Protein 3ZYZ (pdb70)

Organism: Hypocrea jecorina (NCBI:txid51453)

Nearest PDB structures (foldseek):
  4i8d-assembly1_A  TM=9.998E-01  e=0.000E+00  Trichoderma reesei
  7ms2-assembly1_B  TM=8.970E-01  e=9.392E-76  Acetivibrio thermocellus AD2
  8j9f-assembly1_C  TM=8.929E-01  e=4.012E-75  Paenibacillus relictisesami
  5wab-assembly1_A  TM=9.154E-01  e=5.708E-72  Bifidobacterium adolescentis ATCC 15703
  8va7-assembly1_A  TM=8.630E-01  e=3.392E-71  gut metagenome

Sequence (713 aa):
VVPPAGTPWGTAYDKAKAALAKKLNLQDKVGIVSGVGWNGGPCVGNTSPASKISYPSLCLQDGPLGVRYSTGSTAFTPGVQAASTWDVNLIRERGQFIGEEVKKASGIHVILGPVAGPLGKTPQGGRNWEGFGVDPYLTGIAMGQTINNGIQSVGVQATAKHYILNEQELNRETISSNPDDRTLHELYTWPFADAVQANVASSVMCSYNKVNTTWACEDQQYTLQTVLKDQLGFPGYVMTDWNAQHTTVQSANSGLDMSMPGTDFNGNNRLWGPALTNAVNSSNQVPTTSRVDDMVTRILAAWYLTGQDQAGYPSFNISRNVQG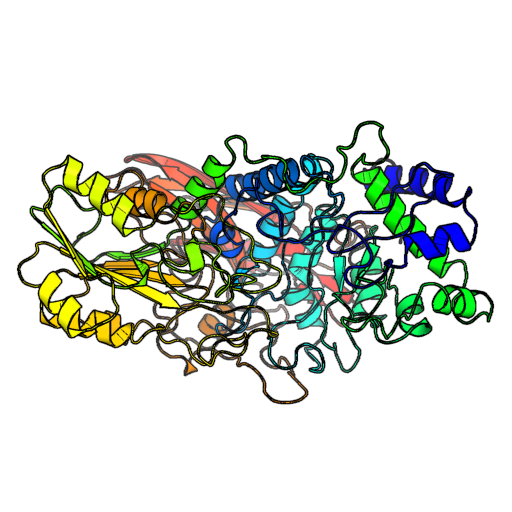NHKTNVRAIARDGIVLLKNDANILPLKKPASIAVVGSAAIIGNHARNSPSCNDKGCDDGALGMGWGSGAVNYPYFVAPYDAINTRASSQGTQVTLSNTDNTSSGASAARGKDVAIVFITADSGEGYITVEGNAGDRNNLDPWHNNGNALVQAVAGANSNVIVVVHSVGAIILEQILALPQVKAVVWAGLPSQESGNALVDVLWGDVSPSGKLVYTIAKSPNDYNTRIVSGGSDSFSEGLFIDYKHFDDANITPRYEFGYGLSYTKFNYSRLSVLSTAKSGPATGAVVPGGPSDLFQNVATVTVVDIANSGQVTGAEVAQLYITYPSSAPRTTPPKQLRGFAKLNLTPGQSGTATFNIRRRDLSYWDTTASQKWVVPSSGSFGISVGASSRDIRLTSTLSVA

Radius of gyration: 25.02 Å; Cα contacts (8 Å, |Δi|>4): 2047; chains: 1; bounding box: 59×54×80 Å

Secondary structure (DSSP, 8-state):
--PPTTSHHHHHHHHHHHHHTT--HHHHHHHHBB--TT-SSSSEEB--BGGGTB---EEE--TTS-TT-SS---PPPHHHHHHHT-HHHHHHHHHHHHHHHHHTT-SEE---B-SS---STT-TTGGGTT-S-HHHHHHHHHHHHHHHHHTT-EEEEEEETT---STTTTT-EE---HHHIIIIIIHHHHHHHHTT-SEEEE-SSEETTEEGGG-HIIIIIIIIIIS---SEEEESTT----SHHHHHHT--BBSSSS-TTS----STHHHHHHHHTTSS-HHHHHHHHHHHHHHHHHTTTTSTTPPPP-TTS---TTTHHHHHHHHHHT-EEEEEGGG-PSP---SEEEEESGGGS--TTTTT-TTSGGG----SS----BSTT----S----HHHHHHHHHHTTT-EEEEE-S--HHHHHHHHTT-SEEEEEEEE--B-TT--BTTB-SS-S-SSPSTTHHHHHHHHHHH-S-EEEEEEESS----HHHHT-TTEEEEEE----GGGHHHHHHHHHTTSS------SS-B-S-GGGSS-----SSEE--TTTT--HHHHHHHTT---SB-TT--B-SS-EEEEEEEEEE----EE--SPEETTEETTTTSEEEEEEEEEEE-SSS-EEEEEEEEEE--TTSSS--S-EEEEEEEEEE-TT-EEEEEEEEEGGGG-EEETTTTEEEE--EEEEEEEESSSS-EEEEEEEEE-

B-factor: mean 14.38, std 5.17, range [2.04, 44.36]

Structure (mmCIF, N/CA/C/O backbone):
data_3ZYZ
#
_entry.id   3ZYZ
#
_cell.length_a   55.065
_cell.length_b   82.286
_cell.length_c   136.811
_cell.angle_alpha   90.00
_cell.angle_beta   90.00
_cell.angle_gamma   90.00
#
_symmetry.space_group_name_H-M   'P 21 21 21'
#
loop_
_entity.id
_entity.type
_entity.pdbx_description
1 polymer 'BETA-D-GLUCOSIDE GLUCOHYDROLASE'
2 non-polymer 2-acetamido-2-deoxy-beta-D-glucopyranose
3 non-polymer beta-D-glucopyranose
4 non-polymer GLYCEROL
5 non-polymer DI(HYDROXYETHYL)ETHER
6 water water
#
loop_
_atom_site.group_PDB
_atom_site.id
_atom_site.type_symbol
_atom_site.label_atom_id
_atom_site.label_alt_id
_atom_site.label_comp_id
_atom_site.label_asym_id
_atom_site.label_entity_id
_atom_site.label_seq_id
_atom_site.pdbx_PDB_ins_code
_atom_site.Cartn_x
_atom_site.Cartn_y
_atom_site.Cartn_z
_atom_site.occupancy
_atom_site.B_iso_or_equiv
_atom_site.auth_seq_id
_atom_site.auth_comp_id
_atom_site.auth_asym_id
_atom_site.auth_atom_id
_atom_site.pdbx_PDB_model_num
ATOM 1 N N . VAL A 1 1 ? -19.460 -4.270 31.862 1.00 31.24 1 VAL A N 1
ATOM 2 C CA . VAL A 1 1 ? -18.446 -4.909 32.759 1.00 31.18 1 VAL A CA 1
ATOM 3 C C . VAL A 1 1 ? -18.187 -6.385 32.396 1.00 30.91 1 VAL A C 1
ATOM 4 O O . VAL A 1 1 ? -17.047 -6.751 32.110 1.00 31.21 1 VAL A O 1
ATOM 8 N N . VAL A 1 2 ? -19.224 -7.219 32.387 1.00 30.23 2 VAL A N 1
ATOM 9 C CA . VAL A 1 2 ? -19.052 -8.659 32.107 1.00 29.88 2 VAL A CA 1
ATOM 10 C C . VAL A 1 2 ? -20.006 -9.181 31.013 1.00 29.18 2 VAL A C 1
ATOM 11 O O . VAL A 1 2 ? -21.178 -8.805 30.983 1.00 29.26 2 VAL A O 1
ATOM 15 N N . PRO A 1 3 ? -19.499 -10.036 30.100 1.00 28.41 3 PRO A N 1
ATOM 16 C CA . PRO A 1 3 ? -20.362 -10.557 29.031 1.00 27.73 3 PRO A CA 1
ATOM 17 C C . PRO A 1 3 ? -21.501 -11.400 29.594 1.00 27.24 3 PRO A C 1
ATOM 18 O O . PRO A 1 3 ? -21.291 -12.117 30.575 1.00 27.30 3 PRO A O 1
ATOM 22 N N . PRO A 1 4 ? -22.703 -11.314 28.987 1.00 26.81 4 PRO A N 1
ATOM 23 C CA . PRO A 1 4 ? -23.845 -12.041 29.546 1.00 26.58 4 PRO A CA 1
ATOM 24 C C . PRO A 1 4 ? -23.744 -13.557 29.346 1.00 26.54 4 PRO A C 1
ATOM 25 O O . PRO A 1 4 ? -23.077 -14.028 28.402 1.00 26.36 4 PRO A O 1
ATOM 29 N N . ALA A 1 5 ? -24.388 -14.303 30.243 1.00 26.28 5 ALA A N 1
ATOM 30 C CA . ALA A 1 5 ? -24.454 -15.767 30.169 1.00 26.11 5 ALA A CA 1
ATOM 31 C C . ALA A 1 5 ? -25.094 -16.256 28.861 1.00 26.04 5 ALA A C 1
ATOM 32 O O . ALA A 1 5 ? -25.896 -15.546 28.251 1.00 26.33 5 ALA A O 1
ATOM 34 N N . GLY A 1 6 ? -24.733 -17.465 28.435 1.00 25.69 6 GLY A N 1
ATOM 35 C CA . GLY A 1 6 ? -25.291 -18.060 27.215 1.00 25.10 6 GLY A CA 1
ATOM 36 C C . GLY A 1 6 ? -24.980 -17.319 25.919 1.00 24.46 6 GLY A C 1
ATOM 37 O O . GLY A 1 6 ? -25.768 -17.355 24.971 1.00 24.60 6 GLY A O 1
ATOM 38 N N . THR A 1 7 ? -23.849 -16.618 25.891 1.00 22.99 7 THR A N 1
ATOM 39 C CA . THR A 1 7 ? -23.355 -16.002 24.667 1.00 21.70 7 THR A CA 1
ATOM 40 C C . THR A 1 7 ? -21.932 -16.502 24.499 1.00 20.51 7 THR A C 1
ATOM 41 O O . THR A 1 7 ? -21.320 -16.953 25.479 1.00 20.36 7 THR A O 1
ATOM 45 N N . PRO A 1 8 ? -21.398 -16.450 23.268 1.00 19.44 8 PRO A N 1
ATOM 46 C CA . PRO A 1 8 ? -20.053 -16.979 23.076 1.00 18.39 8 PRO A CA 1
ATOM 47 C C . PRO A 1 8 ? -19.025 -16.480 24.116 1.00 17.32 8 PRO A C 1
ATOM 48 O O . PRO A 1 8 ? -18.323 -17.303 24.708 1.00 16.55 8 PRO A O 1
ATOM 52 N N . TRP A 1 9 ? -18.968 -15.166 24.357 1.00 16.09 9 TRP A N 1
ATOM 53 C CA . TRP A 1 9 ? -18.008 -14.591 25.305 1.00 14.99 9 TRP A CA 1
ATOM 54 C C . TRP A 1 9 ? -18.298 -15.022 26.734 1.00 14.59 9 TRP A C 1
ATOM 55 O O . TRP A 1 9 ? -17.375 -15.220 27.526 1.00 14.44 9 TRP A O 1
ATOM 66 N N . GLY A 1 10 ? -19.583 -15.132 27.069 1.00 14.54 10 GLY A N 1
ATOM 67 C CA . GLY A 1 10 ? -20.014 -15.539 28.405 1.00 14.56 10 GLY A CA 1
ATOM 68 C C . GLY A 1 10 ? -19.485 -16.906 28.803 1.00 14.43 10 GLY A C 1
ATOM 69 O O . GLY A 1 10 ? -19.012 -17.096 29.925 1.00 14.56 10 GLY A O 1
ATOM 70 N N . THR A 1 11 ? -19.552 -17.847 27.863 1.00 14.22 11 THR A N 1
ATOM 71 C CA . THR A 1 11 ? -19.073 -19.211 28.062 1.00 14.22 11 THR A CA 1
ATOM 72 C C . THR A 1 11 ? -17.538 -19.223 28.128 1.00 14.21 11 THR A C 1
ATOM 73 O O . THR A 1 11 ? -16.956 -19.965 28.922 1.00 13.67 11 THR A O 1
ATOM 77 N N . ALA A 1 12 ? -16.905 -18.380 27.306 1.00 13.78 12 ALA A N 1
ATOM 78 C CA . ALA A 1 12 ? -15.455 -18.241 27.285 1.00 14.07 12 ALA A CA 1
ATOM 79 C C . ALA A 1 12 ? -14.948 -17.739 28.635 1.00 14.14 12 ALA A C 1
ATOM 80 O O . ALA A 1 12 ? -13.949 -18.232 29.145 1.00 14.52 12 ALA A O 1
ATOM 82 N N . TYR A 1 13 ? -15.671 -16.788 29.223 1.00 14.40 13 TYR A N 1
ATOM 83 C CA . TYR A 1 13 ? -15.361 -16.250 30.562 1.00 14.19 13 TYR A CA 1
ATOM 84 C C . TYR A 1 13 ? -15.429 -17.291 31.684 1.00 14.32 13 TYR A C 1
ATOM 85 O O . TYR A 1 13 ? -14.508 -17.399 32.485 1.00 14.10 13 TYR A O 1
ATOM 94 N N . ASP A 1 14 ? -16.511 -18.060 31.728 1.00 15.05 14 ASP A N 1
ATOM 95 C CA . ASP A 1 14 ? -16.627 -19.187 32.668 1.00 15.59 14 ASP A CA 1
ATOM 96 C C . ASP A 1 14 ? -15.426 -20.106 32.550 1.00 15.11 14 ASP A C 1
ATOM 97 O O . ASP A 1 14 ? -14.788 -20.434 33.548 1.00 15.26 14 ASP A O 1
ATOM 102 N N . LYS A 1 15 ? -15.129 -20.515 31.321 1.00 14.73 15 LYS A N 1
ATOM 103 C CA . LYS A 1 15 ? -13.949 -21.321 31.044 1.00 14.60 15 LYS A CA 1
ATOM 104 C C . LYS A 1 15 ? -12.666 -20.636 31.498 1.00 14.56 15 LYS A C 1
ATOM 105 O O . LYS A 1 15 ? -11.801 -21.267 32.129 1.00 14.50 15 LYS A O 1
ATOM 111 N N . ALA A 1 16 ? -12.544 -19.349 31.169 1.00 14.36 16 ALA A N 1
ATOM 112 C CA . ALA A 1 16 ? -11.360 -18.561 31.513 1.00 14.37 16 ALA A CA 1
ATOM 113 C C . ALA A 1 16 ? -11.205 -18.436 33.032 1.00 14.44 16 ALA A C 1
ATOM 114 O O . ALA A 1 16 ? -10.097 -18.499 33.564 1.00 14.16 16 ALA A O 1
ATOM 116 N N . LYS A 1 17 ? -12.323 -18.275 33.730 1.00 14.64 17 LYS A N 1
ATOM 117 C CA . LYS A 1 17 ? -12.268 -18.149 35.180 1.00 15.15 17 LYS A CA 1
ATOM 118 C C . LYS A 1 17 ? -11.821 -19.445 35.848 1.00 14.97 17 LYS A C 1
ATOM 119 O O . LYS A 1 17 ? -11.023 -19.415 36.805 1.00 14.79 17 LYS A O 1
ATOM 125 N N . ALA A 1 18 ? -12.298 -20.576 35.323 1.00 14.83 18 ALA A N 1
ATOM 126 C CA . ALA A 1 18 ? -11.873 -21.892 35.828 1.00 14.88 18 ALA A CA 1
ATOM 127 C C . ALA A 1 18 ? -10.378 -22.114 35.611 1.00 15.05 18 ALA A C 1
ATOM 128 O O . ALA A 1 18 ? -9.696 -22.618 36.499 1.00 15.13 18 ALA A O 1
ATOM 130 N N . ALA A 1 19 ? -9.862 -21.720 34.448 1.00 15.39 19 ALA A N 1
ATOM 131 C CA . ALA A 1 19 ? -8.416 -21.831 34.182 1.00 15.66 19 ALA A CA 1
ATOM 132 C C . ALA A 1 19 ? -7.583 -20.966 35.131 1.00 15.96 19 ALA A C 1
ATOM 133 O O . ALA A 1 19 ? -6.615 -21.444 35.714 1.00 16.06 19 ALA A O 1
ATOM 135 N N . LEU A 1 20 ? -7.976 -19.700 35.280 1.00 16.64 20 LEU A N 1
ATOM 136 C CA . LEU A 1 20 ? -7.284 -18.736 36.139 1.00 17.29 20 LEU A CA 1
ATOM 137 C C . LEU A 1 20 ? -7.067 -19.248 37.567 1.00 17.49 20 LEU A C 1
ATOM 138 O O . LEU A 1 20 ? -6.037 -18.949 38.185 1.00 17.80 20 LEU A O 1
ATOM 143 N N . ALA A 1 21 ? -8.034 -20.021 38.067 1.00 17.53 21 ALA A N 1
ATOM 144 C CA . ALA A 1 21 ? -7.996 -20.555 39.426 1.00 17.30 21 ALA A CA 1
ATOM 145 C C . ALA A 1 21 ? -6.856 -21.551 39.645 1.00 17.27 21 ALA A C 1
ATOM 146 O O . ALA A 1 21 ? -6.416 -21.726 40.775 1.00 16.71 21 ALA A O 1
ATOM 148 N N . LYS A 1 22 ? -6.372 -22.164 38.558 1.00 17.58 22 LYS A N 1
ATOM 149 C CA A LYS A 1 22 ? -5.283 -23.145 38.642 0.50 17.62 22 LYS A CA 1
ATOM 150 C CA B LYS A 1 22 ? -5.286 -23.150 38.598 0.50 17.48 22 LYS A CA 1
ATOM 151 C C . LYS A 1 22 ? -3.899 -22.497 38.520 1.00 17.61 22 LYS A C 1
ATOM 152 O O . LYS A 1 22 ? -2.871 -23.175 38.611 1.00 17.68 22 LYS A O 1
ATOM 163 N N . LEU A 1 23 ? -3.865 -21.180 38.337 1.00 17.34 23 LEU A N 1
ATOM 164 C CA . LEU A 1 23 ? -2.609 -20.502 38.053 1.00 16.93 23 LEU A CA 1
ATOM 165 C C . LEU A 1 23 ? -2.044 -19.728 39.231 1.00 17.01 23 LEU A C 1
ATOM 166 O O . LEU A 1 23 ? -2.794 -19.251 40.085 1.00 17.13 23 LEU A O 1
ATOM 171 N N . ASN A 1 24 ? -0.713 -19.622 39.274 1.00 16.78 24 ASN A N 1
ATOM 172 C CA . ASN A 1 24 ? -0.044 -18.725 40.202 1.00 16.63 24 ASN A CA 1
ATOM 173 C C . ASN A 1 24 ? 0.443 -17.462 39.487 1.00 17.03 24 ASN A C 1
ATOM 174 O O . ASN A 1 24 ? 0.171 -17.281 38.290 1.00 16.99 24 ASN A O 1
ATOM 179 N N . LEU A 1 25 ? 1.157 -16.599 40.211 1.00 16.60 25 LEU A N 1
ATOM 180 C CA . LEU A 1 25 ? 1.570 -15.313 39.671 1.00 16.50 25 LEU A CA 1
ATOM 181 C C . LEU A 1 25 ? 2.499 -15.452 38.463 1.00 16.92 25 LEU A C 1
ATOM 182 O O . LEU A 1 25 ? 2.300 -14.762 37.458 1.00 16.35 25 LEU A O 1
ATOM 187 N N . GLN A 1 26 ? 3.498 -16.337 38.557 1.00 17.18 26 GLN A N 1
ATOM 188 C CA . GLN A 1 26 ? 4.428 -16.547 37.436 1.00 17.42 26 GLN A CA 1
ATOM 189 C C . GLN A 1 26 ? 3.708 -17.011 36.185 1.00 17.15 26 GLN A C 1
ATOM 190 O O . GLN A 1 26 ? 3.942 -16.470 35.097 1.00 17.11 26 GLN A O 1
ATOM 196 N N . ASP A 1 27 ? 2.826 -17.999 36.347 1.00 16.75 27 ASP A N 1
ATOM 197 C CA . ASP A 1 27 ? 1.939 -18.414 35.266 1.00 16.83 27 ASP A CA 1
ATOM 198 C C . ASP A 1 27 ? 1.305 -17.190 34.604 1.00 16.08 27 ASP A C 1
ATOM 199 O O . ASP A 1 27 ? 1.340 -17.047 33.391 1.00 15.99 27 ASP A O 1
ATOM 204 N N . LYS A 1 28 ? 0.739 -16.314 35.428 1.00 15.58 28 LYS A N 1
ATOM 205 C CA . LYS A 1 28 ? -0.043 -15.161 34.954 1.00 14.95 28 LYS A CA 1
ATOM 206 C C . LYS A 1 28 ? 0.813 -14.132 34.229 1.00 14.61 28 LYS A C 1
ATOM 207 O O . LYS A 1 28 ? 0.428 -13.646 33.163 1.00 14.87 28 LYS A O 1
ATOM 213 N N . VAL A 1 29 ? 1.976 -13.832 34.802 1.00 13.92 29 VAL A N 1
ATOM 214 C CA . VAL A 1 29 ? 2.952 -12.898 34.228 1.00 13.44 29 VAL A CA 1
ATOM 215 C C . VAL A 1 29 ? 3.476 -13.392 32.866 1.00 12.67 29 VAL A C 1
ATOM 216 O O . VAL A 1 29 ? 3.742 -12.588 31.970 1.00 12.48 29 VAL A O 1
ATOM 220 N N . GLY A 1 30 ? 3.613 -14.708 32.718 1.00 11.90 30 GLY A N 1
ATOM 221 C CA . GLY A 1 30 ? 4.025 -15.307 31.453 1.00 11.15 30 GLY A CA 1
ATOM 222 C C . GLY A 1 30 ? 2.969 -15.217 30.363 1.00 10.58 30 GLY A C 1
ATOM 223 O O . GLY A 1 30 ? 3.290 -15.182 29.173 1.00 10.88 30 GLY A O 1
ATOM 224 N N . ILE A 1 31 ? 1.704 -15.184 30.762 1.00 10.23 31 ILE A N 1
ATOM 225 C CA . ILE A 1 31 ? 0.596 -15.076 29.808 1.00 9.83 31 ILE A CA 1
ATOM 226 C C . ILE A 1 31 ? 0.481 -13.643 29.237 1.00 10.17 31 ILE A C 1
ATOM 227 O O . ILE A 1 31 ? 0.261 -13.466 28.032 1.00 10.06 31 ILE A O 1
ATOM 232 N N . VAL A 1 32 ? 0.667 -12.633 30.087 1.00 10.17 32 VAL A N 1
ATOM 233 C CA . VAL A 1 32 ? 0.556 -11.226 29.664 1.00 10.55 32 VAL A CA 1
ATOM 234 C C . VAL A 1 32 ? 1.836 -10.590 29.089 1.00 11.28 32 VAL A C 1
ATOM 235 O O . VAL A 1 32 ? 1.773 -9.515 28.489 1.00 12.22 32 VAL A O 1
ATOM 239 N N . SER A 1 33 ? 2.984 -11.241 29.262 1.00 11.75 33 SER A N 1
ATOM 240 C CA . SER A 1 33 ? 4.277 -10.635 28.926 1.00 12.18 33 SER A CA 1
ATOM 241 C C . SER A 1 33 ? 4.909 -11.338 27.730 1.00 12.45 33 SER A C 1
ATOM 242 O O . SER A 1 33 ? 5.173 -12.542 27.786 1.00 12.67 33 SER A O 1
ATOM 245 N N . GLY A 1 34 ? 5.129 -10.596 26.644 1.00 12.81 34 GLY A N 1
ATOM 246 C CA . GLY A 1 34 ? 5.867 -11.113 25.482 1.00 13.35 34 GLY A CA 1
ATOM 247 C C . GLY A 1 34 ? 7.295 -11.509 25.828 1.00 13.79 34 GLY A C 1
ATOM 248 O O . GLY A 1 34 ? 7.920 -10.886 26.680 1.00 13.63 34 GLY A O 1
ATOM 249 N N . VAL A 1 35 ? 7.808 -12.551 25.173 1.00 14.42 35 VAL A N 1
ATOM 250 C CA . VAL A 1 35 ? 9.130 -13.099 25.500 1.00 14.86 35 VAL A CA 1
ATOM 251 C C . VAL A 1 35 ? 10.293 -12.179 25.105 1.00 15.51 35 VAL A C 1
ATOM 252 O O . VAL A 1 35 ? 11.398 -12.314 25.625 1.00 15.61 35 VAL A O 1
ATOM 256 N N . GLY A 1 36 ? 10.027 -11.245 24.200 1.00 15.94 36 GLY A N 1
ATOM 257 C CA . GLY A 1 36 ? 11.021 -10.283 23.738 1.00 17.00 36 GLY A CA 1
ATOM 258 C C . GLY A 1 36 ? 10.945 -10.107 22.236 1.00 17.50 36 GLY A C 1
ATOM 259 O O . GLY A 1 36 ? 10.470 -10.999 21.546 1.00 17.55 36 GLY A O 1
ATOM 260 N N . TRP A 1 37 ? 11.400 -8.957 21.733 1.00 18.42 37 TRP A N 1
ATOM 261 C CA . TRP A 1 37 ? 11.469 -8.716 20.283 1.00 19.37 37 TRP A CA 1
ATOM 262 C C . TRP A 1 37 ? 12.252 -9.849 19.627 1.00 19.81 37 TRP A C 1
ATOM 263 O O . TRP A 1 37 ? 13.399 -10.096 19.991 1.00 19.75 37 TRP A O 1
ATOM 274 N N . ASN A 1 38 ? 11.624 -10.541 18.676 1.00 20.46 38 ASN A N 1
ATOM 275 C CA . ASN A 1 38 ? 12.210 -11.749 18.057 1.00 21.10 38 ASN A CA 1
ATOM 276 C C . ASN A 1 38 ? 12.720 -12.780 19.089 1.00 20.97 38 ASN A C 1
ATOM 277 O O . ASN A 1 38 ? 13.712 -13.485 18.864 1.00 20.62 38 ASN A O 1
ATOM 282 N N . GLY A 1 39 ? 12.031 -12.849 20.224 1.00 20.56 39 GLY A N 1
ATOM 283 C CA . GLY A 1 39 ? 12.390 -13.786 21.286 1.00 20.11 39 GLY A CA 1
ATOM 284 C C . GLY A 1 39 ? 11.841 -15.178 21.038 1.00 19.72 39 GLY A C 1
ATOM 285 O O . GLY A 1 39 ? 12.327 -16.143 21.608 1.00 20.56 39 GLY A O 1
ATOM 286 N N . GLY A 1 40 ? 10.808 -15.280 20.207 1.00 19.19 40 GLY A N 1
ATOM 287 C CA . GLY A 1 40 ? 10.208 -16.564 19.851 1.00 18.21 40 GLY A CA 1
ATOM 288 C C . GLY A 1 40 ? 10.159 -16.692 18.340 1.00 17.65 40 GLY A C 1
ATOM 289 O O . GLY A 1 40 ? 10.688 -15.839 17.636 1.00 17.63 40 GLY A O 1
ATOM 290 N N . PRO A 1 41 ? 9.524 -17.756 17.828 1.00 17.22 41 PRO A N 1
ATOM 291 C CA . PRO A 1 41 ? 9.501 -17.951 16.372 1.00 16.73 41 PRO A CA 1
ATOM 292 C C . PRO A 1 41 ? 8.488 -17.054 15.640 1.00 16.33 41 PRO A C 1
ATOM 293 O O . PRO A 1 41 ? 8.602 -16.847 14.427 1.00 16.49 41 PRO A O 1
ATOM 297 N N . CYS A 1 42 ? 7.517 -16.517 16.369 1.00 15.57 42 CYS A N 1
ATOM 298 C CA . CYS A 1 42 ? 6.471 -15.698 15.754 1.00 15.08 42 CYS A CA 1
ATOM 299 C C . CYS A 1 42 ? 6.800 -14.218 15.912 1.00 14.96 42 CYS A C 1
ATOM 300 O O . CYS A 1 42 ? 7.815 -13.866 16.525 1.00 14.95 42 CYS A O 1
ATOM 303 N N . VAL A 1 43 ? 5.969 -13.354 15.336 1.00 14.50 43 VAL A N 1
ATOM 304 C CA . VAL A 1 43 ? 6.149 -11.918 15.510 1.00 14.27 43 VAL A CA 1
ATOM 305 C C . VAL A 1 43 ? 5.961 -11.562 16.988 1.00 14.26 43 VAL A C 1
ATOM 306 O O . VAL A 1 43 ? 6.745 -10.801 17.545 1.00 13.91 43 VAL A O 1
ATOM 310 N N . GLY A 1 44 ? 4.924 -12.126 17.610 1.00 14.02 44 GLY A N 1
ATOM 311 C CA . GLY A 1 44 ? 4.748 -12.049 19.059 1.00 13.56 44 GLY A CA 1
ATOM 312 C C . GLY A 1 44 ? 4.678 -13.452 19.651 1.00 13.63 44 GLY A C 1
ATOM 313 O O . GLY A 1 44 ? 4.168 -14.367 19.009 1.00 13.31 44 GLY A O 1
ATOM 314 N N . ASN A 1 45 ? 5.227 -13.619 20.857 1.00 13.74 45 ASN A N 1
ATOM 315 C CA . ASN A 1 45 ? 5.100 -14.845 21.648 1.00 14.05 45 ASN A CA 1
ATOM 316 C C . ASN A 1 45 ? 4.987 -14.529 23.149 1.00 14.08 45 ASN A C 1
ATOM 317 O O . ASN A 1 45 ? 5.516 -13.538 23.618 1.00 14.45 45 ASN A O 1
ATOM 322 N N . THR A 1 46 ? 4.298 -15.384 23.894 1.00 14.15 46 THR A N 1
ATOM 323 C CA . THR A 1 46 ? 4.219 -15.285 25.354 1.00 13.77 46 THR A CA 1
ATOM 324 C C . THR A 1 46 ? 4.698 -16.630 25.910 1.00 14.51 46 THR A C 1
ATOM 325 O O . THR A 1 46 ? 5.013 -17.528 25.132 1.00 14.03 46 THR A O 1
ATOM 329 N N . SER A 1 47 ? 4.749 -16.776 27.239 1.00 15.28 47 SER A N 1
ATOM 330 C CA . SER A 1 47 ? 5.232 -18.019 27.866 1.00 16.09 47 SER A CA 1
ATOM 331 C C . SER A 1 47 ? 4.094 -19.004 28.103 1.00 16.42 47 SER A C 1
ATOM 332 O O . SER A 1 47 ? 3.038 -18.612 28.607 1.00 17.08 47 SER A O 1
ATOM 335 N N . PRO A 1 48 ? 4.312 -20.298 27.790 1.00 16.58 48 PRO A N 1
ATOM 336 C CA . PRO A 1 48 ? 3.226 -21.270 28.024 1.00 16.41 48 PRO A CA 1
ATOM 337 C C . PRO A 1 48 ? 2.874 -21.477 29.504 1.00 16.57 48 PRO A C 1
ATOM 338 O O . PRO A 1 48 ? 3.716 -21.281 30.392 1.00 16.87 48 PRO A O 1
ATOM 342 N N . ALA A 1 49 ? 1.618 -21.833 29.750 1.00 16.76 49 ALA A N 1
ATOM 343 C CA . ALA A 1 49 ? 1.164 -22.293 31.055 1.00 16.59 49 ALA A CA 1
ATOM 344 C C . ALA A 1 49 ? 0.673 -23.741 30.924 1.00 16.42 49 ALA A C 1
ATOM 345 O O . ALA A 1 49 ? -0.490 -23.993 30.585 1.00 16.27 49 ALA A O 1
ATOM 347 N N . SER A 1 50 ? 1.577 -24.687 31.176 1.00 16.47 50 SER A N 1
ATOM 348 C CA . SER A 1 50 ? 1.279 -26.125 31.041 1.00 16.16 50 SER A CA 1
ATOM 349 C C . SER A 1 50 ? 0.111 -26.596 31.900 1.00 15.79 50 SER A C 1
ATOM 350 O O . SER A 1 50 ? -0.646 -27.471 31.479 1.00 15.85 50 SER A O 1
ATOM 353 N N . LYS A 1 51 ? -0.037 -26.002 33.083 1.00 15.22 51 LYS A N 1
ATOM 354 C CA . LYS A 1 51 ? -1.099 -26.350 34.042 1.00 14.87 51 LYS A CA 1
ATOM 355 C C . LYS A 1 51 ? -2.519 -26.318 33.465 1.00 14.93 51 LYS A C 1
ATOM 356 O O . LYS A 1 51 ? -3.419 -26.997 33.963 1.00 14.48 51 LYS A O 1
ATOM 362 N N . ILE A 1 52 ? -2.716 -25.525 32.416 1.00 14.91 52 ILE A N 1
ATOM 363 C CA . ILE A 1 52 ? -4.017 -25.400 31.762 1.00 14.64 52 ILE A CA 1
ATOM 364 C C . ILE A 1 52 ? -3.901 -25.661 30.258 1.00 14.93 52 ILE A C 1
ATOM 365 O O . ILE A 1 52 ? -4.786 -25.280 29.472 1.00 15.27 52 ILE A O 1
ATOM 370 N N . SER A 1 53 ? -2.801 -26.315 29.880 1.00 14.57 53 SER A N 1
ATOM 371 C CA . SER A 1 53 ? -2.455 -26.634 28.488 1.00 14.32 53 SER A CA 1
ATOM 372 C C . SER A 1 53 ? -2.441 -25.412 27.573 1.00 13.96 53 SER A C 1
ATOM 373 O O . SER A 1 53 ? -2.796 -25.507 26.393 1.00 13.85 53 SER A O 1
ATOM 376 N N . TYR A 1 54 ? -2.040 -24.269 28.129 1.00 13.66 54 TYR A N 1
ATOM 377 C CA . TYR A 1 54 ? -1.955 -23.038 27.368 1.00 13.33 54 TYR A CA 1
ATOM 378 C C . TYR A 1 54 ? -0.598 -22.970 26.681 1.00 13.96 54 TYR A C 1
ATOM 379 O O . TYR A 1 54 ? 0.444 -23.015 27.350 1.00 13.70 54 TYR A O 1
ATOM 388 N N . PRO A 1 55 ? -0.603 -22.872 25.339 1.00 14.50 55 PRO A N 1
ATOM 389 C CA . PRO A 1 55 ? 0.645 -22.835 24.593 1.00 14.65 55 PRO A CA 1
ATOM 390 C C . PRO A 1 55 ? 1.269 -21.463 24.689 1.00 15.28 55 PRO A C 1
ATOM 391 O O . PRO A 1 55 ? 0.608 -20.510 25.134 1.00 15.30 55 PRO A O 1
ATOM 395 N N . SER A 1 56 ? 2.538 -21.368 24.297 1.00 15.15 56 SER A N 1
ATOM 396 C CA . SER A 1 56 ? 3.123 -20.086 23.958 1.00 15.31 56 SER A CA 1
ATOM 397 C C . SER A 1 56 ? 2.233 -19.486 22.877 1.00 15.00 56 SER A C 1
ATOM 398 O O . SER A 1 56 ? 2.185 -20.002 21.757 1.00 15.22 56 SER A O 1
ATOM 401 N N . LEU A 1 57 ? 1.510 -18.421 23.208 1.00 14.35 57 LEU A N 1
ATOM 402 C CA . LEU A 1 57 ? 0.631 -17.796 22.224 1.00 13.65 57 LEU A CA 1
ATOM 403 C C . LEU A 1 57 ? 1.468 -17.296 21.054 1.00 12.85 57 LEU A C 1
ATOM 404 O O . LEU A 1 57 ? 2.469 -16.610 21.255 1.00 12.52 57 LEU A O 1
ATOM 409 N N . CYS A 1 58 ? 1.082 -17.679 19.840 1.00 11.89 58 CYS A N 1
ATOM 410 C CA . CYS A 1 58 ? 1.844 -17.282 18.661 1.00 11.27 58 CYS A CA 1
ATOM 411 C C . CYS A 1 58 ? 1.104 -16.196 17.893 1.00 10.71 58 CYS A C 1
ATOM 412 O O . CYS A 1 58 ? -0.021 -16.407 17.414 1.00 10.53 58 CYS A O 1
ATOM 415 N N . LEU A 1 59 ? 1.722 -15.019 17.833 1.00 9.87 59 LEU A N 1
ATOM 416 C CA . LEU A 1 59 ? 1.120 -13.839 17.211 1.00 9.81 59 LEU A CA 1
ATOM 417 C C . LEU A 1 59 ? 1.889 -13.480 15.955 1.00 9.23 59 LEU A C 1
ATOM 418 O O . LEU A 1 59 ? 3.096 -13.358 16.006 1.00 9.12 59 LEU A O 1
ATOM 423 N N . GLN A 1 60 ? 1.183 -13.321 14.836 1.00 8.95 60 GLN A N 1
ATOM 424 C CA . GLN A 1 60 ? 1.821 -13.026 13.541 1.00 8.90 60 GLN A CA 1
ATOM 425 C C . GLN A 1 60 ? 1.108 -11.923 12.775 1.00 8.88 60 GLN A C 1
ATOM 426 O O . GLN A 1 60 ? -0.118 -11.818 12.832 1.00 8.67 60 GLN A O 1
ATOM 432 N N . ASP A 1 61 ? 1.872 -11.112 12.038 1.00 9.40 61 ASP A N 1
ATOM 433 C CA . ASP A 1 61 ? 1.274 -10.207 11.043 1.00 9.69 61 ASP A CA 1
ATOM 434 C C . ASP A 1 61 ? 0.718 -11.032 9.861 1.00 9.91 61 ASP A C 1
ATOM 435 O O . ASP A 1 61 ? 1.070 -12.200 9.703 1.00 9.61 61 ASP A O 1
ATOM 440 N N . GLY A 1 62 ? -0.193 -10.469 9.069 1.00 9.77 62 GLY A N 1
ATOM 441 C CA . GLY A 1 62 ? -0.843 -9.198 9.348 1.00 10.10 62 GLY A CA 1
ATOM 442 C C . GLY A 1 62 ? -2.209 -9.163 8.667 1.00 9.87 62 GLY A C 1
ATOM 443 O O . GLY A 1 62 ? -2.792 -10.212 8.396 1.00 9.47 62 GLY A O 1
ATOM 444 N N . PRO A 1 63 ? -2.707 -7.951 8.361 1.00 10.10 63 PRO A N 1
ATOM 445 C CA . PRO A 1 63 ? -4.059 -7.731 7.837 1.00 10.25 63 PRO A CA 1
ATOM 446 C C . PRO A 1 63 ? -4.364 -8.349 6.468 1.00 10.75 63 PRO A C 1
ATOM 447 O O . PRO A 1 63 ? -5.540 -8.477 6.119 1.00 10.38 63 PRO A O 1
ATOM 451 N N . LEU A 1 64 ? -3.341 -8.709 5.691 1.00 11.13 64 LEU A N 1
ATOM 452 C CA . LEU A 1 64 ? -3.598 -9.267 4.353 1.00 11.94 64 LEU A CA 1
ATOM 453 C C . LEU A 1 64 ? -3.001 -10.658 4.130 1.00 12.25 64 LEU A C 1
ATOM 454 O O . LEU A 1 64 ? -2.848 -11.107 2.990 1.00 12.77 64 LEU A O 1
ATOM 459 N N . GLY A 1 65 ? -2.650 -11.327 5.225 1.00 12.74 65 GLY A N 1
ATOM 460 C CA . GLY A 1 65 ? -2.058 -12.652 5.149 1.00 12.96 65 GLY A CA 1
ATOM 461 C C . GLY A 1 65 ? -0.894 -12.903 6.093 1.00 13.38 65 GLY A C 1
ATOM 462 O O . GLY A 1 65 ? -0.513 -12.039 6.887 1.00 12.99 65 GLY A O 1
ATOM 463 N N . VAL A 1 66 ? -0.332 -14.105 5.984 1.00 13.52 66 VAL A N 1
ATOM 464 C CA . VAL A 1 66 ? 0.686 -14.589 6.903 1.00 13.83 66 VAL A CA 1
ATOM 465 C C . VAL A 1 66 ? 2.061 -14.014 6.528 1.00 14.52 66 VAL A C 1
ATOM 466 O O . VAL A 1 66 ? 2.595 -14.322 5.459 1.00 14.76 66 VAL A O 1
ATOM 470 N N . ARG A 1 67 ? 2.621 -13.187 7.412 1.00 14.60 67 ARG A N 1
ATOM 471 C CA . ARG A 1 67 ? 3.963 -12.607 7.218 1.00 14.75 67 ARG A CA 1
ATOM 472 C C . ARG A 1 67 ? 5.064 -13.612 7.428 1.00 14.74 67 ARG A C 1
ATOM 473 O O . ARG A 1 67 ? 4.994 -14.423 8.351 1.00 14.68 67 ARG A O 1
ATOM 481 N N . TYR A 1 68 ? 6.089 -13.521 6.576 1.00 14.85 68 TYR A N 1
ATOM 482 C CA . TYR A 1 68 ? 7.282 -14.365 6.625 1.00 15.12 68 TYR A CA 1
ATOM 483 C C . TYR A 1 68 ? 7.082 -15.764 6.044 1.00 15.22 68 TYR A C 1
ATOM 484 O O . TYR A 1 68 ? 8.042 -16.461 5.779 1.00 15.39 68 TYR A O 1
ATOM 493 N N . SER A 1 69 ? 5.836 -16.161 5.827 1.00 15.71 69 SER A N 1
ATOM 494 C CA . SER A 1 69 ? 5.535 -17.464 5.242 1.00 15.98 69 SER A CA 1
ATOM 495 C C . SER A 1 69 ? 5.986 -17.547 3.788 1.00 16.05 69 SER A C 1
ATOM 496 O O . SER A 1 69 ? 5.920 -16.560 3.061 1.00 15.83 69 SER A O 1
ATOM 499 N N . THR A 1 70 ? 6.418 -18.733 3.367 1.00 16.00 70 THR A N 1
ATOM 500 C CA . THR A 1 70 ? 6.793 -18.943 1.968 1.00 16.60 70 THR A CA 1
ATOM 501 C C . THR A 1 70 ? 5.769 -19.779 1.212 1.00 16.72 70 THR A C 1
ATOM 502 O O . THR A 1 70 ? 5.961 -20.065 0.031 1.00 17.80 70 THR A O 1
ATOM 506 N N . GLY A 1 71 ? 4.683 -20.154 1.888 1.00 16.48 71 GLY A N 1
ATOM 507 C CA . GLY A 1 71 ? 3.626 -20.964 1.290 1.00 15.67 71 GLY A CA 1
ATOM 508 C C . GLY A 1 71 ? 2.243 -20.379 1.515 1.00 15.24 71 GLY A C 1
ATOM 509 O O . GLY A 1 71 ? 1.243 -21.097 1.542 1.00 15.39 71 GLY A O 1
ATOM 510 N N . SER A 1 72 ? 2.195 -19.063 1.667 1.00 14.78 72 SER A N 1
ATOM 511 C CA . SER A 1 72 ? 0.960 -18.344 1.956 1.00 13.96 72 SER A CA 1
ATOM 512 C C . SER A 1 72 ? 0.526 -17.493 0.783 1.00 13.01 72 SER A C 1
ATOM 513 O O . SER A 1 72 ? 1.353 -17.061 -0.022 1.00 12.78 72 SER A O 1
ATOM 516 N N . THR A 1 73 ? -0.777 -17.249 0.710 1.00 11.58 73 THR A N 1
ATOM 517 C CA . THR A 1 73 ? -1.338 -16.269 -0.199 1.00 11.02 73 THR A CA 1
ATOM 518 C C . THR A 1 73 ? -1.049 -14.837 0.251 1.00 10.73 73 THR A C 1
ATOM 519 O O . THR A 1 73 ? -1.056 -14.532 1.445 1.00 10.43 73 THR A O 1
ATOM 523 N N . ALA A 1 74 ? -0.787 -13.969 -0.723 1.00 10.63 74 ALA A N 1
ATOM 524 C CA . ALA A 1 74 ? -0.826 -12.516 -0.512 1.00 10.09 74 ALA A CA 1
ATOM 525 C C . ALA A 1 74 ? -2.230 -12.008 -0.878 1.00 10.37 74 ALA A C 1
ATOM 526 O O . ALA A 1 74 ? -2.533 -11.774 -2.047 1.00 10.15 74 ALA A O 1
ATOM 528 N N . PHE A 1 75 ? -3.100 -11.862 0.118 1.00 9.95 75 PHE A N 1
ATOM 529 C CA . PHE A 1 75 ? -4.418 -11.317 -0.148 1.00 9.95 75 PHE A CA 1
ATOM 530 C C . PHE A 1 75 ? -4.287 -9.842 -0.520 1.00 10.13 75 PHE A C 1
ATOM 531 O O . PHE A 1 75 ? -3.233 -9.229 -0.301 1.00 9.82 75 PHE A O 1
ATOM 539 N N . THR A 1 76 ? -5.318 -9.302 -1.152 1.00 9.92 76 THR A N 1
ATOM 540 C CA . THR A 1 76 ? -5.355 -7.883 -1.461 1.00 10.45 76 THR A CA 1
ATOM 541 C C . THR A 1 76 ? -5.385 -7.147 -0.138 1.00 10.84 76 THR A C 1
ATOM 542 O O . THR A 1 76 ? -5.936 -7.677 0.841 1.00 11.35 76 THR A O 1
ATOM 546 N N . PRO A 1 77 ? -4.791 -5.934 -0.090 1.00 11.29 77 PRO A N 1
ATOM 547 C CA . PRO A 1 77 ? -4.984 -5.059 1.063 1.00 11.22 77 PRO A CA 1
ATOM 548 C C . PRO A 1 77 ? -6.463 -4.766 1.308 1.00 11.59 77 PRO A C 1
ATOM 549 O O . PRO A 1 77 ? -7.293 -4.914 0.397 1.00 10.84 77 PRO A O 1
ATOM 553 N N . GLY A 1 78 ? -6.777 -4.361 2.540 1.00 11.74 78 GLY A N 1
ATOM 554 C CA . GLY A 1 78 ? -8.142 -4.090 2.953 1.00 11.86 78 GLY A CA 1
ATOM 555 C C . GLY A 1 78 ? -8.852 -3.077 2.088 1.00 12.15 78 GLY A C 1
ATOM 556 O O . GLY A 1 78 ? -10.047 -3.215 1.819 1.00 12.01 78 GLY A O 1
ATOM 557 N N . VAL A 1 79 ? -8.122 -2.053 1.649 1.00 12.66 79 VAL A N 1
ATOM 558 C CA . VAL A 1 79 ? -8.722 -0.961 0.873 1.00 12.66 79 VAL A CA 1
ATOM 559 C C . VAL A 1 79 ? -9.322 -1.480 -0.444 1.00 12.74 79 VAL A C 1
ATOM 560 O O . VAL A 1 79 ? -10.374 -1.005 -0.903 1.00 12.86 79 VAL A O 1
ATOM 564 N N . GLN A 1 80 ? -8.687 -2.507 -1.005 1.00 12.70 80 GLN A N 1
ATOM 565 C CA . GLN A 1 80 ? -9.168 -3.132 -2.237 1.00 12.42 80 GLN A CA 1
ATOM 566 C C . GLN A 1 80 ? -10.467 -3.897 -1.981 1.00 12.29 80 GLN A C 1
ATOM 567 O O . GLN A 1 80 ? -11.410 -3.825 -2.780 1.00 12.53 80 GLN A O 1
ATOM 573 N N . ALA A 1 81 ? -10.508 -4.614 -0.855 1.00 12.26 81 ALA A N 1
ATOM 574 C CA . ALA A 1 81 ? -11.702 -5.347 -0.428 1.00 12.10 81 ALA A CA 1
ATOM 575 C C . ALA A 1 81 ? -12.865 -4.393 -0.188 1.00 11.84 81 ALA A C 1
ATOM 576 O O . ALA A 1 81 ? -13.973 -4.593 -0.707 1.00 12.14 81 ALA A O 1
ATOM 578 N N . ALA A 1 82 ? -12.611 -3.339 0.579 1.00 11.22 82 ALA A N 1
ATOM 579 C CA . ALA A 1 82 ? -13.597 -2.266 0.733 1.00 10.67 82 ALA A CA 1
ATOM 580 C C . ALA A 1 82 ? -14.076 -1.705 -0.618 1.00 10.05 82 ALA A C 1
ATOM 581 O O . ALA A 1 82 ? -15.261 -1.391 -0.779 1.00 9.57 82 ALA A O 1
ATOM 583 N N . SER A 1 83 ? -13.154 -1.586 -1.576 1.00 9.36 83 SER A N 1
ATOM 584 C CA . SER A 1 83 ? -13.450 -1.011 -2.900 1.00 9.50 83 SER A CA 1
ATOM 585 C C . SER A 1 83 ? -14.392 -1.872 -3.727 1.00 9.06 83 SER A C 1
ATOM 586 O O . SER A 1 83 ? -14.976 -1.381 -4.696 1.00 8.80 83 SER A O 1
ATOM 589 N N . THR A 1 84 ? -14.510 -3.155 -3.369 1.00 8.88 84 THR A N 1
ATOM 590 C CA . THR A 1 84 ? -15.486 -4.031 -4.002 1.00 9.52 84 THR A CA 1
ATOM 591 C C . THR A 1 84 ? -16.886 -3.678 -3.520 1.00 9.75 84 THR A C 1
ATOM 592 O O . THR A 1 84 ? -17.866 -3.974 -4.203 1.00 10.23 84 THR A O 1
ATOM 596 N N . TRP A 1 85 ? -16.974 -3.056 -2.340 1.00 9.92 85 TRP A N 1
ATOM 597 C CA . TRP A 1 85 ? -18.265 -2.824 -1.665 1.00 9.99 85 TRP A CA 1
ATOM 598 C C . TRP A 1 85 ? -19.100 -4.113 -1.552 1.00 10.09 85 TRP A C 1
ATOM 599 O O . TRP A 1 85 ? -20.339 -4.077 -1.586 1.00 10.78 85 TRP A O 1
ATOM 610 N N . ASP A 1 86 ? -18.414 -5.241 -1.403 1.00 10.01 86 ASP A N 1
ATOM 611 C CA . ASP A 1 86 ? -19.030 -6.560 -1.469 1.00 10.14 86 ASP A CA 1
ATOM 612 C C . ASP A 1 86 ? -18.763 -7.317 -0.164 1.00 10.14 86 ASP A C 1
ATOM 613 O O . ASP A 1 86 ? -17.640 -7.787 0.067 1.00 10.11 86 ASP A O 1
ATOM 618 N N . VAL A 1 87 ? -19.792 -7.419 0.691 1.00 10.15 87 VAL A N 1
ATOM 619 C CA . VAL A 1 87 ? -19.650 -8.050 2.014 1.00 10.15 87 VAL A CA 1
ATOM 620 C C . VAL A 1 87 ? -19.289 -9.524 1.952 1.00 10.44 87 VAL A C 1
ATOM 621 O O . VAL A 1 87 ? -18.597 -10.041 2.844 1.00 10.76 87 VAL A O 1
ATOM 625 N N . ASN A 1 88 ? -19.714 -10.188 0.883 1.00 10.35 88 ASN A N 1
ATOM 626 C CA . ASN A 1 88 ? -19.403 -11.597 0.678 1.00 11.25 88 ASN A CA 1
ATOM 627 C C . ASN A 1 88 ? -17.923 -11.814 0.442 1.00 11.15 88 ASN A C 1
ATOM 628 O O . ASN A 1 88 ? -17.321 -12.669 1.086 1.00 11.17 88 ASN A O 1
ATOM 633 N N . LEU A 1 89 ? -17.320 -11.011 -0.438 1.00 10.99 89 LEU A N 1
ATOM 634 C CA . LEU A 1 89 ? -15.882 -11.149 -0.714 1.00 10.99 89 LEU A CA 1
ATOM 635 C C . LEU A 1 89 ? -15.055 -10.730 0.492 1.00 10.79 89 LEU A C 1
ATOM 636 O O . LEU A 1 89 ? -14.001 -11.298 0.762 1.00 11.56 89 LEU A O 1
ATOM 641 N N . ILE A 1 90 ? -15.553 -9.728 1.210 1.00 11.20 90 ILE A N 1
ATOM 642 C CA . ILE A 1 90 ? -14.911 -9.237 2.409 1.00 11.32 90 ILE A CA 1
ATOM 643 C C . ILE A 1 90 ? -14.890 -10.290 3.498 1.00 11.66 90 ILE A C 1
ATOM 644 O O . ILE A 1 90 ? -13.841 -10.529 4.101 1.00 11.73 90 ILE A O 1
ATOM 649 N N . ARG A 1 91 ? -16.039 -10.911 3.757 1.00 12.38 91 ARG A N 1
ATOM 650 C CA . ARG A 1 91 ? -16.096 -12.018 4.711 1.00 13.18 91 ARG A CA 1
ATOM 651 C C . ARG A 1 91 ? -15.264 -13.209 4.218 1.00 13.26 91 ARG A C 1
ATOM 652 O O . ARG A 1 91 ? -14.520 -13.823 4.989 1.00 13.29 91 ARG A O 1
ATOM 660 N N . GLU A 1 92 ? -15.376 -13.528 2.934 1.00 13.02 92 GLU A N 1
ATOM 661 C CA . GLU A 1 92 ? -14.602 -14.631 2.382 1.00 13.27 92 GLU A CA 1
ATOM 662 C C . GLU A 1 92 ? -13.093 -14.414 2.553 1.00 13.05 92 GLU A C 1
ATOM 663 O O . GLU A 1 92 ? -12.335 -15.366 2.807 1.00 13.03 92 GLU A O 1
ATOM 669 N N . ARG A 1 93 ? -12.665 -13.163 2.407 1.00 12.75 93 ARG A N 1
ATOM 670 C CA . ARG A 1 93 ? -11.255 -12.810 2.532 1.00 12.51 93 ARG A CA 1
ATOM 671 C C . ARG A 1 93 ? -10.754 -13.084 3.955 1.00 12.44 93 ARG A C 1
ATOM 672 O O . ARG A 1 93 ? -9.672 -13.637 4.141 1.00 12.33 93 ARG A O 1
ATOM 680 N N . GLY A 1 94 ? -11.538 -12.681 4.950 1.00 12.41 94 GLY A N 1
ATOM 681 C CA . GLY A 1 94 ? -11.205 -12.963 6.348 1.00 12.90 94 GLY A CA 1
ATOM 682 C C . GLY A 1 94 ? -11.160 -14.455 6.637 1.00 13.20 94 GLY A C 1
ATOM 683 O O . GLY A 1 94 ? -10.234 -14.938 7.293 1.00 13.43 94 GLY A O 1
ATOM 684 N N . GLN A 1 95 ? -12.152 -15.190 6.136 1.00 12.89 95 GLN A N 1
ATOM 685 C CA . GLN A 1 95 ? -12.178 -16.645 6.267 1.00 13.33 95 GLN A CA 1
ATOM 686 C C . GLN A 1 95 ? -10.935 -17.323 5.666 1.00 12.60 95 GLN A C 1
ATOM 687 O O . GLN A 1 95 ? -10.308 -18.167 6.304 1.00 12.60 95 GLN A O 1
ATOM 693 N N . PHE A 1 96 ? -10.578 -16.938 4.448 1.00 11.83 96 PHE A N 1
ATOM 694 C CA . PHE A 1 96 ? -9.433 -17.531 3.761 1.00 10.93 96 PHE A CA 1
ATOM 695 C C . PHE A 1 96 ? -8.132 -17.232 4.509 1.00 10.24 96 PHE A C 1
ATOM 696 O O . PHE A 1 96 ? -7.325 -18.133 4.712 1.00 10.22 96 PHE A O 1
ATOM 704 N N . ILE A 1 97 ? -7.950 -15.976 4.925 1.00 9.53 97 ILE A N 1
ATOM 705 C CA . ILE A 1 97 ? -6.824 -15.558 5.772 1.00 8.91 97 ILE A CA 1
ATOM 706 C C . ILE A 1 97 ? -6.779 -16.408 7.043 1.00 9.29 97 ILE A C 1
ATOM 707 O O . ILE A 1 97 ? -5.716 -16.853 7.465 1.00 9.78 97 ILE A O 1
ATOM 712 N N . GLY A 1 98 ? -7.938 -16.592 7.663 1.00 9.11 98 GLY A N 1
ATOM 713 C CA . GLY A 1 98 ? -8.074 -17.378 8.882 1.00 9.37 98 GLY A CA 1
ATOM 714 C C . GLY A 1 98 ? -7.624 -18.810 8.658 1.00 9.74 98 GLY A C 1
ATOM 715 O O . GLY A 1 98 ? -6.806 -19.332 9.427 1.00 9.62 98 GLY A O 1
ATOM 716 N N . GLU A 1 99 ? -8.128 -19.429 7.590 1.00 9.41 99 GLU A N 1
ATOM 717 C CA . GLU A 1 99 ? -7.684 -20.777 7.198 1.00 9.93 99 GLU A CA 1
ATOM 718 C C . GLU A 1 99 ? -6.167 -20.894 7.061 1.00 9.67 99 GLU A C 1
ATOM 719 O O . GLU A 1 99 ? -5.587 -21.882 7.512 1.00 9.85 99 GLU A O 1
ATOM 725 N N . GLU A 1 100 ? -5.534 -19.886 6.464 1.00 9.29 100 GLU A N 1
ATOM 726 C CA . GLU A 1 100 ? -4.084 -19.912 6.248 1.00 9.79 100 GLU A CA 1
ATOM 727 C C . GLU A 1 100 ? -3.307 -19.688 7.531 1.00 9.49 100 GLU A C 1
ATOM 728 O O . GLU A 1 100 ? -2.213 -20.237 7.713 1.00 10.40 100 GLU A O 1
ATOM 734 N N . VAL A 1 101 ? -3.873 -18.872 8.414 1.00 9.36 101 VAL A N 1
ATOM 735 C CA . VAL A 1 101 ? -3.239 -18.547 9.686 1.00 9.02 101 VAL A CA 1
ATOM 736 C C . VAL A 1 101 ? -3.246 -19.780 10.595 1.00 9.03 101 VAL A C 1
ATOM 737 O O . VAL A 1 101 ? -2.206 -20.151 11.144 1.00 8.86 101 VAL A O 1
ATOM 741 N N . LYS A 1 102 ? -4.402 -20.425 10.728 1.00 9.33 102 LYS A N 1
ATOM 742 C CA A LYS A 1 102 ? -4.509 -21.663 11.506 0.50 9.80 102 LYS A CA 1
ATOM 743 C CA B LYS A 1 102 ? -4.505 -21.663 11.510 0.50 9.78 102 LYS A CA 1
ATOM 744 C C . LYS A 1 102 ? -3.630 -22.761 10.912 1.00 10.05 102 LYS A C 1
ATOM 745 O O . LYS A 1 102 ? -2.894 -23.437 11.640 1.00 10.32 102 LYS A O 1
ATOM 756 N N . ALA A 1 103 ? -3.704 -22.931 9.588 1.00 10.18 103 ALA A N 1
ATOM 757 C CA . ALA A 1 103 ? -2.913 -23.959 8.895 1.00 10.31 103 ALA A CA 1
ATOM 758 C C . ALA A 1 103 ? -1.419 -23.783 9.153 1.00 10.14 103 ALA A C 1
ATOM 759 O O . ALA A 1 103 ? -0.658 -24.745 9.085 1.00 10.21 103 ALA A O 1
ATOM 761 N N . SER A 1 104 ? -1.011 -22.554 9.475 1.00 9.78 104 SER A N 1
ATOM 762 C CA . SER A 1 104 ? 0.398 -22.248 9.734 1.00 9.43 104 SER A CA 1
ATOM 763 C C . SER A 1 104 ? 0.716 -22.367 11.221 1.00 9.45 104 SER A C 1
ATOM 764 O O . SER A 1 104 ? 1.878 -22.269 11.609 1.00 10.09 104 SER A O 1
ATOM 767 N N . GLY A 1 105 ? -0.313 -22.577 12.045 1.00 8.90 105 GLY A N 1
ATOM 768 C CA . GLY A 1 105 ? -0.137 -22.783 13.483 1.00 8.26 105 GLY A CA 1
ATOM 769 C C . GLY A 1 105 ? 0.011 -21.512 14.293 1.00 7.51 105 GLY A C 1
ATOM 770 O O . GLY A 1 105 ? 0.500 -21.546 15.417 1.00 8.49 105 GLY A O 1
ATOM 771 N N . ILE A 1 106 ? -0.398 -20.395 13.706 1.00 6.62 106 ILE A N 1
ATOM 772 C CA . ILE A 1 106 ? -0.484 -19.110 14.387 1.00 6.19 106 ILE A CA 1
ATOM 773 C C . ILE A 1 106 ? -1.860 -18.991 15.057 1.00 6.86 106 ILE A C 1
ATOM 774 O O . ILE A 1 106 ? -2.861 -19.331 14.435 1.00 7.15 106 ILE A O 1
ATOM 779 N N . HIS A 1 107 ? -1.904 -18.513 16.304 1.00 7.35 107 HIS A N 1
ATOM 780 C CA . HIS A 1 107 ? -3.160 -18.318 17.054 1.00 8.32 107 HIS A CA 1
ATOM 781 C C . HIS A 1 107 ? -3.775 -16.927 16.817 1.00 8.24 107 HIS A C 1
ATOM 782 O O . HIS A 1 107 ? -4.998 -16.785 16.731 1.00 8.31 107 HIS A O 1
ATOM 789 N N . VAL A 1 108 ? -2.933 -15.905 16.714 1.00 7.89 108 VAL A N 1
ATOM 790 C CA . VAL A 1 108 ? -3.428 -14.528 16.586 1.00 8.18 108 VAL A CA 1
ATOM 791 C C . VAL A 1 108 ? -2.906 -13.849 15.321 1.00 8.32 108 VAL A C 1
ATOM 792 O O . VAL A 1 108 ? -1.700 -13.739 15.117 1.00 9.12 108 VAL A O 1
ATOM 796 N N . ILE A 1 109 ? -3.821 -13.420 14.459 1.00 8.42 109 ILE A N 1
ATOM 797 C CA . ILE A 1 109 ? -3.432 -12.645 13.277 1.00 8.85 109 ILE A CA 1
ATOM 798 C C . ILE A 1 109 ? -3.594 -11.157 13.631 1.00 9.02 109 ILE A C 1
ATOM 799 O O . ILE A 1 109 ? -4.591 -10.758 14.246 1.00 8.56 109 ILE A O 1
ATOM 804 N N . LEU A 1 110 ? -2.593 -10.355 13.290 1.00 8.44 110 LEU A N 1
ATOM 805 C CA . LEU A 1 110 ? -2.551 -8.964 13.733 1.00 8.57 110 LEU A CA 1
ATOM 806 C C . LEU A 1 110 ? -3.245 -8.027 12.744 1.00 8.09 110 LEU A C 1
ATOM 807 O O . LEU A 1 110 ? -2.606 -7.288 11.996 1.00 8.65 110 LEU A O 1
ATOM 812 N N . GLY A 1 111 ? -4.570 -8.091 12.743 1.00 7.98 111 GLY A N 1
ATOM 813 C CA . GLY A 1 111 ? -5.409 -7.390 11.776 1.00 7.72 111 GLY A CA 1
ATOM 814 C C . GLY A 1 111 ? -6.857 -7.814 11.996 1.00 7.96 111 GLY A C 1
ATOM 815 O O . GLY A 1 111 ? -7.110 -8.788 12.686 1.00 8.52 111 GLY A O 1
ATOM 816 N N . PRO A 1 112 ? -7.823 -7.118 11.389 1.00 7.97 112 PRO A N 1
ATOM 817 C CA . PRO A 1 112 ? -7.723 -6.072 10.385 1.00 8.09 112 PRO A CA 1
ATOM 818 C C . PRO A 1 112 ? -7.596 -4.653 10.959 1.00 8.19 112 PRO A C 1
ATOM 819 O O . PRO A 1 112 ? -7.603 -4.456 12.178 1.00 8.06 112 PRO A O 1
ATOM 823 N N . VAL A 1 113 ? -7.479 -3.679 10.068 1.00 8.66 113 VAL A N 1
ATOM 824 C CA . VAL A 1 113 ? -7.155 -2.294 10.439 1.00 9.15 113 VAL A CA 1
ATOM 825 C C . VAL A 1 113 ? -8.372 -1.377 10.359 1.00 9.24 113 VAL A C 1
ATOM 826 O O . VAL A 1 113 ? -8.973 -1.247 9.296 1.00 9.26 113 VAL A O 1
ATOM 830 N N . ALA A 1 114 ? -8.716 -0.750 11.487 1.00 9.32 114 ALA A N 1
ATOM 831 C CA . ALA A 1 114 ? -9.776 0.275 11.567 1.00 9.73 114 ALA A CA 1
ATOM 832 C C . ALA A 1 114 ? -9.161 1.620 11.924 1.00 9.77 114 ALA A C 1
ATOM 833 O O . ALA A 1 114 ? -9.844 2.649 11.952 1.00 9.99 114 ALA A O 1
ATOM 835 N N . GLY A 1 115 ? -7.865 1.583 12.217 1.00 9.41 115 GLY A N 1
ATOM 836 C CA . GLY A 1 115 ? -7.084 2.756 12.554 1.00 9.77 115 GLY A CA 1
ATOM 837 C C . GLY A 1 115 ? -5.647 2.543 12.078 1.00 9.62 115 GLY A C 1
ATOM 838 O O . GLY A 1 115 ? -5.029 1.564 12.464 1.00 9.25 115 GLY A O 1
ATOM 839 N N . PRO A 1 116 ? -5.112 3.454 11.232 1.00 9.93 116 PRO A N 1
ATOM 840 C CA . PRO A 1 116 ? -5.743 4.699 10.816 1.00 10.41 116 PRO A CA 1
ATOM 841 C C . PRO A 1 116 ? -7.041 4.436 10.048 1.00 11.04 116 PRO A C 1
ATOM 842 O O . PRO A 1 116 ? -7.125 3.475 9.278 1.00 11.34 116 PRO A O 1
ATOM 846 N N . LEU A 1 117 ? -8.041 5.276 10.284 1.00 11.16 117 LEU A N 1
ATOM 847 C CA . LEU A 1 117 ? -9.243 5.277 9.461 1.00 11.17 117 LEU A CA 1
ATOM 848 C C . LEU A 1 117 ? -8.882 5.822 8.086 1.00 11.39 117 LEU A C 1
ATOM 849 O O . LEU A 1 117 ? -9.214 5.212 7.071 1.00 11.43 117 LEU A O 1
ATOM 854 N N . GLY A 1 118 ? -8.191 6.962 8.072 1.00 11.64 118 GLY A N 1
ATOM 855 C CA . GLY A 1 118 ? -7.569 7.493 6.856 1.00 11.76 118 GLY A CA 1
ATOM 856 C C . GLY A 1 118 ? -8.003 8.888 6.444 1.00 12.30 118 GLY A C 1
ATOM 857 O O . GLY A 1 118 ? -8.309 9.118 5.273 1.00 11.70 118 GLY A O 1
ATOM 858 N N . LYS A 1 119 ? -8.019 9.825 7.393 1.00 12.82 119 LYS A N 1
ATOM 859 C CA . LYS A 1 119 ? -8.439 11.201 7.108 1.00 13.18 119 LYS A CA 1
ATOM 860 C C . LYS A 1 119 ? -7.569 11.975 6.108 1.00 13.78 119 LYS A C 1
ATOM 861 O O . LYS A 1 119 ? -8.055 12.888 5.451 1.00 14.51 119 LYS A O 1
ATOM 867 N N . THR A 1 120 ? -6.290 11.624 6.008 1.00 14.24 120 THR A N 1
ATOM 868 C CA . THR A 1 120 ? -5.348 12.323 5.140 1.00 14.20 120 THR A CA 1
ATOM 869 C C . THR A 1 120 ? -4.946 11.407 3.987 1.00 14.09 120 THR A C 1
ATOM 870 O O . THR A 1 120 ? -4.519 10.283 4.232 1.00 14.43 120 THR A O 1
ATOM 874 N N . PRO A 1 121 ? -5.079 11.877 2.726 1.00 13.72 121 PRO A N 1
ATOM 875 C CA . PRO A 1 121 ? -4.746 11.012 1.589 1.00 13.46 121 PRO A CA 1
ATOM 876 C C . PRO A 1 121 ? -3.272 10.598 1.566 1.00 13.40 121 PRO A C 1
ATOM 877 O O . PRO A 1 121 ? -2.971 9.495 1.110 1.00 13.45 121 PRO A O 1
ATOM 881 N N . GLN A 1 122 ? -2.379 11.456 2.073 1.00 12.39 122 GLN A N 1
ATOM 882 C CA . GLN A 1 122 ? -0.933 11.146 2.169 1.00 12.46 122 GLN A CA 1
ATOM 883 C C . GLN A 1 122 ? -0.584 10.054 3.194 1.00 11.94 122 GLN A C 1
ATOM 884 O O . GLN A 1 122 ? 0.518 9.506 3.146 1.00 12.14 122 GLN A O 1
ATOM 890 N N . GLY A 1 123 ? -1.519 9.756 4.100 1.00 11.06 123 GLY A N 1
ATOM 891 C CA . GLY A 1 123 ? -1.331 8.777 5.176 1.00 10.68 123 GLY A CA 1
ATOM 892 C C . GLY A 1 123 ? -0.764 7.475 4.653 1.00 10.59 123 GLY A C 1
ATOM 893 O O . GLY A 1 123 ? -1.326 6.857 3.743 1.00 10.38 123 GLY A O 1
ATOM 894 N N . GLY A 1 124 ? 0.369 7.073 5.216 1.00 9.99 124 GLY A N 1
ATOM 895 C CA . GLY A 1 124 ? 1.171 6.012 4.628 1.00 9.83 124 GLY A CA 1
ATOM 896 C C . GLY A 1 124 ? 0.622 4.606 4.762 1.00 10.02 124 GLY A C 1
ATOM 897 O O . GLY A 1 124 ? 1.010 3.729 3.988 1.00 9.74 124 GLY A O 1
ATOM 898 N N . ARG A 1 125 ? -0.279 4.387 5.729 1.00 9.61 125 ARG A N 1
ATOM 899 C CA . ARG A 1 125 ? -0.826 3.042 5.997 1.00 9.58 125 ARG A CA 1
ATOM 900 C C . ARG A 1 125 ? -2.332 2.957 5.787 1.00 9.83 125 ARG A C 1
ATOM 901 O O . ARG A 1 125 ? -2.926 1.934 6.106 1.00 9.82 125 ARG A O 1
ATOM 909 N N . ASN A 1 126 ? -2.945 4.024 5.273 1.00 10.07 126 ASN A N 1
ATOM 910 C CA . ASN A 1 126 ? -4.392 4.031 5.017 1.00 10.56 126 ASN A CA 1
ATOM 911 C C . ASN A 1 126 ? -4.845 2.847 4.164 1.00 10.46 126 ASN A C 1
ATOM 912 O O . ASN A 1 126 ? -5.961 2.352 4.333 1.00 10.35 126 ASN A O 1
ATOM 917 N N . TRP A 1 127 ? -3.968 2.412 3.258 1.00 9.89 127 TRP A N 1
ATOM 918 C CA . TRP A 1 127 ? -4.247 1.300 2.345 1.00 10.08 127 TRP A CA 1
ATOM 919 C C . TRP A 1 127 ? -4.481 -0.037 3.056 1.00 9.77 127 TRP A C 1
ATOM 920 O O . TRP A 1 127 ? -5.114 -0.926 2.496 1.00 10.34 127 TRP A O 1
ATOM 931 N N . GLU A 1 128 ? -3.961 -0.185 4.277 1.00 9.46 128 GLU A N 1
ATOM 932 C CA . GLU A 1 128 ? -4.162 -1.416 5.071 1.00 9.06 128 GLU A CA 1
ATOM 933 C C . GLU A 1 128 ? -5.597 -1.517 5.598 1.00 8.98 128 GLU A C 1
ATOM 934 O O . GLU A 1 128 ? -6.081 -2.620 5.885 1.00 8.49 128 GLU A O 1
ATOM 940 N N . GLY A 1 129 ? -6.254 -0.360 5.713 1.00 8.41 129 GLY A N 1
ATOM 941 C CA . GLY A 1 129 ? -7.622 -0.247 6.240 1.00 8.37 129 GLY A CA 1
ATOM 942 C C . GLY A 1 129 ? -8.683 -0.455 5.179 1.00 8.33 129 GLY A C 1
ATOM 943 O O . GLY A 1 129 ? -8.495 -1.218 4.237 1.00 8.31 129 GLY A O 1
ATOM 944 N N . PHE A 1 130 ? -9.811 0.220 5.327 1.00 8.71 130 PHE A N 1
ATOM 945 C CA . PHE A 1 130 ? -10.986 -0.085 4.513 1.00 8.39 130 PHE A CA 1
ATOM 946 C C . PHE A 1 130 ? -11.622 1.153 3.871 1.00 8.70 130 PHE A C 1
ATOM 947 O O . PHE A 1 130 ? -12.794 1.133 3.473 1.00 9.19 130 PHE A O 1
ATOM 955 N N . GLY A 1 131 ? -10.858 2.233 3.788 1.00 8.84 131 GLY A N 1
ATOM 956 C CA . GLY A 1 131 ? -11.375 3.508 3.280 1.00 8.71 131 GLY A CA 1
ATOM 957 C C . GLY A 1 131 ? -11.605 4.501 4.400 1.00 9.14 131 GLY A C 1
ATOM 958 O O . GLY A 1 131 ? -11.319 4.213 5.570 1.00 8.73 131 GLY A O 1
ATOM 959 N N . VAL A 1 132 ? -12.163 5.658 4.044 1.00 8.87 132 VAL A N 1
ATOM 960 C CA . VAL A 1 132 ? -12.267 6.786 4.957 1.00 8.92 132 VAL A CA 1
ATOM 961 C C . VAL A 1 132 ? -13.588 6.829 5.724 1.00 9.12 132 VAL A C 1
ATOM 962 O O . VAL A 1 132 ? -13.755 7.668 6.617 1.00 8.94 132 VAL A O 1
ATOM 966 N N . ASP A 1 133 ? -14.527 5.951 5.369 1.00 8.92 133 ASP A N 1
ATOM 967 C CA . ASP A 1 133 ? -15.854 6.016 5.964 1.00 8.87 133 ASP A CA 1
ATOM 968 C C . ASP A 1 133 ? -16.064 5.078 7.164 1.00 8.63 133 ASP A C 1
ATOM 969 O O . ASP A 1 133 ? -15.901 3.867 7.055 1.00 9.11 133 ASP A O 1
ATOM 974 N N . PRO A 1 134 ? -16.452 5.642 8.314 1.00 8.93 134 PRO A N 1
ATOM 975 C CA . PRO A 1 134 ? -16.571 4.842 9.537 1.00 8.88 134 PRO A CA 1
ATOM 976 C C . PRO A 1 134 ? -17.581 3.710 9.395 1.00 8.96 134 PRO A C 1
ATOM 977 O O . PRO A 1 134 ? -17.344 2.609 9.901 1.00 8.63 134 PRO A O 1
ATOM 981 N N . TYR A 1 135 ? -18.691 3.980 8.699 1.00 9.45 135 TYR A N 1
ATOM 982 C CA . TYR A 1 135 ? -19.733 2.983 8.485 1.00 9.50 135 TYR A CA 1
ATOM 983 C C . TYR A 1 135 ? -19.235 1.820 7.638 1.00 9.52 135 TYR A C 1
ATOM 984 O O . TYR A 1 135 ? -19.336 0.664 8.058 1.00 9.60 135 TYR A O 1
ATOM 993 N N . LEU A 1 136 ? -18.682 2.120 6.462 1.00 9.62 136 LEU A N 1
ATOM 994 C CA . LEU A 1 136 ? -18.175 1.063 5.579 1.00 9.66 136 LEU A CA 1
ATOM 995 C C . LEU A 1 136 ? -17.035 0.286 6.236 1.00 9.89 136 LEU A C 1
ATOM 996 O O . LEU A 1 136 ? -17.023 -0.949 6.208 1.00 10.00 136 LEU A O 1
ATOM 1001 N N . THR A 1 137 ? -16.088 1.014 6.823 1.00 10.24 137 THR A N 1
ATOM 1002 C CA . THR A 1 137 ? -14.961 0.398 7.528 1.00 10.12 137 THR A CA 1
ATOM 1003 C C . THR A 1 137 ? -15.470 -0.477 8.678 1.00 10.27 137 THR A C 1
ATOM 1004 O O . THR A 1 137 ? -14.997 -1.601 8.857 1.00 10.55 137 THR A O 1
ATOM 1008 N N . GLY A 1 138 ? -16.465 0.022 9.413 1.00 10.34 138 GLY A N 1
ATOM 1009 C CA . GLY A 1 138 ? -17.125 -0.758 10.455 1.00 9.73 138 GLY A CA 1
ATOM 1010 C C . GLY A 1 138 ? -17.716 -2.059 9.930 1.00 9.72 138 GLY A C 1
ATOM 1011 O O . GLY A 1 138 ? -17.426 -3.125 10.463 1.00 9.34 138 GLY A O 1
ATOM 1012 N N . ILE A 1 139 ? -18.554 -1.976 8.888 1.00 9.74 139 ILE A N 1
ATOM 1013 C CA . ILE A 1 139 ? -19.114 -3.184 8.263 1.00 9.85 139 ILE A CA 1
ATOM 1014 C C . ILE A 1 139 ? -18.011 -4.154 7.818 1.00 10.12 139 ILE A C 1
ATOM 1015 O O . ILE A 1 139 ? -18.049 -5.349 8.153 1.00 10.47 139 ILE A O 1
ATOM 1020 N N . ALA A 1 140 ? -17.028 -3.635 7.086 1.00 10.29 140 ALA A N 1
ATOM 1021 C CA . ALA A 1 140 ? -15.876 -4.430 6.683 1.00 10.66 140 ALA A CA 1
ATOM 1022 C C . ALA A 1 140 ? -15.170 -5.068 7.879 1.00 10.87 140 ALA A C 1
ATOM 1023 O O . ALA A 1 140 ? -14.892 -6.278 7.869 1.00 11.42 140 ALA A O 1
ATOM 1025 N N . MET A 1 141 ? -14.882 -4.273 8.905 1.00 10.83 141 MET A N 1
ATOM 1026 C CA . MET A 1 141 ? -14.256 -4.807 10.116 1.00 10.90 141 MET A CA 1
ATOM 1027 C C . MET A 1 141 ? -15.004 -6.025 10.624 1.00 10.87 141 MET A C 1
ATOM 1028 O O . MET A 1 141 ? -14.406 -7.084 10.802 1.00 11.10 141 MET A O 1
ATOM 1033 N N . GLY A 1 142 ? -16.314 -5.863 10.832 1.00 10.83 142 GLY A N 1
ATOM 1034 C CA . GLY A 1 142 ? -17.179 -6.927 11.331 1.00 10.63 142 GLY A CA 1
ATOM 1035 C C . GLY A 1 142 ? -17.219 -8.176 10.456 1.00 10.68 142 GLY A C 1
ATOM 1036 O O . GLY A 1 142 ? -17.178 -9.294 10.965 1.00 10.41 142 GLY A O 1
ATOM 1037 N N . GLN A 1 143 ? -17.296 -7.984 9.140 1.00 10.52 143 GLN A N 1
ATOM 1038 C CA . GLN A 1 143 ? -17.306 -9.100 8.194 1.00 10.28 143 GLN A CA 1
ATOM 1039 C C . GLN A 1 143 ? -15.942 -9.815 8.166 1.00 10.25 143 GLN A C 1
ATOM 1040 O O . GLN A 1 143 ? -15.875 -11.049 8.142 1.00 10.97 143 GLN A O 1
ATOM 1046 N N . THR A 1 144 ? -14.858 -9.050 8.187 1.00 9.73 144 THR A N 1
ATOM 1047 C CA . THR A 1 144 ? -13.500 -9.640 8.163 1.00 9.36 144 THR A CA 1
ATOM 1048 C C . THR A 1 144 ? -13.257 -10.428 9.444 1.00 9.56 144 THR A C 1
ATOM 1049 O O . THR A 1 144 ? -12.756 -11.563 9.407 1.00 9.70 144 THR A O 1
ATOM 1053 N N . ILE A 1 145 ? -13.655 -9.848 10.573 1.00 9.59 145 ILE A N 1
ATOM 1054 C CA . ILE A 1 145 ? -13.471 -10.508 11.860 1.00 9.26 145 ILE A CA 1
ATOM 1055 C C . ILE A 1 145 ? -14.318 -11.771 11.988 1.00 9.15 145 ILE A C 1
ATOM 1056 O O . ILE A 1 145 ? -13.821 -12.797 12.455 1.00 8.77 145 ILE A O 1
ATOM 1061 N N A ASN A 1 146 ? -15.583 -11.690 11.571 0.50 9.14 146 ASN A N 1
ATOM 1062 N N B ASN A 1 146 ? -15.579 -11.719 11.566 0.50 9.52 146 ASN A N 1
ATOM 1063 C CA A ASN A 1 146 ? -16.448 -12.865 11.545 0.50 9.20 146 ASN A CA 1
ATOM 1064 C CA B ASN A 1 146 ? -16.412 -12.921 11.612 0.50 9.87 146 ASN A CA 1
ATOM 1065 C C A ASN A 1 146 ? -15.814 -13.990 10.733 0.50 9.46 146 ASN A C 1
ATOM 1066 C C B ASN A 1 146 ? -15.939 -14.029 10.662 0.50 9.85 146 ASN A C 1
ATOM 1067 O O A ASN A 1 146 ? -15.763 -15.140 11.173 0.50 9.68 146 ASN A O 1
ATOM 1068 O O B ASN A 1 146 ? -16.115 -15.213 10.949 0.50 9.98 146 ASN A O 1
ATOM 1077 N N . GLY A 1 147 ? -15.324 -13.637 9.547 1.00 9.79 147 GLY A N 1
ATOM 1078 C CA . GLY A 1 147 ? -14.634 -14.580 8.663 1.00 9.98 147 GLY A CA 1
ATOM 1079 C C . GLY A 1 147 ? -13.375 -15.161 9.307 1.00 10.30 147 GLY A C 1
ATOM 1080 O O . GLY A 1 147 ? -13.210 -16.381 9.362 1.00 9.84 147 GLY A O 1
ATOM 1081 N N . ILE A 1 148 ? -12.485 -14.306 9.803 1.00 10.42 148 ILE A N 1
ATOM 1082 C CA . ILE A 1 148 ? -11.266 -14.816 10.467 1.00 11.01 148 ILE A CA 1
ATOM 1083 C C . ILE A 1 148 ? -11.597 -15.766 11.630 1.00 11.72 148 ILE A C 1
ATOM 1084 O O . ILE A 1 148 ? -11.106 -16.891 11.671 1.00 12.38 148 ILE A O 1
ATOM 1089 N N . GLN A 1 149 ? -12.455 -15.333 12.550 1.00 12.34 149 GLN A N 1
ATOM 1090 C CA . GLN A 1 149 ? -12.667 -16.086 13.794 1.00 12.19 149 GLN A CA 1
ATOM 1091 C C . GLN A 1 149 ? -13.537 -17.332 13.636 1.00 12.20 149 GLN A C 1
ATOM 1092 O O . GLN A 1 149 ? -13.492 -18.225 14.477 1.00 12.18 149 GLN A O 1
ATOM 1098 N N . SER A 1 150 ? -14.283 -17.420 12.540 1.00 12.11 150 SER A N 1
ATOM 1099 C CA . SER A 1 150 ? -15.102 -18.609 12.278 1.00 12.45 150 SER A CA 1
ATOM 1100 C C . SER A 1 150 ? -14.224 -19.842 12.066 1.00 12.36 150 SER A C 1
ATOM 1101 O O . SER A 1 150 ? -14.668 -20.961 12.254 1.00 12.33 150 SER A O 1
ATOM 1104 N N . VAL A 1 151 ? -12.976 -19.603 11.673 1.00 12.88 151 VAL A N 1
ATOM 1105 C CA . VAL A 1 151 ? -11.971 -20.637 11.491 1.00 12.93 151 VAL A CA 1
ATOM 1106 C C . VAL A 1 151 ? -11.362 -21.051 12.831 1.00 12.67 151 VAL A C 1
ATOM 1107 O O . VAL A 1 151 ? -10.787 -22.131 12.950 1.00 12.99 151 VAL A O 1
ATOM 1111 N N . GLY A 1 152 ? -11.504 -20.208 13.845 1.00 12.28 152 GLY A N 1
ATOM 1112 C CA . GLY A 1 152 ? -10.951 -20.523 15.160 1.00 11.52 152 GLY A CA 1
ATOM 1113 C C . GLY A 1 152 ? -9.594 -19.870 15.320 1.00 11.09 152 GLY A C 1
ATOM 1114 O O . GLY A 1 152 ? -8.679 -20.426 15.938 1.00 10.44 152 GLY A O 1
ATOM 1115 N N . VAL A 1 153 ? -9.482 -18.672 14.755 1.00 10.63 153 VAL A N 1
ATOM 1116 C CA . VAL A 1 153 ? -8.276 -17.877 14.846 1.00 10.51 153 VAL A CA 1
ATOM 1117 C C . VAL A 1 153 ? -8.659 -16.594 15.558 1.00 10.47 153 VAL A C 1
ATOM 1118 O O . VAL A 1 153 ? -9.772 -16.095 15.374 1.00 10.34 153 VAL A O 1
ATOM 1122 N N . GLN A 1 154 ? -7.749 -16.075 16.382 1.00 9.76 154 GLN A N 1
ATOM 1123 C CA . GLN A 1 154 ? -7.964 -14.803 17.068 1.00 9.09 154 GLN A CA 1
ATOM 1124 C C . GLN A 1 154 ? -7.601 -13.649 16.143 1.00 9.51 154 GLN A C 1
ATOM 1125 O O . GLN A 1 154 ? -6.531 -13.653 15.513 1.00 9.68 154 GLN A O 1
ATOM 1131 N N . ALA A 1 155 ? -8.493 -12.668 16.046 1.00 9.37 155 ALA A N 1
ATOM 1132 C CA . ALA A 1 155 ? -8.213 -11.461 15.255 1.00 9.33 155 ALA A CA 1
ATOM 1133 C C . ALA A 1 155 ? -7.822 -10.319 16.178 1.00 9.29 155 ALA A C 1
ATOM 1134 O O . ALA A 1 155 ? -8.124 -10.356 17.380 1.00 9.46 155 ALA A O 1
ATOM 1136 N N . THR A 1 156 ? -7.155 -9.314 15.616 1.00 9.05 156 THR A N 1
ATOM 1137 C CA . THR A 1 156 ? -6.686 -8.166 16.377 1.00 9.81 156 THR A CA 1
ATOM 1138 C C . THR A 1 156 ? -7.057 -6.876 15.663 1.00 9.67 156 THR A C 1
ATOM 1139 O O . THR A 1 156 ? -6.446 -6.525 14.654 1.00 9.21 156 THR A O 1
ATOM 1143 N N . ALA A 1 157 ? -8.075 -6.191 16.173 1.00 9.93 157 ALA A N 1
ATOM 1144 C CA . ALA A 1 157 ? -8.441 -4.867 15.667 1.00 10.28 157 ALA A CA 1
ATOM 1145 C C . ALA A 1 157 ? -7.344 -3.871 16.028 1.00 10.49 157 ALA A C 1
ATOM 1146 O O . ALA A 1 157 ? -7.032 -3.681 17.214 1.00 10.50 157 ALA A O 1
ATOM 1148 N N . LYS A 1 158 ? -6.727 -3.278 15.005 1.00 10.47 158 LYS A N 1
ATOM 1149 C CA . LYS A 1 158 ? -5.687 -2.259 15.208 1.00 10.81 158 LYS A CA 1
ATOM 1150 C C . LYS A 1 158 ? -5.924 -1.053 14.266 1.00 10.82 158 LYS A C 1
ATOM 1151 O O . LYS A 1 158 ? -6.638 -1.202 13.290 1.00 11.13 158 LYS A O 1
ATOM 1157 N N . HIS A 1 159 ? -5.388 0.139 14.545 1.00 10.92 159 HIS A N 1
ATOM 1158 C CA . HIS A 1 159 ? -4.618 0.473 15.743 1.00 11.09 159 HIS A CA 1
ATOM 1159 C C . HIS A 1 159 ? -5.412 1.461 16.548 1.00 10.77 159 HIS A C 1
ATOM 1160 O O . HIS A 1 159 ? -5.850 2.489 16.020 1.00 11.19 159 HIS A O 1
ATOM 1167 N N . TYR A 1 160 ? -5.546 1.167 17.835 1.00 10.30 160 TYR A N 1
ATOM 1168 C CA . TYR A 1 160 ? -6.432 1.908 18.722 1.00 9.89 160 TYR A CA 1
ATOM 1169 C C . TYR A 1 160 ? -5.634 2.891 19.574 1.00 9.36 160 TYR A C 1
ATOM 1170 O O . TYR A 1 160 ? -5.044 2.492 20.572 1.00 8.68 160 TYR A O 1
ATOM 1179 N N . ILE A 1 161 ? -5.648 4.188 19.238 1.00 9.71 161 ILE A N 1
ATOM 1180 C CA . ILE A 1 161 ? -6.574 4.813 18.275 1.00 9.20 161 ILE A CA 1
ATOM 1181 C C . ILE A 1 161 ? -5.986 6.176 17.873 1.00 8.89 161 ILE A C 1
ATOM 1182 O O . ILE A 1 161 ? -5.111 6.703 18.573 1.00 8.80 161 ILE A O 1
ATOM 1187 N N . LEU A 1 162 ? -6.449 6.725 16.745 1.00 8.25 162 LEU A N 1
ATOM 1188 C CA . LEU A 1 162 ? -6.039 8.048 16.231 1.00 8.29 162 LEU A CA 1
ATOM 1189 C C . LEU A 1 162 ? -4.577 8.107 15.740 1.00 8.46 162 LEU A C 1
ATOM 1190 O O . LEU A 1 162 ? -3.920 9.156 15.813 1.00 7.86 162 LEU A O 1
ATOM 1195 N N . ASN A 1 163 ? -4.091 6.974 15.248 1.00 8.52 163 ASN A N 1
ATOM 1196 C CA . ASN A 1 163 ? -2.811 6.886 14.551 1.00 8.75 163 ASN A CA 1
ATOM 1197 C C . ASN A 1 163 ? -3.031 7.208 13.059 1.00 8.94 163 ASN A C 1
ATOM 1198 O O . ASN A 1 163 ? -2.958 6.328 12.205 1.00 9.32 163 ASN A O 1
ATOM 1203 N N . GLU A 1 164 ? -3.296 8.479 12.758 1.00 9.48 164 GLU A N 1
ATOM 1204 C CA . GLU A 1 164 ? -3.719 8.905 11.406 1.00 9.99 164 GLU A CA 1
ATOM 1205 C C . GLU A 1 164 ? -2.577 9.372 10.492 1.00 10.35 164 GLU A C 1
ATOM 1206 O O . GLU A 1 164 ? -2.825 9.846 9.370 1.00 10.99 164 GLU A O 1
ATOM 1212 N N . GLN A 1 165 ? -1.338 9.237 10.964 1.00 10.05 165 GLN A N 1
ATOM 1213 C CA . GLN A 1 165 ? -0.167 9.560 10.158 1.00 10.35 165 GLN A CA 1
ATOM 1214 C C . GLN A 1 165 ? 1.038 8.794 10.656 1.00 10.84 165 GLN A C 1
ATOM 1215 O O . GLN A 1 165 ? 1.142 8.488 11.841 1.00 11.67 165 GLN A O 1
ATOM 1221 N N . GLU A 1 166 ? 1.976 8.534 9.760 1.00 11.50 166 GLU A N 1
ATOM 1222 C CA . GLU A 1 166 ? 3.166 7.782 10.121 1.00 11.81 166 GLU A CA 1
ATOM 1223 C C . GLU A 1 166 ? 4.263 8.638 10.720 1.00 11.83 166 GLU A C 1
ATOM 1224 O O . GLU A 1 166 ? 5.001 8.171 11.584 1.00 12.04 166 GLU A O 1
ATOM 1230 N N . LEU A 1 167 ? 4.377 9.880 10.241 1.00 12.12 167 LEU A N 1
ATOM 1231 C CA . LEU A 1 167 ? 5.372 10.819 10.738 1.00 11.75 167 LEU A CA 1
ATOM 1232 C C . LEU A 1 167 ? 5.159 11.022 12.234 1.00 11.64 167 LEU A C 1
ATOM 1233 O O . LEU A 1 167 ? 4.034 11.281 12.674 1.00 11.59 167 LEU A O 1
ATOM 1238 N N . ASN A 1 168 ? 6.249 10.879 12.990 1.00 11.94 168 ASN A N 1
ATOM 1239 C CA . ASN A 1 168 ? 6.267 10.992 14.458 1.00 12.12 168 ASN A CA 1
ATOM 1240 C C . ASN A 1 168 ? 5.160 10.226 15.183 1.00 12.41 168 ASN A C 1
ATOM 1241 O O . ASN A 1 168 ? 4.740 10.613 16.278 1.00 12.60 168 ASN A O 1
ATOM 1246 N N . ARG A 1 169 ? 4.722 9.116 14.591 1.00 12.40 169 ARG A N 1
ATOM 1247 C CA . ARG A 1 169 ? 3.640 8.325 15.161 1.00 12.27 169 ARG A CA 1
ATOM 1248 C C . ARG A 1 169 ? 3.886 7.919 16.623 1.00 12.41 169 ARG A C 1
ATOM 1249 O O . ARG A 1 169 ? 2.929 7.694 17.361 1.00 11.90 169 ARG A O 1
ATOM 1257 N N . GLU A 1 170 ? 5.153 7.817 17.029 1.00 12.12 170 GLU A N 1
ATOM 1258 C CA . GLU A 1 170 ? 5.496 7.391 18.398 1.00 12.94 170 GLU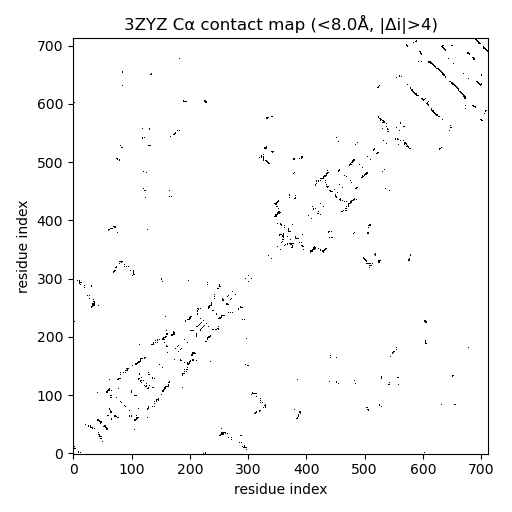 A CA 1
ATOM 1259 C C . GLU A 1 170 ? 5.532 8.521 19.431 1.00 12.93 170 GLU A C 1
ATOM 1260 O O . GLU A 1 170 ? 5.720 8.261 20.622 1.00 12.67 170 GLU A O 1
ATOM 1266 N N . THR A 1 171 ? 5.364 9.763 18.971 1.00 13.31 171 THR A N 1
ATOM 1267 C CA . THR A 1 171 ? 5.468 10.952 19.835 1.00 13.66 171 THR A CA 1
ATOM 1268 C C . THR A 1 171 ? 4.280 11.914 19.712 1.00 13.46 171 THR A C 1
ATOM 1269 O O . THR A 1 171 ? 3.877 12.527 20.705 1.00 13.83 171 THR A O 1
ATOM 1273 N N . ILE A 1 172 ? 3.727 12.047 18.505 1.00 13.04 172 ILE A N 1
ATOM 1274 C CA . ILE A 1 172 ? 2.612 12.967 18.250 1.00 12.73 172 ILE A CA 1
ATOM 1275 C C . ILE A 1 172 ? 1.407 12.679 19.146 1.00 12.72 172 ILE A C 1
ATOM 1276 O O . ILE A 1 172 ? 1.104 11.519 19.445 1.00 13.19 172 ILE A O 1
ATOM 1281 N N . SER A 1 173 ? 0.731 13.735 19.586 1.00 12.25 173 SER A N 1
ATOM 1282 C CA . SER A 1 173 ? -0.516 13.581 20.331 1.00 12.05 173 SER A CA 1
ATOM 1283 C C . SER A 1 173 ? -1.683 13.937 19.411 1.00 12.12 173 SER A C 1
ATOM 1284 O O . SER A 1 173 ? -1.699 15.021 18.802 1.00 11.81 173 SER A O 1
ATOM 1287 N N . SER A 1 174 ? -2.638 13.021 19.292 1.00 11.96 174 SER A N 1
ATOM 1288 C CA . SER A 1 174 ? -3.891 13.276 18.553 1.00 11.96 174 SER A CA 1
ATOM 1289 C C . SER A 1 174 ? -4.939 13.784 19.524 1.00 11.73 174 SER A C 1
ATOM 1290 O O . SER A 1 174 ? -5.310 13.070 20.446 1.00 11.28 174 SER A O 1
ATOM 1293 N N . ASN A 1 175 ? -5.410 15.016 19.326 1.00 12.18 175 ASN A N 1
ATOM 1294 C CA . ASN A 1 175 ? -6.218 15.706 20.342 1.00 12.45 175 ASN A CA 1
ATOM 1295 C C . ASN A 1 175 ? -7.659 16.134 19.955 1.00 12.95 175 ASN A C 1
ATOM 1296 O O . ASN A 1 175 ? -8.050 17.274 20.234 1.00 13.30 175 ASN A O 1
ATOM 1301 N N . PRO A 1 176 ? -8.464 15.232 19.362 1.00 12.87 176 PRO A N 1
ATOM 1302 C CA . PRO A 1 176 ? -9.798 15.696 18.935 1.00 13.26 176 PRO A CA 1
ATOM 1303 C C . PRO A 1 176 ? -10.744 15.907 20.107 1.00 13.91 176 PRO A C 1
ATOM 1304 O O . PRO A 1 176 ? -10.447 15.477 21.223 1.00 13.64 176 PRO A O 1
ATOM 1308 N N . ASP A 1 177 ? -11.891 16.532 19.846 1.00 14.71 177 ASP A N 1
ATOM 1309 C CA . ASP A 1 177 ? -12.945 16.613 20.847 1.00 15.36 177 ASP A CA 1
ATOM 1310 C C . ASP A 1 177 ? -13.539 15.220 21.083 1.00 14.97 177 ASP A C 1
ATOM 1311 O O . ASP A 1 177 ? -13.313 14.284 20.294 1.00 14.57 177 ASP A O 1
ATOM 1316 N N . ASP A 1 178 ? -14.296 15.091 22.168 1.00 14.58 178 ASP A N 1
ATOM 1317 C CA . ASP A 1 178 ? -14.882 13.817 22.581 1.00 14.70 178 ASP A CA 1
ATOM 1318 C C . ASP A 1 178 ? -15.846 13.243 21.541 1.00 14.38 178 ASP A C 1
ATOM 1319 O O . ASP A 1 178 ? -15.823 12.040 21.271 1.00 14.66 178 ASP A O 1
ATOM 1324 N N . ARG A 1 179 ? -16.704 14.081 20.968 1.00 13.71 179 ARG A N 1
ATOM 1325 C CA . ARG A 1 179 ? -17.620 13.567 19.953 1.00 13.04 179 ARG A CA 1
ATOM 1326 C C . ARG A 1 179 ? -16.836 12.982 18.774 1.00 12.62 179 ARG A C 1
ATOM 1327 O O . ARG A 1 179 ? -17.103 11.863 18.342 1.00 12.56 179 ARG A O 1
ATOM 1335 N N . THR A 1 180 ? -15.838 13.711 18.293 1.00 12.24 180 THR A N 1
ATOM 1336 C CA . THR A 1 180 ? -15.031 13.227 17.166 1.00 12.02 180 THR A CA 1
ATOM 1337 C C . THR A 1 180 ? -14.376 11.884 17.462 1.00 11.84 180 THR A C 1
ATOM 1338 O O . THR A 1 180 ? -14.403 10.968 16.632 1.00 12.38 180 THR A O 1
ATOM 1342 N N . LEU A 1 181 ? -13.793 11.773 18.649 1.00 11.35 181 LEU A N 1
ATOM 1343 C CA . LEU A 1 181 ? -13.161 10.544 19.070 1.00 11.14 181 LEU A CA 1
ATOM 1344 C C . LEU A 1 181 ? -14.135 9.369 18.989 1.00 10.92 181 LEU A C 1
ATOM 1345 O O . LEU A 1 181 ? -13.820 8.341 18.400 1.00 10.97 181 LEU A O 1
ATOM 1350 N N . HIS A 1 182 ? -15.317 9.535 19.579 1.00 11.05 182 HIS A N 1
ATOM 1351 C CA . HIS A 1 182 ? -16.315 8.474 19.626 1.00 11.01 182 HIS A CA 1
ATOM 1352 C C . HIS A 1 182 ? -17.008 8.235 18.288 1.00 11.34 182 HIS A C 1
ATOM 1353 O O . HIS A 1 182 ? -17.126 7.088 17.834 1.00 11.64 182 HIS A O 1
ATOM 1360 N N . GLU A 1 183 ? -17.477 9.311 17.669 1.00 11.28 183 GLU A N 1
ATOM 1361 C CA . GLU A 1 183 ? -18.435 9.198 16.564 1.00 11.73 183 GLU A CA 1
ATOM 1362 C C . GLU A 1 183 ? -17.807 8.829 15.218 1.00 11.24 183 GLU A C 1
ATOM 1363 O O . GLU A 1 183 ? -18.463 8.235 14.358 1.00 11.79 183 GLU A O 1
ATOM 1369 N N . LEU A 1 184 ? -16.537 9.168 15.052 1.00 10.75 184 LEU A N 1
ATOM 1370 C CA . LEU A 1 184 ? -15.837 8.940 13.799 1.00 10.41 184 LEU A CA 1
ATOM 1371 C C . LEU A 1 184 ? -14.822 7.818 13.946 1.00 10.59 184 LEU A C 1
ATOM 1372 O O . LEU A 1 184 ? -14.948 6.759 13.317 1.00 10.75 184 LEU A O 1
ATOM 1377 N N . TYR A 1 185 ? -13.824 8.043 14.795 1.00 10.63 185 TYR A N 1
ATOM 1378 C CA . TYR A 1 185 ? -12.703 7.117 14.886 1.00 10.40 185 TYR A CA 1
ATOM 1379 C C . TYR A 1 185 ? -12.976 5.829 15.662 1.00 9.98 185 TYR A C 1
ATOM 1380 O O . TYR A 1 185 ? -12.553 4.770 15.220 1.00 10.10 185 TYR A O 1
ATOM 1389 N N . THR A 1 186 ? -13.720 5.905 16.766 1.00 10.03 186 THR A N 1
ATOM 1390 C CA . THR A 1 186 ? -14.035 4.697 17.556 1.00 9.67 186 THR A CA 1
ATOM 1391 C C . THR A 1 186 ? -15.117 3.851 16.903 1.00 9.57 186 THR A C 1
ATOM 1392 O O . THR A 1 186 ? -15.149 2.625 17.084 1.00 9.14 186 THR A O 1
ATOM 1396 N N . TRP A 1 187 ? -16.004 4.506 16.150 1.00 9.36 187 TRP A N 1
ATOM 1397 C CA . TRP A 1 187 ? -17.106 3.821 15.467 1.00 8.86 187 TRP A CA 1
ATOM 1398 C C . TRP A 1 187 ? -16.728 2.417 14.916 1.00 9.11 187 TRP A C 1
ATOM 1399 O O . TRP A 1 187 ? -17.360 1.435 15.298 1.00 9.38 187 TRP A O 1
ATOM 1410 N N . PRO A 1 188 ? -15.692 2.313 14.037 1.00 9.30 188 PRO A N 1
ATOM 1411 C CA . PRO A 1 188 ? -15.380 1.002 13.448 1.00 9.04 188 PRO A CA 1
ATOM 1412 C C . PRO A 1 188 ? -14.795 -0.018 14.427 1.00 9.01 188 PRO A C 1
ATOM 1413 O O . PRO A 1 188 ? -14.929 -1.222 14.200 1.00 8.49 188 PRO A O 1
ATOM 1417 N N . PHE A 1 189 ? -14.139 0.453 15.489 1.00 8.94 189 PHE A N 1
ATOM 1418 C CA . PHE A 1 189 ? -13.691 -0.445 16.544 1.00 8.98 189 PHE A CA 1
ATOM 1419 C C . PHE A 1 189 ? -14.886 -1.042 17.265 1.00 9.46 189 PHE A C 1
ATOM 1420 O O . PHE A 1 189 ? -14.829 -2.206 17.703 1.00 10.36 189 PHE A O 1
ATOM 1428 N N . ALA A 1 190 ? -15.975 -0.277 17.364 1.00 9.28 190 ALA A N 1
ATOM 1429 C CA . ALA A 1 190 ? -17.224 -0.822 17.935 1.00 10.07 190 ALA A CA 1
ATOM 1430 C C . ALA A 1 190 ? -17.829 -1.959 17.095 1.00 10.03 190 ALA A C 1
ATOM 1431 O O . ALA A 1 190 ? -18.278 -2.962 17.646 1.00 10.52 190 ALA A O 1
ATOM 1433 N N . ASP A 1 191 ? -17.807 -1.830 15.771 1.00 10.10 191 ASP A N 1
ATOM 1434 C CA . ASP A 1 191 ? -18.188 -2.956 14.918 1.00 9.22 191 ASP A CA 1
ATOM 1435 C C . ASP A 1 191 ? -17.313 -4.176 15.200 1.00 8.97 191 ASP A C 1
ATOM 1436 O O . ASP A 1 191 ? -17.823 -5.294 15.239 1.00 8.81 191 ASP A O 1
ATOM 1441 N N . ALA A 1 192 ? -16.003 -3.962 15.390 1.00 8.53 192 ALA A N 1
ATOM 1442 C CA . ALA A 1 192 ? -15.060 -5.055 15.645 1.00 8.29 192 ALA A CA 1
ATOM 1443 C C . ALA A 1 192 ? -15.379 -5.788 16.935 1.00 8.15 192 ALA A C 1
ATOM 1444 O O . ALA A 1 192 ? -15.438 -7.022 16.960 1.00 7.36 19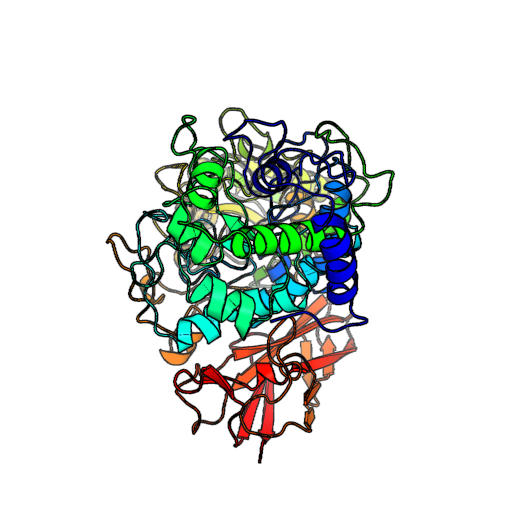2 ALA A O 1
ATOM 1446 N N . VAL A 1 193 ? -15.572 -5.021 18.003 1.00 8.63 193 VAL A N 1
ATOM 1447 C CA . VAL A 1 193 ? -15.995 -5.573 19.295 1.00 8.95 193 VAL A CA 1
ATOM 1448 C C . VAL A 1 193 ? -17.297 -6.331 19.135 1.00 9.54 193 VAL A C 1
ATOM 1449 O O . VAL A 1 193 ? -17.401 -7.495 19.555 1.00 9.91 193 VAL A O 1
ATOM 1453 N N . GLN A 1 194 ? -18.288 -5.681 18.526 1.00 9.62 194 GLN A N 1
ATOM 1454 C CA . GLN A 1 194 ? -19.598 -6.326 18.338 1.00 9.52 194 GLN A CA 1
ATOM 1455 C C . GLN A 1 194 ? -19.448 -7.605 17.506 1.00 9.33 194 GLN A C 1
ATOM 1456 O O . GLN A 1 194 ? -20.238 -8.527 17.652 1.00 8.24 194 GLN A O 1
ATOM 1462 N N . ALA A 1 195 ? -18.390 -7.678 16.687 1.00 8.97 195 ALA A N 1
ATOM 1463 C CA . ALA A 1 195 ? -18.117 -8.906 15.939 1.00 9.19 195 ALA A CA 1
ATOM 1464 C C . ALA A 1 195 ? -17.423 -9.955 16.819 1.00 9.04 195 ALA A C 1
ATOM 1465 O O . ALA A 1 195 ? -17.038 -11.011 16.342 1.00 9.68 195 ALA A O 1
ATOM 1467 N N . ASN A 1 196 ? -17.285 -9.649 18.109 1.00 9.30 196 ASN A N 1
ATOM 1468 C CA . ASN A 1 196 ? -16.595 -10.502 19.075 1.00 9.36 196 ASN A CA 1
ATOM 1469 C C . ASN A 1 196 ? -15.095 -10.641 18.805 1.00 9.33 196 ASN A C 1
ATOM 1470 O O . ASN A 1 196 ? -14.525 -11.702 19.048 1.00 9.82 196 ASN A O 1
ATOM 1475 N N . VAL A 1 197 ? -14.464 -9.575 18.317 1.00 8.85 197 VAL A N 1
ATOM 1476 C CA . VAL A 1 197 ? -13.021 -9.602 18.022 1.00 9.13 197 VAL A CA 1
ATOM 1477 C C . VAL A 1 197 ? -12.291 -9.990 19.301 1.00 9.20 197 VAL A C 1
ATOM 1478 O O . VAL A 1 197 ? -12.699 -9.592 20.389 1.00 9.44 197 VAL A O 1
ATOM 1482 N N . ALA A 1 198 ? -11.229 -10.773 19.175 1.00 10.02 198 ALA A N 1
ATOM 1483 C CA . ALA A 1 198 ? -10.601 -11.387 20.352 1.00 10.27 198 ALA A CA 1
ATOM 1484 C C . ALA A 1 198 ? -9.669 -10.422 21.034 1.00 10.23 198 ALA A C 1
ATOM 1485 O O . ALA A 1 198 ? -9.488 -10.449 22.254 1.00 10.25 198 ALA A O 1
ATOM 1487 N N . SER A 1 199 ? -9.070 -9.560 20.228 1.00 10.35 199 SER A N 1
ATOM 1488 C CA A SER A 1 199 ? -8.052 -8.652 20.716 0.50 10.23 199 SER A CA 1
ATOM 1489 C CA B SER A 1 199 ? -8.062 -8.644 20.724 0.50 10.10 199 SER A CA 1
ATOM 1490 C C . SER A 1 199 ? -8.125 -7.307 20.006 1.00 10.24 199 SER A C 1
ATOM 1491 O O . SER A 1 199 ? -8.675 -7.199 18.900 1.00 9.63 199 SER A O 1
ATOM 1496 N N . VAL A 1 200 ? -7.579 -6.295 20.667 1.00 10.12 200 VAL A N 1
ATOM 1497 C CA . VAL A 1 200 ? -7.471 -4.952 20.140 1.00 10.10 200 VAL A CA 1
ATOM 1498 C C . VAL A 1 200 ? -6.023 -4.550 20.406 1.00 10.74 200 VAL A C 1
ATOM 1499 O O . VAL A 1 200 ? -5.473 -4.867 21.474 1.00 11.31 200 VAL A O 1
ATOM 1503 N N . MET A 1 201 ? -5.392 -3.887 19.445 1.00 11.27 201 MET A N 1
ATOM 1504 C CA . MET A 1 201 ? -4.021 -3.399 19.651 1.00 11.72 201 MET A CA 1
ATOM 1505 C C . MET A 1 201 ? -3.974 -1.879 19.844 1.00 12.50 201 MET A C 1
ATOM 1506 O O . MET A 1 201 ? -4.402 -1.132 18.958 1.00 13.01 201 MET A O 1
ATOM 1511 N N . CYS A 1 202 ? -3.433 -1.416 20.975 1.00 12.83 202 CYS A N 1
ATOM 1512 C CA . CYS A 1 202 ? -3.334 0.037 21.213 1.00 13.07 202 CYS A CA 1
ATOM 1513 C C . CYS A 1 202 ? -2.167 0.637 20.446 1.00 12.93 202 CYS A C 1
ATOM 1514 O O . CYS A 1 202 ? -1.158 -0.030 20.236 1.00 13.47 202 CYS A O 1
ATOM 1517 N N . SER A 1 203 ? -2.318 1.888 20.013 1.00 12.61 203 SER A N 1
ATOM 1518 C CA . SER A 1 203 ? -1.387 2.492 19.060 1.00 12.49 203 SER A CA 1
ATOM 1519 C C . SER A 1 203 ? -0.137 3.124 19.680 1.00 12.17 203 SER A C 1
ATOM 1520 O O . SER A 1 203 ? 0.019 3.171 20.904 1.00 12.54 203 SER A O 1
ATOM 1523 N N . TYR A 1 204 ? 0.724 3.618 18.794 1.00 11.69 204 TYR A N 1
ATOM 1524 C CA . TYR A 1 204 ? 1.983 4.295 19.110 1.00 11.24 204 TYR A CA 1
ATOM 1525 C C . TYR A 1 204 ? 1.835 5.721 19.625 1.00 10.97 204 TYR A C 1
ATOM 1526 O O . TYR A 1 204 ? 2.657 6.184 20.414 1.00 10.90 204 TYR A O 1
ATOM 1535 N N . ASN A 1 205 ? 0.809 6.418 19.145 1.00 10.67 205 ASN A N 1
ATOM 1536 C CA . ASN A 1 205 ? 0.651 7.847 19.386 1.00 10.40 205 ASN A CA 1
ATOM 1537 C C . ASN A 1 205 ? 0.059 8.144 20.748 1.00 10.18 205 ASN A C 1
ATOM 1538 O O . ASN A 1 205 ? -0.365 7.233 21.462 1.00 10.46 205 ASN A O 1
ATOM 1543 N N . LYS A 1 206 ? 0.063 9.423 21.105 1.00 10.14 206 LYS A N 1
ATOM 1544 C CA . LYS A 1 206 ? -0.625 9.904 22.282 1.00 10.33 206 LYS A CA 1
ATOM 1545 C C . LYS A 1 206 ? -2.025 10.346 21.907 1.00 10.36 206 LYS A C 1
ATOM 1546 O O . LYS A 1 206 ? -2.297 10.681 20.756 1.00 10.27 206 LYS A O 1
ATOM 1552 N N . VAL A 1 207 ? -2.922 10.297 22.884 1.00 11.00 207 VAL A N 1
ATOM 1553 C CA . VAL A 1 207 ? -4.280 10.790 22.731 1.00 11.09 207 VAL A CA 1
ATOM 1554 C C . VAL A 1 207 ? -4.466 11.801 23.867 1.00 11.75 207 VAL A C 1
ATOM 1555 O O . VAL A 1 207 ? -4.481 11.411 25.047 1.00 11.88 207 VAL A O 1
ATOM 1559 N N . ASN A 1 208 ? -4.558 13.091 23.510 1.00 12.04 208 ASN A N 1
ATOM 1560 C CA . ASN A 1 208 ? -4.603 14.195 24.481 1.00 12.91 208 ASN A CA 1
ATOM 1561 C C . ASN A 1 208 ? -3.414 14.200 25.433 1.00 12.33 208 ASN A C 1
ATOM 1562 O O . ASN A 1 208 ? -3.599 14.360 26.639 1.00 12.27 208 ASN A O 1
ATOM 1567 N N . THR A 1 209 ? -2.204 14.037 24.893 1.00 12.00 209 THR A N 1
ATOM 1568 C CA . THR A 1 209 ? -0.943 13.992 25.672 1.00 11.98 209 THR A CA 1
ATOM 1569 C C . THR A 1 209 ? -0.622 12.658 26.376 1.00 12.23 209 THR A C 1
ATOM 1570 O O . THR A 1 209 ? 0.455 12.517 26.976 1.00 12.64 209 THR A O 1
ATOM 1574 N N . THR A 1 210 ? -1.526 11.684 26.299 1.00 11.98 210 THR A N 1
ATOM 1575 C CA . THR A 1 210 ? -1.318 10.393 26.962 1.00 11.68 210 THR A CA 1
ATOM 1576 C C . THR A 1 210 ? -1.105 9.282 25.937 1.00 11.89 210 THR A C 1
ATOM 1577 O O . THR A 1 210 ? -1.932 9.079 25.055 1.00 11.85 210 THR A O 1
ATOM 1581 N N . TRP A 1 211 ? -0.001 8.551 26.053 1.00 12.46 211 TRP A N 1
ATOM 1582 C CA . TRP A 1 211 ? 0.255 7.467 25.108 1.00 12.49 211 TRP A CA 1
ATOM 1583 C C . TRP A 1 211 ? -0.914 6.510 25.099 1.00 12.26 211 TRP A C 1
ATOM 1584 O O . TRP A 1 211 ? -1.443 6.169 26.157 1.00 12.15 211 TRP A O 1
ATOM 1595 N N . ALA A 1 212 ? -1.308 6.096 23.893 1.00 12.12 212 ALA A N 1
ATOM 1596 C CA . ALA A 1 212 ? -2.504 5.289 23.683 1.00 11.83 212 ALA A CA 1
ATOM 1597 C C . ALA A 1 212 ? -2.472 4.000 24.496 1.00 12.14 212 ALA A C 1
ATOM 1598 O O . ALA A 1 212 ? -3.512 3.535 24.947 1.00 11.23 212 ALA A O 1
ATOM 1600 N N . CYS A 1 213 ? -1.286 3.440 24.711 1.00 12.25 213 CYS A N 1
ATOM 1601 C CA . CYS A 1 213 ? -1.201 2.185 25.473 1.00 13.60 213 CYS A CA 1
ATOM 1602 C C . CYS A 1 213 ? -1.215 2.389 26.995 1.00 13.65 213 CYS A C 1
ATOM 1603 O O . CYS A 1 213 ? -1.168 1.423 27.756 1.00 13.57 213 CYS A O 1
ATOM 1606 N N . GLU A 1 214 ? -1.326 3.652 27.411 1.00 13.74 214 GLU A N 1
ATOM 1607 C CA . GLU A 1 214 ? -1.282 4.052 28.827 1.00 14.39 214 GLU A CA 1
ATOM 1608 C C . GLU A 1 214 ? -2.543 4.820 29.234 1.00 13.63 214 GLU A C 1
ATOM 1609 O O . GLU A 1 214 ? -2.594 5.408 30.311 1.00 13.39 214 GLU A O 1
ATOM 1615 N N . ASP A 1 215 ? -3.557 4.789 28.378 1.00 13.37 215 ASP A N 1
ATOM 1616 C CA . ASP A 1 215 ? -4.665 5.731 28.444 1.00 13.37 215 ASP A CA 1
ATOM 1617 C C . ASP A 1 215 ? -5.902 5.104 29.078 1.00 12.62 215 ASP A C 1
ATOM 1618 O O . ASP A 1 215 ? -6.648 4.374 28.418 1.00 12.15 215 ASP A O 1
ATOM 1623 N N . GLN A 1 216 ? -6.126 5.404 30.356 1.00 12.21 216 GLN A N 1
ATOM 1624 C CA A GLN A 1 216 ? -7.244 4.817 31.093 0.50 11.84 216 GLN A CA 1
ATOM 1625 C CA B GLN A 1 216 ? -7.239 4.805 31.082 0.50 11.62 216 GLN A CA 1
ATOM 1626 C C . GLN A 1 216 ? -8.585 5.146 30.442 1.00 11.52 216 GLN A C 1
ATOM 1627 O O . GLN A 1 216 ? -9.432 4.273 30.304 1.00 11.74 216 GLN A O 1
ATOM 1638 N N . TYR A 1 217 ? -8.772 6.401 30.032 1.00 11.20 217 TYR A N 1
ATOM 1639 C CA . TYR A 1 217 ? -10.039 6.795 29.391 1.00 11.01 217 TYR A CA 1
ATOM 1640 C C . TYR A 1 217 ? -10.361 5.959 28.144 1.00 10.73 217 TYR A C 1
ATOM 1641 O O . TYR A 1 217 ? -11.446 5.404 28.055 1.00 10.99 217 TYR A O 1
ATOM 1650 N N . THR A 1 218 ? -9.423 5.853 27.199 1.00 10.61 218 THR A N 1
ATOM 1651 C CA . THR A 1 218 ? -9.727 5.145 25.944 1.00 10.58 218 THR A CA 1
ATOM 1652 C C . THR A 1 218 ? -9.746 3.628 26.126 1.00 10.59 218 THR A C 1
ATOM 1653 O O . THR A 1 218 ? -10.591 2.946 25.553 1.00 10.69 218 THR A O 1
ATOM 1657 N N . LEU A 1 219 ? -8.806 3.112 26.914 1.00 10.58 219 LEU A N 1
ATOM 1658 C CA . LEU A 1 219 ? -8.682 1.665 27.140 1.00 11.17 219 LEU A CA 1
ATOM 1659 C C . LEU A 1 219 ? -9.777 1.130 28.070 1.00 11.24 219 LEU A C 1
ATOM 1660 O O . LEU A 1 219 ? -10.486 0.180 27.730 1.00 11.19 219 LEU A O 1
ATOM 1665 N N . GLN A 1 220 ? -9.900 1.740 29.244 1.00 11.22 220 GLN A N 1
ATOM 1666 C CA . GLN A 1 220 ? -10.822 1.229 30.254 1.00 11.77 220 GLN A CA 1
ATOM 1667 C C . GLN A 1 220 ? -12.235 1.739 30.019 1.00 11.72 220 GLN A C 1
ATOM 1668 O O . GLN A 1 220 ? -13.146 0.952 29.822 1.00 12.23 220 GLN A O 1
ATOM 1674 N N . THR A 1 221 ? -12.405 3.058 30.027 1.00 12.14 221 THR A N 1
ATOM 1675 C CA . THR A 1 221 ? -13.739 3.649 29.990 1.00 12.08 221 THR A CA 1
ATOM 1676 C C . THR A 1 221 ? -14.417 3.414 28.658 1.00 11.88 221 THR A C 1
ATOM 1677 O O . THR A 1 221 ? -15.535 2.920 28.619 1.00 12.28 221 THR A O 1
ATOM 1681 N N . VAL A 1 222 ? -13.732 3.734 27.564 1.00 11.98 222 VAL A N 1
ATOM 1682 C CA . VAL A 1 222 ? -14.365 3.654 26.246 1.00 11.84 222 VAL A CA 1
ATOM 1683 C C . VAL A 1 222 ? -14.410 2.223 25.709 1.00 11.89 222 VAL A C 1
ATOM 1684 O O . VAL A 1 222 ? -15.475 1.680 25.461 1.00 11.94 222 VAL A O 1
ATOM 1688 N N . LEU A 1 223 ? -13.247 1.615 25.536 1.00 11.98 223 LEU A N 1
ATOM 1689 C CA . LEU A 1 223 ? -13.187 0.296 24.929 1.00 11.95 223 LEU A CA 1
ATOM 1690 C C . LEU A 1 223 ? -13.826 -0.790 25.790 1.00 11.74 223 LEU A C 1
ATOM 1691 O O . LEU A 1 223 ? -14.621 -1.584 25.298 1.00 11.37 223 LEU A O 1
ATOM 1696 N N . LYS A 1 224 ? -13.481 -0.821 27.074 1.00 11.74 224 LYS A N 1
ATOM 1697 C CA . LYS A 1 224 ? -13.902 -1.934 27.916 1.00 11.03 224 LYS A CA 1
ATOM 1698 C C . LYS A 1 224 ? -15.266 -1.725 28.551 1.00 10.89 224 LYS A C 1
ATOM 1699 O O . LYS A 1 224 ? -16.030 -2.679 28.684 1.00 10.37 224 LYS A O 1
ATOM 1705 N N . ASP A 1 225 ? -15.564 -0.485 28.942 1.00 10.63 225 ASP A N 1
ATOM 1706 C CA . ASP A 1 225 ? -16.787 -0.200 29.679 1.00 10.69 225 ASP A CA 1
ATOM 1707 C C . ASP A 1 225 ? -17.900 0.279 28.766 1.00 10.73 225 ASP A C 1
ATOM 1708 O O . ASP A 1 225 ? -19.034 -0.124 28.919 1.00 11.40 225 ASP A O 1
ATOM 1713 N N . GLN A 1 226 ? -17.584 1.152 27.823 1.00 10.93 226 GLN A N 1
ATOM 1714 C CA . GLN A 1 226 ? -18.625 1.713 26.985 1.00 10.77 226 GLN A CA 1
ATOM 1715 C C . GLN A 1 226 ? -18.916 0.830 25.786 1.00 10.89 226 GLN A C 1
ATOM 1716 O O . GLN A 1 226 ? -20.070 0.694 25.386 1.00 10.63 226 GLN A O 1
ATOM 1722 N N . LEU A 1 227 ? -17.863 0.247 25.216 1.00 10.67 227 LEU A N 1
ATOM 1723 C CA . LEU A 1 227 ? -17.998 -0.691 24.099 1.00 10.43 227 LEU A CA 1
ATOM 1724 C C . LEU A 1 227 ? -18.204 -2.132 24.582 1.00 10.23 227 LEU A C 1
ATOM 1725 O O . LEU A 1 227 ? -18.547 -3.021 23.790 1.00 10.16 227 LEU A O 1
ATOM 1730 N N . GLY A 1 228 ? -18.020 -2.353 25.886 1.00 9.96 228 GLY A N 1
ATOM 1731 C CA . GLY A 1 228 ? -18.239 -3.669 26.498 1.00 9.74 228 GLY A CA 1
ATOM 1732 C C . GLY A 1 228 ? -17.311 -4.754 25.976 1.00 9.73 228 GLY A C 1
ATOM 1733 O O . GLY A 1 228 ? -17.699 -5.903 25.896 1.00 9.93 228 GLY A O 1
ATOM 1734 N N . PHE A 1 229 ? -16.083 -4.383 25.625 1.00 10.03 229 PHE A N 1
ATOM 1735 C CA . PHE A 1 229 ? -15.106 -5.302 25.034 1.00 10.21 229 PHE A CA 1
ATOM 1736 C C . PHE A 1 229 ? -14.624 -6.349 26.041 1.00 10.29 229 PHE A C 1
ATOM 1737 O O . PHE A 1 229 ? -14.106 -5.994 27.089 1.00 10.65 229 PHE A O 1
ATOM 1745 N N . PRO A 1 230 ? -14.825 -7.643 25.743 1.00 10.50 230 PRO A N 1
ATOM 1746 C CA . PRO A 1 230 ? -14.452 -8.609 26.768 1.00 10.87 230 PRO A CA 1
ATOM 1747 C C . PRO A 1 230 ? -13.057 -9.223 26.582 1.00 11.18 230 PRO A C 1
ATOM 1748 O O . PRO A 1 230 ? -12.565 -9.894 27.496 1.00 11.01 230 PRO A O 1
ATOM 1752 N N . GLY A 1 231 ? -12.428 -8.967 25.429 1.00 10.84 231 GLY A N 1
ATOM 1753 C CA . GLY A 1 231 ? -11.104 -9.496 25.120 1.00 10.72 231 GLY A CA 1
ATOM 1754 C C . GLY A 1 231 ? -9.962 -8.676 25.684 1.00 10.70 231 GLY A C 1
ATOM 1755 O O . GLY A 1 231 ? -10.155 -7.836 26.576 1.00 10.40 231 GLY A O 1
ATOM 1756 N N . TYR A 1 232 ? -8.772 -8.896 25.131 1.00 10.60 232 TYR A N 1
ATOM 1757 C CA . TYR A 1 232 ? -7.552 -8.300 25.665 1.00 10.82 232 TYR A CA 1
ATOM 1758 C C . TYR A 1 232 ? -6.936 -7.228 24.778 1.00 11.00 232 TYR A C 1
ATOM 1759 O O . TYR A 1 232 ? -7.022 -7.291 23.543 1.00 11.17 232 TYR A O 1
ATOM 1768 N N . VAL A 1 233 ? -6.328 -6.240 25.433 1.00 10.56 233 VAL A N 1
ATOM 1769 C CA . VAL A 1 233 ? -5.608 -5.177 24.761 1.00 10.18 233 VAL A CA 1
ATOM 1770 C C . VAL A 1 233 ? -4.126 -5.495 24.763 1.00 10.20 233 VAL A C 1
ATOM 1771 O O . VAL A 1 233 ? -3.507 -5.688 25.825 1.00 10.44 233 VAL A O 1
ATOM 1775 N N . MET A 1 234 ? -3.555 -5.556 23.568 1.00 10.41 234 MET A N 1
ATOM 1776 C CA . MET A 1 234 ? -2.109 -5.681 23.414 1.00 10.21 234 MET A CA 1
ATOM 1777 C C . MET A 1 234 ? -1.525 -4.370 22.892 1.00 10.32 234 MET A C 1
ATOM 1778 O O . MET A 1 234 ? -2.205 -3.607 22.207 1.00 9.79 234 MET A O 1
ATOM 1783 N N . THR A 1 235 ? -0.246 -4.133 23.193 1.00 10.40 235 THR A N 1
ATOM 1784 C CA . THR A 1 235 ? 0.453 -2.960 22.692 1.00 10.08 235 THR A CA 1
ATOM 1785 C C . THR A 1 235 ? 0.806 -3.130 21.228 1.00 9.94 235 THR A C 1
ATOM 1786 O O . THR A 1 235 ? 0.940 -4.257 20.740 1.00 9.87 235 THR A O 1
ATOM 1790 N N . ASP A 1 236 ? 0.966 -2.014 20.522 1.00 9.70 236 ASP A N 1
ATOM 1791 C CA . ASP A 1 236 ? 1.706 -2.060 19.280 1.00 10.32 236 ASP A CA 1
ATOM 1792 C C . ASP A 1 236 ? 3.161 -2.331 19.697 1.00 10.55 236 ASP A C 1
ATOM 1793 O O . ASP A 1 236 ? 3.483 -2.307 20.891 1.00 10.44 236 ASP A O 1
ATOM 1798 N N . TRP A 1 237 ? 4.023 -2.643 18.738 1.00 10.99 237 TRP A N 1
ATOM 1799 C CA . TRP A 1 237 ? 5.352 -3.179 19.064 1.00 11.55 237 TRP A CA 1
ATOM 1800 C C . TRP A 1 237 ? 6.275 -2.157 19.728 1.00 12.03 237 TRP A C 1
ATOM 1801 O O . TRP A 1 237 ? 6.793 -1.248 19.079 1.00 12.39 237 TRP A O 1
ATOM 1812 N N . ASN A 1 238 ? 6.472 -2.338 21.035 1.00 13.05 238 ASN A N 1
ATOM 1813 C CA . ASN A 1 238 ? 7.204 -1.403 21.913 1.00 13.30 238 ASN A CA 1
ATOM 1814 C C . ASN A 1 238 ? 6.500 -0.051 22.044 1.00 13.59 238 ASN A C 1
ATOM 1815 O O . ASN A 1 238 ? 7.129 0.999 22.116 1.00 13.90 238 ASN A O 1
ATOM 1820 N N . ALA A 1 239 ? 5.171 -0.105 22.086 1.00 13.96 239 ALA A N 1
ATOM 1821 C CA . ALA A 1 239 ? 4.340 1.065 22.261 1.00 13.71 239 ALA A CA 1
ATOM 1822 C C . ALA A 1 239 ? 4.073 1.304 23.748 1.00 14.13 239 ALA A C 1
ATOM 1823 O O . ALA A 1 239 ? 3.423 2.289 24.111 1.00 14.30 239 ALA A 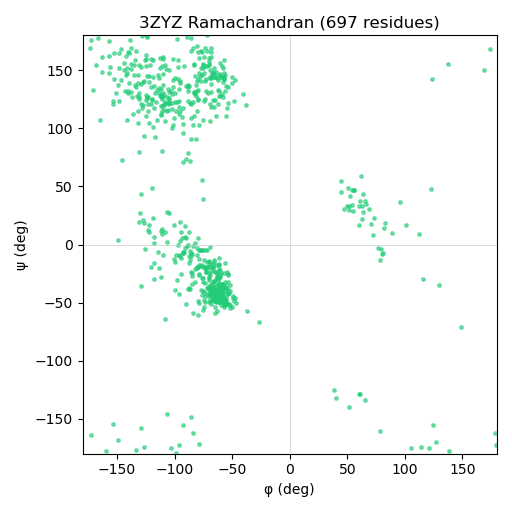O 1
ATOM 1825 N N . GLN A 1 240 ? 4.567 0.397 24.598 1.00 13.97 240 GLN A N 1
ATOM 1826 C CA . GLN A 1 240 ? 4.432 0.508 26.059 1.00 13.84 240 GLN A CA 1
ATOM 1827 C C . GLN A 1 240 ? 5.489 1.449 26.643 1.00 13.79 240 GLN A C 1
ATOM 1828 O O . GLN A 1 240 ? 6.660 1.396 26.257 1.00 14.19 240 GLN A O 1
ATOM 1834 N N . HIS A 1 241 ? 5.082 2.299 27.578 1.00 13.56 241 HIS A N 1
ATOM 1835 C CA . HIS A 1 241 ? 6.003 3.260 28.162 1.00 13.63 241 HIS A CA 1
ATOM 1836 C C . HIS A 1 241 ? 6.234 3.099 29.659 1.00 13.90 241 HIS A C 1
ATOM 1837 O O . HIS A 1 241 ? 7.296 3.451 30.149 1.00 13.65 241 HIS A O 1
ATOM 1844 N N . THR A 1 242 ? 5.242 2.591 30.387 1.00 14.00 242 THR A N 1
ATOM 1845 C CA . THR A 1 242 ? 5.440 2.335 31.814 1.00 14.42 242 THR A CA 1
ATOM 1846 C C . THR A 1 242 ? 5.121 0.898 32.177 1.00 14.40 242 THR A C 1
ATOM 1847 O O . THR A 1 242 ? 4.465 0.186 31.422 1.00 14.45 242 THR A O 1
ATOM 1851 N N . THR A 1 243 ? 5.597 0.484 33.349 1.00 14.36 243 THR A N 1
ATOM 1852 C CA . THR A 1 243 ? 5.230 -0.800 33.939 1.00 13.81 243 THR A CA 1
ATOM 1853 C C . THR A 1 243 ? 3.857 -0.728 34.590 1.00 13.87 243 THR A C 1
ATOM 1854 O O . THR A 1 243 ? 2.993 -1.564 34.321 1.00 13.95 243 THR A O 1
ATOM 1858 N N . VAL A 1 244 ? 3.664 0.285 35.431 1.00 13.51 244 VAL A N 1
ATOM 1859 C CA . VAL A 1 244 ? 2.550 0.318 36.366 1.00 12.98 244 VAL A CA 1
ATOM 1860 C C . VAL A 1 244 ? 1.298 0.985 35.806 1.00 13.07 244 VAL A C 1
ATOM 1861 O O . VAL A 1 244 ? 0.218 0.415 35.873 1.00 13.08 244 VAL A O 1
ATOM 1865 N N . GLN A 1 245 ? 1.446 2.190 35.263 1.00 13.59 245 GLN A N 1
ATOM 1866 C CA . GLN A 1 245 ? 0.313 2.929 34.727 1.00 13.72 245 GLN A CA 1
ATOM 1867 C C . GLN A 1 245 ? -0.284 2.193 33.522 1.00 13.42 245 GLN A C 1
ATOM 1868 O O . GLN A 1 245 ? -1.511 2.118 33.373 1.00 12.38 245 GLN A O 1
ATOM 1874 N N . SER A 1 246 ? 0.582 1.636 32.671 1.00 13.37 246 SER A N 1
ATOM 1875 C CA . SER A 1 246 ? 0.096 0.838 31.540 1.00 13.21 246 SER A CA 1
ATOM 1876 C C . SER A 1 246 ? -0.870 -0.222 32.073 1.00 13.32 246 SER A C 1
ATOM 1877 O O . SER A 1 246 ? -2.029 -0.274 31.648 1.00 13.51 246 SER A O 1
ATOM 1880 N N . ALA A 1 247 ? -0.410 -1.015 33.042 1.00 13.31 247 ALA A N 1
ATOM 1881 C CA . ALA A 1 247 ? -1.223 -2.070 33.656 1.00 13.17 247 ALA A CA 1
ATOM 1882 C C . ALA A 1 247 ? -2.537 -1.523 34.247 1.00 13.21 247 ALA A C 1
ATOM 1883 O O . ALA A 1 247 ? -3.621 -2.026 33.942 1.00 13.27 247 ALA A O 1
ATOM 1885 N N . ASN A 1 248 ? -2.441 -0.461 35.046 1.00 13.02 248 ASN A N 1
ATOM 1886 C CA . ASN A 1 248 ? -3.605 0.072 35.744 1.00 13.05 248 ASN A CA 1
ATOM 1887 C C . ASN A 1 248 ? -4.582 0.812 34.839 1.00 13.30 248 ASN A C 1
ATOM 1888 O O . ASN A 1 248 ? -5.742 0.974 35.179 1.00 12.87 248 ASN A O 1
ATOM 1893 N N . SER A 1 249 ? -4.111 1.231 33.670 1.00 13.40 249 SER A N 1
ATOM 1894 C CA . SER A 1 249 ? -4.977 1.870 32.691 1.00 13.41 249 SER A CA 1
ATOM 1895 C C . SER A 1 249 ? -5.825 0.878 31.907 1.00 13.06 249 SER A C 1
ATOM 1896 O O . SER A 1 249 ? -6.749 1.275 31.206 1.00 13.09 249 SER A O 1
ATOM 1899 N N . GLY A 1 250 ? -5.505 -0.407 32.018 1.00 13.04 250 GLY A N 1
ATOM 1900 C CA . GLY A 1 250 ? -6.237 -1.439 31.301 1.00 12.51 250 GLY A CA 1
ATOM 1901 C C . GLY A 1 250 ? -5.487 -2.161 30.197 1.00 12.75 250 GLY A C 1
ATOM 1902 O O . GLY A 1 250 ? -6.094 -2.925 29.444 1.00 13.25 250 GLY A O 1
ATOM 1903 N N . LEU A 1 251 ? -4.171 -1.946 30.085 1.00 12.50 251 LEU A N 1
ATOM 1904 C CA . LEU A 1 251 ? -3.352 -2.757 29.178 1.00 11.74 251 LEU A CA 1
ATOM 1905 C C . LEU A 1 251 ? -3.370 -4.217 29.657 1.00 11.74 251 LEU A C 1
ATOM 1906 O O . LEU A 1 251 ? -3.413 -4.471 30.861 1.00 11.74 251 LEU A O 1
ATOM 1911 N N . ASP A 1 252 ? -3.361 -5.166 28.723 1.00 11.35 252 ASP A N 1
ATOM 1912 C CA . ASP A 1 252 ? -3.471 -6.582 29.061 1.00 11.25 252 ASP A CA 1
ATOM 1913 C C . ASP A 1 252 ? -2.291 -7.425 28.602 1.00 11.22 252 ASP A C 1
ATOM 1914 O O . ASP A 1 252 ? -2.098 -8.517 29.116 1.00 11.60 252 ASP A O 1
ATOM 1919 N N . MET A 1 253 ? -1.511 -6.924 27.644 1.00 10.40 253 MET A N 1
ATOM 1920 C CA . MET A 1 253 ? -0.472 -7.717 27.022 1.00 10.14 253 MET A CA 1
ATOM 1921 C C . MET A 1 253 ? 0.659 -6.857 26.483 1.00 10.14 253 MET A C 1
ATOM 1922 O O . MET A 1 253 ? 0.447 -6.001 25.621 1.00 10.21 253 MET A O 1
ATOM 1927 N N . SER A 1 254 ? 1.862 -7.113 26.995 1.00 10.40 254 SER A N 1
ATOM 1928 C CA . SER A 1 254 ? 3.077 -6.427 26.571 1.00 10.62 254 SER A CA 1
ATOM 1929 C C . SER A 1 254 ? 3.746 -7.069 25.347 1.00 11.18 254 SER A C 1
ATOM 1930 O O . SER A 1 254 ? 4.337 -8.148 25.457 1.00 11.98 254 SER A O 1
ATOM 1933 N N . MET A 1 255 ? 3.683 -6.390 24.198 1.00 11.70 255 MET A N 1
ATOM 1934 C CA . MET A 1 255 ? 4.232 -6.896 22.925 1.00 11.57 255 MET A CA 1
ATOM 1935 C C . MET A 1 255 ? 5.312 -5.987 22.316 1.00 11.73 255 MET A C 1
ATOM 1936 O O . MET A 1 255 ? 5.151 -4.757 22.267 1.00 11.40 255 MET A O 1
ATOM 1941 N N . PRO A 1 256 ? 6.419 -6.580 21.847 1.00 11.95 256 PRO A N 1
ATOM 1942 C CA . PRO A 1 256 ? 6.745 -8.000 21.873 1.00 12.25 256 PRO A CA 1
ATOM 1943 C C . PRO A 1 256 ? 7.467 -8.429 23.145 1.00 12.52 256 PRO A C 1
ATOM 1944 O O . PRO A 1 256 ? 7.795 -9.614 23.287 1.00 12.32 256 PRO A O 1
ATOM 1948 N N . GLY A 1 257 ? 7.709 -7.480 24.051 1.00 12.42 257 GLY A N 1
ATOM 1949 C CA . GLY A 1 257 ? 8.284 -7.799 25.353 1.00 13.24 257 GLY A CA 1
ATOM 1950 C C . GLY A 1 257 ? 9.466 -6.915 25.652 1.00 14.35 257 GLY A C 1
ATOM 1951 O O . GLY A 1 257 ? 9.712 -6.549 26.813 1.00 13.46 257 GLY A O 1
ATOM 1952 N N . THR A 1 258 ? 10.208 -6.593 24.592 1.00 15.13 258 THR A N 1
ATOM 1953 C CA . THR A 1 258 ? 11.296 -5.640 24.655 1.00 16.67 258 THR A CA 1
ATOM 1954 C C . THR A 1 258 ? 11.223 -4.757 23.418 1.00 17.54 258 THR A C 1
ATOM 1955 O O . THR A 1 258 ? 10.473 -5.053 22.485 1.00 17.91 258 THR A O 1
ATOM 1959 N N . ASP A 1 259 ? 11.995 -3.677 23.401 1.00 18.67 259 ASP A N 1
ATOM 1960 C CA . ASP A 1 259 ? 12.188 -2.917 22.167 1.00 19.98 259 ASP A CA 1
ATOM 1961 C C . ASP A 1 259 ? 13.084 -3.713 21.200 1.00 20.40 259 ASP A C 1
ATOM 1962 O O . ASP A 1 259 ? 13.509 -4.833 21.527 1.00 20.14 259 ASP A O 1
ATOM 1967 N N . PHE A 1 260 ? 13.346 -3.140 20.025 1.00 20.89 260 PHE A N 1
ATOM 1968 C CA . PHE A 1 260 ? 14.118 -3.802 18.972 1.00 21.55 260 PHE A CA 1
ATOM 1969 C C . PHE A 1 260 ? 15.491 -4.234 19.472 1.00 21.54 260 PHE A C 1
ATOM 1970 O O . PHE A 1 260 ? 15.969 -5.304 19.110 1.00 21.81 260 PHE A O 1
ATOM 1978 N N . ASN A 1 261 ? 16.104 -3.403 20.313 1.00 21.65 261 ASN A N 1
ATOM 1979 C CA . ASN A 1 261 ? 17.442 -3.667 20.855 1.00 21.93 261 ASN A CA 1
ATOM 1980 C C . ASN A 1 261 ? 17.477 -4.651 22.038 1.00 21.55 261 ASN A C 1
ATOM 1981 O O . ASN A 1 261 ? 18.551 -4.980 22.537 1.00 21.96 261 ASN A O 1
ATOM 1986 N N . GLY A 1 262 ? 16.314 -5.115 22.491 1.00 21.24 262 GLY A N 1
ATOM 1987 C CA . GLY A 1 262 ? 16.235 -5.982 23.673 1.00 20.68 262 GLY A CA 1
ATOM 1988 C C . GLY A 1 262 ? 16.104 -5.228 24.994 1.00 20.60 262 GLY A C 1
ATOM 1989 O O . GLY A 1 262 ? 16.202 -5.819 26.067 1.00 20.48 262 GLY A O 1
ATOM 1990 N N . ASN A 1 263 ? 15.881 -3.918 24.924 1.00 20.59 263 ASN A N 1
ATOM 1991 C CA . ASN A 1 263 ? 15.695 -3.100 26.136 1.00 20.55 263 ASN A CA 1
ATOM 1992 C C . ASN A 1 263 ? 14.212 -2.834 26.447 1.00 20.06 263 ASN A C 1
ATOM 1993 O O . ASN A 1 263 ? 13.338 -3.296 25.710 1.00 19.70 263 ASN A O 1
ATOM 1998 N N . ASN A 1 264 ? 13.947 -2.090 27.527 1.00 19.26 264 ASN A N 1
ATOM 1999 C CA . ASN A 1 264 ? 12.603 -1.603 27.855 1.00 18.76 264 ASN A CA 1
ATOM 2000 C C . ASN A 1 264 ? 11.632 -2.752 28.140 1.00 18.09 264 ASN A C 1
ATOM 2001 O O . ASN A 1 264 ? 10.492 -2.757 27.668 1.00 17.56 264 ASN A O 1
ATOM 2006 N N . ARG A 1 265 ? 12.103 -3.742 28.897 1.00 17.49 265 ARG A N 1
ATOM 2007 C CA . ARG A 1 265 ? 11.243 -4.843 29.309 1.00 17.03 265 ARG A CA 1
ATOM 2008 C C . ARG A 1 265 ? 10.429 -4.397 30.523 1.00 16.44 265 ARG A C 1
ATOM 2009 O O . ARG A 1 265 ? 10.862 -4.573 31.660 1.00 16.02 265 ARG A O 1
ATOM 2017 N N . LEU A 1 266 ? 9.246 -3.839 30.265 1.00 15.65 266 LEU A N 1
ATOM 2018 C CA . LEU A 1 266 ? 8.452 -3.199 31.314 1.00 15.22 266 LEU A CA 1
ATOM 2019 C C . LEU A 1 266 ? 7.597 -4.161 32.087 1.00 14.49 266 LEU A C 1
ATOM 2020 O O . LEU A 1 266 ? 7.227 -3.894 33.228 1.00 14.46 266 LEU A O 1
ATOM 2025 N N . TRP A 1 267 ? 7.265 -5.279 31.461 1.00 14.10 267 TRP A N 1
ATOM 2026 C CA . TRP A 1 267 ? 6.571 -6.340 32.162 1.00 13.85 267 TRP A CA 1
ATOM 2027 C C . TRP A 1 267 ? 7.547 -7.492 32.403 1.00 13.38 267 TRP A C 1
ATOM 2028 O O . TRP A 1 267 ? 8.728 -7.230 32.649 1.00 14.34 267 TRP A O 1
ATOM 2039 N N . GLY A 1 268 ? 7.096 -8.740 32.372 1.00 12.80 268 GLY A N 1
ATOM 2040 C CA . GLY A 1 268 ? 7.950 -9.855 32.804 1.00 12.42 268 GLY A CA 1
ATOM 2041 C C . GLY A 1 268 ? 8.341 -9.672 34.275 1.00 12.65 268 GLY A C 1
ATOM 2042 O O . GLY A 1 268 ? 7.474 -9.420 35.113 1.00 12.15 268 GLY A O 1
ATOM 2043 N N . PRO A 1 269 ? 9.653 -9.757 34.592 1.00 12.47 269 PRO A N 1
ATOM 2044 C CA . PRO A 1 269 ? 10.100 -9.569 35.972 1.00 12.59 269 PRO A CA 1
ATOM 2045 C C . PRO A 1 269 ? 9.697 -8.219 36.572 1.00 12.70 269 PRO A C 1
ATOM 2046 O O . PRO A 1 269 ? 9.357 -8.166 37.749 1.00 13.30 269 PRO A O 1
ATOM 2050 N N . ALA A 1 270 ? 9.719 -7.143 35.784 1.00 12.81 270 ALA A N 1
ATOM 2051 C CA . ALA A 1 270 ? 9.316 -5.835 36.305 1.00 12.97 270 ALA A CA 1
ATOM 2052 C C . ALA A 1 270 ? 7.834 -5.807 36.687 1.00 13.45 270 ALA A C 1
ATOM 2053 O O . ALA A 1 270 ? 7.474 -5.136 37.656 1.00 13.78 270 ALA A O 1
ATOM 2055 N N . LEU A 1 271 ? 6.983 -6.540 35.958 1.00 13.44 271 LEU A N 1
ATOM 2056 C CA . LEU A 1 271 ? 5.559 -6.651 36.336 1.00 13.81 271 LEU A CA 1
ATOM 2057 C C . LEU A 1 271 ? 5.371 -7.515 37.594 1.00 14.32 271 LEU A C 1
ATOM 2058 O O . LEU A 1 271 ? 4.502 -7.241 38.441 1.00 14.25 271 LEU A O 1
ATOM 2063 N N . THR A 1 272 ? 6.168 -8.571 37.696 1.00 14.56 272 THR A N 1
ATOM 2064 C CA . THR A 1 272 ? 6.206 -9.367 38.925 1.00 15.23 272 THR A CA 1
ATOM 2065 C C . THR A 1 272 ? 6.554 -8.490 40.128 1.00 15.43 272 THR A C 1
ATOM 2066 O O . THR A 1 272 ? 5.880 -8.544 41.150 1.00 14.69 272 THR A O 1
ATOM 2070 N N . ASN A 1 273 ? 7.597 -7.673 39.983 1.00 16.65 273 ASN A N 1
ATOM 2071 C CA . ASN A 1 273 ? 7.989 -6.731 41.035 1.00 17.44 273 ASN A CA 1
ATOM 2072 C C . ASN A 1 273 ? 6.903 -5.705 41.394 1.00 17.33 273 ASN A C 1
ATOM 2073 O O . ASN A 1 273 ? 6.702 -5.405 42.569 1.00 17.53 273 ASN A O 1
ATOM 2078 N N . ALA A 1 274 ? 6.206 -5.182 40.389 1.00 17.48 274 ALA A N 1
ATOM 2079 C CA . ALA A 1 274 ? 5.141 -4.184 40.597 1.00 17.47 274 ALA A CA 1
ATOM 2080 C C . ALA A 1 274 ? 3.940 -4.757 41.360 1.00 17.35 274 ALA A C 1
ATOM 2081 O O . ALA A 1 274 ? 3.326 -4.065 42.178 1.00 17.77 274 ALA A O 1
ATOM 2083 N N . VAL A 1 275 ? 3.607 -6.017 41.093 1.00 17.15 275 VAL A N 1
ATOM 2084 C CA . VAL A 1 275 ? 2.529 -6.700 41.820 1.00 16.86 275 VAL A CA 1
ATOM 2085 C C . VAL A 1 275 ? 2.964 -6.974 43.268 1.00 17.12 275 VAL A C 1
ATOM 2086 O O . VAL A 1 275 ? 2.211 -6.702 44.217 1.00 17.32 275 VAL A O 1
ATOM 2090 N N . ASN A 1 276 ? 4.188 -7.469 43.429 1.00 16.99 276 ASN A N 1
ATOM 2091 C CA . ASN A 1 276 ? 4.758 -7.757 44.760 1.00 17.13 276 ASN A CA 1
ATOM 2092 C C . ASN A 1 276 ? 4.959 -6.504 45.609 1.00 16.86 276 ASN A C 1
ATOM 2093 O O . ASN A 1 276 ? 4.889 -6.577 46.836 1.00 17.51 276 ASN A O 1
ATOM 2098 N N . SER A 1 277 ? 5.219 -5.369 44.956 1.00 16.55 277 SER A N 1
ATOM 2099 C CA A SER A 1 277 ? 5.421 -4.092 45.639 0.50 16.27 277 SER A CA 1
ATOM 2100 C CA B SER A 1 277 ? 5.418 -4.108 45.669 0.50 16.20 277 SER A CA 1
ATOM 2101 C C . SER A 1 277 ? 4.117 -3.320 45.780 1.00 16.11 277 SER A C 1
ATOM 2102 O O . SER A 1 277 ? 4.125 -2.132 46.131 1.00 16.22 277 SER A O 1
ATOM 2107 N N . ASN A 1 278 ? 3.003 -3.994 45.484 1.00 15.88 278 ASN A N 1
ATOM 2108 C CA . ASN A 1 278 ? 1.656 -3.429 45.612 1.00 15.90 278 ASN A CA 1
ATOM 2109 C C . ASN A 1 278 ? 1.364 -2.223 44.705 1.00 15.99 278 ASN A C 1
ATOM 2110 O O . ASN A 1 278 ? 0.458 -1.438 44.983 1.00 15.93 278 ASN A O 1
ATOM 2115 N N . GLN A 1 279 ? 2.131 -2.091 43.623 1.00 16.13 279 GLN A N 1
ATOM 2116 C CA . GLN A 1 279 ? 1.928 -1.017 42.649 1.00 16.46 279 GLN A CA 1
ATOM 2117 C C . GLN A 1 279 ? 0.869 -1.358 41.603 1.00 16.06 279 GLN A C 1
ATOM 2118 O O . GLN A 1 279 ? 0.237 -0.468 41.046 1.00 16.07 279 GLN A O 1
ATOM 2124 N N . VAL A 1 280 ? 0.696 -2.650 41.341 1.00 15.93 280 VAL A N 1
ATOM 2125 C CA . VAL A 1 280 ? -0.366 -3.146 40.478 1.00 15.53 280 VAL A CA 1
ATOM 2126 C C . VAL A 1 280 ? -1.104 -4.217 41.264 1.00 15.47 280 VAL A C 1
ATOM 2127 O O . VAL A 1 280 ? -0.503 -5.219 41.650 1.00 15.47 280 VAL A O 1
ATOM 2131 N N . PRO A 1 281 ? -2.416 -4.030 41.493 1.00 15.34 281 PRO A N 1
ATOM 2132 C CA . PRO A 1 281 ? -3.156 -5.041 42.242 1.00 15.26 281 PRO A CA 1
ATOM 2133 C C . PRO A 1 281 ? -3.265 -6.372 41.488 1.00 15.38 281 PRO A C 1
ATOM 2134 O O . PRO A 1 281 ? -3.313 -6.382 40.245 1.00 15.02 281 PRO A O 1
ATOM 2138 N N . THR A 1 282 ? -3.296 -7.476 42.240 1.00 15.31 282 THR A N 1
ATOM 2139 C CA A THR A 1 282 ? -3.411 -8.809 41.656 0.80 15.67 282 THR A CA 1
ATOM 2140 C CA B THR A 1 282 ? -3.403 -8.813 41.659 0.20 15.37 282 THR A CA 1
ATOM 2141 C C . THR A 1 282 ? -4.669 -8.933 40.813 1.00 15.45 282 THR A C 1
ATOM 2142 O O . THR A 1 282 ? -4.668 -9.605 39.782 1.00 15.77 282 THR A O 1
ATOM 2149 N N . SER A 1 283 ? -5.741 -8.278 41.256 1.00 15.40 283 SER A N 1
ATOM 2150 C CA . SER A 1 283 ? -7.009 -8.296 40.538 1.00 15.17 283 SER A CA 1
ATOM 2151 C C . SER A 1 283 ? -6.849 -7.765 39.115 1.00 15.18 283 SER A C 1
ATOM 2152 O O . SER A 1 283 ? -7.516 -8.241 38.199 1.00 15.33 283 SER A O 1
ATOM 2155 N N . ARG A 1 284 ? -5.966 -6.782 38.937 1.00 15.03 284 ARG A N 1
ATOM 2156 C CA . ARG A 1 284 ? -5.701 -6.227 37.602 1.00 14.99 284 ARG A CA 1
ATOM 2157 C C . ARG A 1 284 ? -5.061 -7.265 36.674 1.00 14.80 284 ARG A C 1
ATOM 2158 O O . ARG A 1 284 ? -5.530 -7.460 35.546 1.00 15.26 284 ARG A O 1
ATOM 2166 N N . VAL A 1 285 ? -4.021 -7.939 37.159 1.00 14.31 285 VAL A N 1
ATOM 2167 C CA . VAL A 1 285 ? -3.376 -9.027 36.416 1.00 14.00 285 VAL A CA 1
ATOM 2168 C C . VAL A 1 285 ? -4.344 -10.197 36.186 1.00 13.78 285 VAL A C 1
ATOM 2169 O O . VAL A 1 285 ? -4.386 -10.773 35.081 1.00 13.84 285 VAL A O 1
ATOM 2173 N N . ASP A 1 286 ? -5.117 -10.543 37.218 1.00 13.04 286 ASP A N 1
ATOM 2174 C CA . ASP A 1 286 ? -6.170 -11.546 37.081 1.00 12.88 286 ASP A CA 1
ATOM 2175 C C . ASP A 1 286 ? -7.126 -11.199 35.944 1.00 12.47 286 ASP A C 1
ATOM 2176 O O . ASP A 1 286 ? -7.550 -12.094 35.206 1.00 12.82 286 ASP A O 1
ATOM 2181 N N . ASP A 1 287 ? -7.451 -9.909 35.812 1.00 12.03 287 ASP A N 1
ATOM 2182 C CA . ASP A 1 287 ? -8.288 -9.417 34.714 1.00 11.62 287 ASP A CA 1
ATOM 2183 C C . ASP A 1 287 ? -7.642 -9.588 33.333 1.00 10.90 287 ASP A C 1
ATOM 2184 O O . ASP A 1 287 ? -8.326 -9.978 32.381 1.00 11.00 287 ASP A O 1
ATOM 2189 N N . MET A 1 288 ? -6.347 -9.278 33.229 1.00 10.36 288 MET A N 1
ATOM 2190 C CA . MET A 1 288 ? -5.604 -9.406 31.964 1.00 10.18 288 MET A CA 1
ATOM 2191 C C . MET A 1 288 ? -5.670 -10.845 31.470 1.00 9.91 288 MET A C 1
ATOM 2192 O O . MET A 1 288 ? -5.961 -11.094 30.298 1.00 10.02 288 MET A O 1
ATOM 2197 N N . VAL A 1 289 ? -5.414 -11.777 32.391 1.00 9.52 289 VAL A N 1
ATOM 2198 C CA . VAL A 1 289 ? -5.366 -13.215 32.098 1.00 8.66 289 VAL A CA 1
ATOM 2199 C C . VAL A 1 289 ? -6.746 -13.760 31.738 1.00 9.30 289 VAL A C 1
ATOM 2200 O O . VAL A 1 289 ? -6.875 -14.528 30.774 1.00 9.61 289 VAL A O 1
ATOM 2204 N N . THR A 1 290 ? -7.781 -13.349 32.474 1.00 8.71 290 THR A N 1
ATOM 2205 C CA . THR A 1 290 ? -9.148 -13.740 32.114 1.00 9.01 290 THR A CA 1
ATOM 2206 C C . THR A 1 290 ? -9.455 -13.364 30.659 1.00 8.97 290 THR A C 1
ATOM 2207 O O . THR A 1 290 ? -9.892 -14.196 29.879 1.00 9.22 290 THR A O 1
ATOM 2211 N N . ARG A 1 291 ? -9.199 -12.107 30.312 1.00 8.91 291 ARG A N 1
ATOM 2212 C CA . ARG A 1 291 ? -9.419 -11.588 28.968 1.00 8.65 291 ARG A CA 1
ATOM 2213 C C . ARG A 1 291 ? -8.675 -12.401 27.899 1.00 8.67 291 ARG A C 1
ATOM 2214 O O . ARG A 1 291 ? -9.275 -12.812 26.906 1.00 8.06 291 ARG A O 1
ATOM 2222 N N . ILE A 1 292 ? -7.380 -12.640 28.132 1.00 8.61 292 ILE A N 1
ATOM 2223 C CA . ILE A 1 292 ? -6.528 -13.391 27.217 1.00 8.90 292 ILE A CA 1
ATOM 2224 C C . ILE A 1 292 ? -6.933 -14.867 27.080 1.00 9.18 292 ILE A C 1
ATOM 2225 O O . ILE A 1 292 ? -7.038 -15.383 25.961 1.00 9.63 292 ILE A O 1
ATOM 2230 N N . LEU A 1 293 ? -7.163 -15.545 28.207 1.00 8.70 293 LEU A N 1
ATOM 2231 C CA . LEU A 1 293 ? -7.658 -16.917 28.159 1.00 9.04 293 LEU A CA 1
ATOM 2232 C C . LEU A 1 293 ? -9.098 -16.996 27.594 1.00 9.25 293 LEU A C 1
ATOM 2233 O O . LEU A 1 293 ? -9.457 -17.978 26.941 1.00 8.15 293 LEU A O 1
ATOM 2238 N N . ALA A 1 294 ? -9.913 -15.972 27.837 1.00 9.27 294 ALA A N 1
ATOM 2239 C CA . ALA A 1 294 ? -11.291 -15.995 27.311 1.00 10.20 294 ALA A CA 1
ATOM 2240 C C . ALA A 1 294 ? -11.273 -15.967 25.784 1.00 10.37 294 ALA A C 1
ATOM 2241 O O . ALA A 1 294 ? -12.057 -16.650 25.160 1.00 10.95 294 ALA A O 1
ATOM 2243 N N . ALA A 1 295 ? -10.365 -15.183 25.205 1.00 10.89 295 ALA A N 1
ATOM 2244 C CA . ALA A 1 295 ? -10.191 -15.119 23.745 1.00 11.29 295 ALA A CA 1
ATOM 2245 C C . ALA A 1 295 ? -9.761 -16.463 23.156 1.00 11.47 295 ALA A C 1
ATOM 2246 O O . ALA A 1 295 ? -10.194 -16.845 22.061 1.00 12.33 295 ALA A O 1
ATOM 2248 N N . TRP A 1 296 ? -8.872 -17.138 23.875 1.00 11.61 296 TRP A N 1
ATOM 2249 C CA . TRP A 1 296 ? -8.402 -18.487 23.561 1.00 12.15 296 TRP A CA 1
ATOM 2250 C C . TRP A 1 296 ? -9.564 -19.490 23.562 1.00 11.76 296 TRP A C 1
ATOM 2251 O O . TRP A 1 296 ? -9.720 -20.253 22.607 1.00 12.37 296 TRP A O 1
ATOM 2262 N N . TYR A 1 297 ? -10.386 -19.460 24.615 1.00 11.02 297 TYR A N 1
ATOM 2263 C CA . TYR A 1 297 ? -11.539 -20.351 24.739 1.00 10.95 297 TYR A CA 1
ATOM 2264 C C . TYR A 1 297 ? -12.643 -20.021 23.744 1.00 10.17 297 TYR A C 1
ATOM 2265 O O . TYR A 1 297 ? -13.285 -20.920 23.202 1.00 10.38 297 TYR A O 1
ATOM 2274 N N . LEU A 1 298 ? -12.854 -18.728 23.517 1.00 9.57 298 LEU A N 1
ATOM 2275 C CA . LEU A 1 298 ? -13.812 -18.236 22.531 1.00 9.31 298 LEU A CA 1
ATOM 2276 C C . LEU A 1 298 ? -13.586 -18.798 21.128 1.00 8.79 298 LEU A C 1
ATOM 2277 O O . LEU A 1 298 ? -14.538 -19.125 20.422 1.00 8.28 298 LEU A O 1
ATOM 2282 N N . THR A 1 299 ? -12.322 -18.868 20.714 1.00 8.74 299 THR A N 1
ATOM 2283 C CA . THR A 1 299 ? -11.988 -19.309 19.370 1.00 8.71 299 THR A CA 1
ATOM 2284 C C . THR A 1 299 ? -11.754 -20.813 19.281 1.00 9.21 299 THR A C 1
ATOM 2285 O O . THR A 1 299 ? -11.349 -21.316 18.232 1.00 9.56 299 THR A O 1
ATOM 2289 N N . GLY A 1 300 ? -12.005 -21.522 20.380 1.00 9.38 300 GLY A N 1
ATOM 2290 C CA . GLY A 1 300 ? -11.827 -22.979 20.428 1.00 10.26 300 GLY A CA 1
ATOM 2291 C C . GLY A 1 300 ? -10.380 -23.471 20.392 1.00 10.53 300 GLY A C 1
ATOM 2292 O O . GLY A 1 300 ? -10.123 -24.642 20.098 1.00 10.76 300 GLY A O 1
ATOM 2293 N N . GLN A 1 301 ? -9.427 -22.598 20.688 1.00 10.97 301 GLN A N 1
ATOM 2294 C CA . GLN A 1 301 ? -8.003 -22.975 20.562 1.00 11.46 301 GLN A CA 1
ATOM 2295 C C . GLN A 1 301 ? -7.480 -23.872 21.693 1.00 11.81 301 GLN A C 1
ATOM 2296 O O . GLN A 1 301 ? -6.314 -24.299 21.660 1.00 11.72 301 GLN A O 1
ATOM 2302 N N . ASP A 1 302 ? -8.331 -24.125 22.693 1.00 11.62 302 ASP A N 1
ATOM 2303 C CA . ASP A 1 302 ? -8.013 -25.028 23.814 1.00 12.23 302 ASP A CA 1
ATOM 2304 C C . ASP A 1 302 ? -8.195 -26.502 23.436 1.00 12.45 302 ASP A C 1
ATOM 2305 O O . ASP A 1 302 ? -7.661 -27.397 24.092 1.00 12.49 302 ASP A O 1
ATOM 2310 N N . GLN A 1 303 ? -8.963 -26.752 22.388 1.00 12.92 303 GLN A N 1
ATOM 2311 C CA . GLN A 1 303 ? -9.191 -28.109 21.927 1.00 13.74 303 GLN A CA 1
ATOM 2312 C C . GLN A 1 303 ? -7.915 -28.690 21.326 1.00 13.86 303 GLN A C 1
ATOM 2313 O O . GLN A 1 303 ? -7.128 -27.973 20.692 1.00 13.75 303 GLN A O 1
ATOM 2319 N N . ALA A 1 304 ? -7.705 -29.985 21.556 1.00 13.32 304 ALA A N 1
ATOM 2320 C CA . ALA A 1 304 ? -6.550 -30.690 21.015 1.00 12.81 304 ALA A CA 1
ATOM 2321 C C . ALA A 1 304 ? -6.551 -30.615 19.494 1.00 12.16 304 ALA A C 1
ATOM 2322 O O . ALA A 1 304 ? -7.617 -30.621 18.865 1.00 12.14 304 ALA A O 1
ATOM 2324 N N . GLY A 1 305 ? -5.362 -30.513 18.904 1.00 11.51 305 GLY A N 1
ATOM 2325 C CA . GLY A 1 305 ? -5.235 -30.624 17.462 1.00 11.02 305 GLY A CA 1
ATOM 2326 C C . GLY A 1 305 ? -5.092 -29.330 16.682 1.00 11.41 305 GLY A C 1
ATOM 2327 O O . GLY A 1 305 ? -5.295 -29.321 15.471 1.00 11.59 305 GLY A O 1
ATOM 2328 N N . TYR A 1 306 ? -4.749 -28.235 17.360 1.00 11.10 306 TYR A N 1
ATOM 2329 C CA . TYR A 1 306 ? -4.391 -27.012 16.673 1.00 11.04 306 TYR A CA 1
ATOM 2330 C C . TYR A 1 306 ? -3.027 -27.219 16.015 1.00 11.12 306 TYR A C 1
ATOM 2331 O O . TYR A 1 306 ? -2.087 -27.658 16.676 1.00 11.44 306 TYR A O 1
ATOM 2340 N N . PRO A 1 307 ? -2.904 -26.895 14.721 1.00 11.25 307 PRO A N 1
ATOM 2341 C CA . PRO A 1 307 ? -1.631 -27.118 14.036 1.00 11.51 307 PRO A CA 1
ATOM 2342 C C . PRO A 1 307 ? -0.448 -26.424 14.709 1.00 12.49 307 PRO A C 1
ATOM 2343 O O . PRO A 1 307 ? -0.597 -25.333 15.278 1.00 13.21 307 PRO A O 1
ATOM 2347 N N . SER A 1 308 ? 0.712 -27.064 14.641 1.00 13.05 308 SER A N 1
ATOM 2348 C CA . SER A 1 308 ? 1.957 -26.514 15.184 1.00 14.07 308 SER A CA 1
ATOM 2349 C C . SER A 1 308 ? 2.441 -25.399 14.271 1.00 14.45 308 SER A C 1
ATOM 2350 O O . SER A 1 308 ? 2.124 -25.399 13.074 1.00 15.21 308 SER A O 1
ATOM 2353 N N . PHE A 1 309 ? 3.190 -24.456 14.836 1.00 14.58 309 PHE A N 1
ATOM 2354 C CA . PHE A 1 309 ? 3.702 -23.321 14.078 1.00 15.02 309 PHE A CA 1
ATOM 2355 C C . PHE A 1 309 ? 4.694 -23.754 12.997 1.00 15.13 309 PHE A C 1
ATOM 2356 O O . PHE A 1 309 ? 5.695 -24.406 13.279 1.00 15.46 309 PHE A O 1
ATOM 2364 N N . ASN A 1 310 ? 4.401 -23.372 11.761 1.00 15.57 310 ASN A N 1
ATOM 2365 C CA . ASN A 1 310 ? 5.268 -23.661 10.630 1.00 15.90 310 ASN A CA 1
ATOM 2366 C C . ASN A 1 310 ? 4.861 -22.793 9.449 1.00 15.88 310 ASN A C 1
ATOM 2367 O O . ASN A 1 310 ? 3.809 -23.007 8.828 1.00 15.76 310 ASN A O 1
ATOM 2372 N N . ILE A 1 311 ? 5.694 -21.797 9.157 1.00 15.58 311 ILE A N 1
ATOM 2373 C CA . ILE A 1 311 ? 5.419 -20.879 8.053 1.00 15.75 311 ILE A CA 1
ATOM 2374 C C . ILE A 1 311 ? 6.123 -21.290 6.744 1.00 15.53 311 ILE A C 1
ATOM 2375 O O . ILE A 1 311 ? 6.280 -20.469 5.841 1.00 15.78 311 ILE A O 1
ATOM 2380 N N . SER A 1 312 ? 6.526 -22.562 6.645 1.00 15.07 312 SER A N 1
ATOM 2381 C CA . SER A 1 312 ? 6.989 -23.131 5.367 1.00 14.86 312 SER A CA 1
ATOM 2382 C C . SER A 1 312 ? 5.908 -23.970 4.691 1.00 15.25 312 SER A C 1
ATOM 2383 O O . SER A 1 312 ? 6.032 -24.331 3.511 1.00 14.94 312 SER A O 1
ATOM 2386 N N . ARG A 1 313 ? 4.850 -24.278 5.443 1.00 15.39 313 ARG A N 1
ATOM 2387 C CA . ARG A 1 313 ? 3.718 -25.035 4.917 1.00 15.61 313 ARG A CA 1
ATOM 2388 C C . ARG A 1 313 ? 3.060 -24.274 3.801 1.00 15.92 313 ARG A C 1
ATOM 2389 O O . ARG A 1 313 ? 2.807 -23.070 3.943 1.00 16.26 313 ARG A O 1
ATOM 2397 N N . ASN A 1 314 ? 2.794 -24.968 2.695 1.00 15.89 314 ASN A N 1
ATOM 2398 C CA . ASN A 1 314 ? 1.943 -24.421 1.653 1.00 16.16 314 ASN A CA 1
ATOM 2399 C C . ASN A 1 314 ? 0.509 -24.489 2.125 1.00 15.79 314 ASN A C 1
ATOM 2400 O O . ASN A 1 314 ? -0.092 -25.566 2.175 1.00 16.33 314 ASN A O 1
ATOM 2405 N N . VAL A 1 315 ? -0.042 -23.333 2.468 1.00 14.99 315 VAL A N 1
ATOM 2406 C CA . VAL A 1 315 ? -1.404 -23.268 2.991 1.00 14.41 315 VAL A CA 1
ATOM 2407 C C . VAL A 1 315 ? -2.395 -22.594 2.025 1.00 14.39 315 VAL A C 1
ATOM 2408 O O . VAL A 1 315 ? -3.553 -22.349 2.382 1.00 14.13 315 VAL A O 1
ATOM 2412 N N . GLN A 1 316 ? -1.944 -22.341 0.794 1.00 13.98 316 GLN A N 1
ATOM 2413 C CA . GLN A 1 316 ? -2.686 -21.532 -0.186 1.00 13.78 316 GLN A CA 1
ATOM 2414 C C . GLN A 1 316 ? -3.992 -22.125 -0.666 1.00 13.51 316 GLN A C 1
ATOM 2415 O O . GLN A 1 316 ? -4.899 -21.380 -1.019 1.00 13.21 316 GLN A O 1
ATOM 2421 N N . GLY A 1 317 ? -4.070 -23.455 -0.720 1.00 13.36 317 GLY A N 1
ATOM 2422 C CA . GLY A 1 317 ? -5.178 -24.135 -1.377 1.00 13.05 317 GLY A CA 1
ATOM 2423 C C . GLY A 1 317 ? -5.570 -23.421 -2.658 1.00 13.39 317 GLY A C 1
ATOM 2424 O O . GLY A 1 317 ? -4.708 -23.070 -3.466 1.00 13.19 317 GLY A O 1
ATOM 2425 N N . ASN A 1 318 ? -6.868 -23.188 -2.837 1.00 13.32 318 ASN A N 1
ATOM 2426 C CA . ASN A 1 318 ? -7.348 -22.414 -3.975 1.00 13.85 318 ASN A CA 1
ATOM 2427 C C . ASN A 1 318 ? -7.789 -20.994 -3.572 1.00 13.54 318 ASN A C 1
ATOM 2428 O O . ASN A 1 318 ? -8.648 -20.393 -4.229 1.00 13.90 318 ASN A O 1
ATOM 2433 N N . HIS A 1 319 ? -7.205 -20.468 -2.496 1.00 12.38 319 HIS A N 1
ATOM 2434 C CA . HIS A 1 319 ? -7.596 -19.155 -1.969 1.00 12.11 319 HIS A CA 1
ATOM 2435 C C . HIS A 1 319 ? -7.386 -17.989 -2.941 1.00 11.72 319 HIS A C 1
ATOM 2436 O O . HIS A 1 319 ? -7.915 -16.910 -2.716 1.00 11.72 319 HIS A O 1
ATOM 2443 N N . LYS A 1 320 ? -6.576 -18.196 -3.979 1.00 11.79 320 LYS A N 1
ATOM 2444 C CA . LYS A 1 320 ? -6.360 -17.192 -5.030 1.00 11.85 320 LYS A CA 1
ATOM 2445 C C . LYS A 1 320 ? -7.670 -16.711 -5.667 1.00 11.70 320 LYS A C 1
ATOM 2446 O O . LYS A 1 320 ? -7.734 -15.604 -6.206 1.00 11.89 320 LYS A O 1
ATOM 2452 N N . THR A 1 321 ? -8.716 -17.527 -5.594 1.00 11.28 321 THR A N 1
ATOM 2453 C CA . THR A 1 321 ? -10.023 -17.107 -6.148 1.00 11.03 321 THR A CA 1
ATOM 2454 C C . THR A 1 321 ? -10.532 -15.819 -5.504 1.00 10.37 321 THR A C 1
ATOM 2455 O O . THR A 1 321 ? -11.102 -14.981 -6.175 1.00 10.23 321 THR A O 1
ATOM 2459 N N . ASN A 1 322 ? -10.283 -15.651 -4.210 1.00 10.52 322 ASN A N 1
ATOM 2460 C CA . ASN A 1 322 ? -10.664 -14.431 -3.508 1.00 10.12 322 ASN A CA 1
ATOM 2461 C C . ASN A 1 322 ? -9.833 -13.232 -3.948 1.00 10.17 322 ASN A C 1
ATOM 2462 O O . ASN A 1 322 ? -10.363 -12.131 -4.159 1.00 10.19 322 ASN A O 1
ATOM 2467 N N . VAL A 1 323 ? -8.522 -13.453 -4.075 1.00 10.22 323 VAL A N 1
ATOM 2468 C CA . VAL A 1 323 ? -7.601 -12.409 -4.474 1.00 9.66 323 VAL A CA 1
ATOM 2469 C C . VAL A 1 323 ? -7.947 -11.972 -5.899 1.00 9.93 323 VAL A C 1
ATOM 2470 O O . VAL A 1 323 ? -8.093 -10.780 -6.171 1.00 9.51 323 VAL A O 1
ATOM 2474 N N . ARG A 1 324 ? -8.089 -12.943 -6.802 1.00 9.70 324 ARG A N 1
ATOM 2475 C CA . ARG A 1 324 ? -8.558 -12.662 -8.156 1.00 10.08 324 ARG A CA 1
ATOM 2476 C C . ARG A 1 324 ? -9.853 -11.867 -8.140 1.00 9.61 324 ARG A C 1
ATOM 2477 O O . ARG A 1 324 ? -9.944 -10.818 -8.784 1.00 9.33 324 ARG A O 1
ATOM 2485 N N . ALA A 1 325 ? -10.848 -12.351 -7.397 1.00 9.92 325 ALA A N 1
ATOM 2486 C CA . ALA A 1 325 ? -12.174 -11.703 -7.363 1.00 9.74 325 ALA A CA 1
ATOM 2487 C C . ALA A 1 325 ? -12.130 -10.242 -6.874 1.00 9.96 325 ALA A C 1
ATOM 2488 O O . ALA A 1 325 ? -12.734 -9.354 -7.481 1.00 9.86 325 ALA A O 1
ATOM 2490 N N . ILE A 1 326 ? -11.398 -10.001 -5.786 1.00 10.08 326 ILE A N 1
ATOM 2491 C CA . ILE A 1 326 ? -11.343 -8.673 -5.169 1.00 9.91 326 ILE A CA 1
ATOM 2492 C C . ILE A 1 326 ? -10.462 -7.709 -5.942 1.00 10.11 326 ILE A C 1
ATOM 2493 O O . ILE A 1 326 ? -10.819 -6.543 -6.111 1.00 10.61 326 ILE A O 1
ATOM 2498 N N . ALA A 1 327 ? -9.297 -8.188 -6.376 1.00 10.16 327 ALA A N 1
ATOM 2499 C CA . ALA A 1 327 ? -8.452 -7.447 -7.308 1.00 10.38 327 ALA A CA 1
ATOM 2500 C C . ALA A 1 327 ? -9.271 -7.014 -8.528 1.00 10.72 327 ALA A C 1
ATOM 2501 O O . ALA A 1 327 ? -9.141 -5.877 -9.009 1.00 10.83 327 ALA A O 1
ATOM 2503 N N . ARG A 1 328 ? -10.139 -7.910 -8.994 1.00 11.15 328 ARG A N 1
ATOM 2504 C CA . ARG A 1 328 ? -10.993 -7.662 -10.162 1.00 11.74 328 ARG A CA 1
ATOM 2505 C C . ARG A 1 328 ? -12.139 -6.731 -9.832 1.00 11.93 328 ARG A C 1
ATOM 2506 O O . ARG A 1 328 ? -12.288 -5.685 -10.475 1.00 12.05 328 ARG A O 1
ATOM 2514 N N . ASP A 1 329 ? -12.948 -7.089 -8.830 1.00 12.02 329 ASP A N 1
ATOM 2515 C CA . ASP A 1 329 ? -14.166 -6.311 -8.545 1.00 12.09 329 ASP A CA 1
ATOM 2516 C C . ASP A 1 329 ? -13.898 -5.010 -7.785 1.00 12.12 329 ASP A C 1
ATOM 2517 O O . ASP A 1 329 ? -14.818 -4.216 -7.572 1.00 12.08 329 ASP A O 1
ATOM 2522 N N . GLY A 1 330 ? -12.640 -4.805 -7.393 1.00 11.72 330 GLY A N 1
ATOM 2523 C CA . GLY A 1 330 ? -12.223 -3.596 -6.689 1.00 11.61 330 GLY A CA 1
ATOM 2524 C C . GLY A 1 330 ? -11.663 -2.517 -7.597 1.00 11.11 330 GLY A C 1
ATOM 2525 O O . GLY A 1 330 ? -11.472 -1.374 -7.171 1.00 10.61 330 GLY A O 1
ATOM 2526 N N . ILE A 1 331 ? -11.407 -2.876 -8.853 1.00 11.15 331 ILE A N 1
ATOM 2527 C CA . ILE A 1 331 ? -11.010 -1.898 -9.855 1.00 11.08 331 ILE A CA 1
ATOM 2528 C C . ILE A 1 331 ? -12.147 -0.905 -10.002 1.00 11.32 331 ILE A C 1
ATOM 2529 O O . ILE A 1 331 ? -13.303 -1.304 -10.102 1.00 11.95 331 ILE A O 1
ATOM 2534 N N . VAL A 1 332 ? -11.820 0.385 -9.971 1.00 11.80 332 VAL A N 1
ATOM 2535 C CA . VAL A 1 332 ? -12.792 1.454 -10.201 1.00 11.36 332 VAL A CA 1
ATOM 2536 C C . VAL A 1 332 ? -12.498 2.068 -11.569 1.00 11.07 332 VAL A C 1
ATOM 2537 O O . VAL A 1 332 ? -11.375 2.524 -11.846 1.00 10.53 332 VAL A O 1
ATOM 2541 N N . LEU A 1 333 ? -13.493 2.048 -12.443 1.00 10.98 333 LEU A N 1
ATOM 2542 C CA . LEU A 1 333 ? -13.347 2.713 -13.729 1.00 11.41 333 LEU A CA 1
ATOM 2543 C C . LEU A 1 333 ? -13.756 4.156 -13.517 1.00 11.72 333 LEU A C 1
ATOM 2544 O O . LEU A 1 333 ? -14.881 4.420 -13.083 1.00 12.75 333 LEU A O 1
ATOM 2549 N N . LEU A 1 334 ? -12.843 5.077 -13.806 1.00 12.10 334 LEU A N 1
ATOM 2550 C CA . LEU A 1 334 ? -13.054 6.506 -13.530 1.00 12.96 334 LEU A CA 1
ATOM 2551 C C . LEU A 1 334 ? -13.480 7.296 -14.768 1.00 13.97 334 LEU A C 1
ATOM 2552 O O . LEU A 1 334 ? -14.305 8.207 -14.680 1.00 14.32 334 LEU A O 1
ATOM 2557 N N . LYS A 1 335 ? -12.892 6.959 -15.913 1.00 15.25 335 LYS A N 1
ATOM 2558 C CA . LYS A 1 335 ? -13.192 7.635 -17.166 1.00 16.88 335 LYS A CA 1
ATOM 2559 C C . LYS A 1 335 ? -13.183 6.620 -18.273 1.00 17.75 335 LYS A C 1
ATOM 2560 O O . LYS A 1 335 ? -12.254 5.812 -18.371 1.00 17.67 335 LYS A O 1
ATOM 2566 N N . ASN A 1 336 ? -14.220 6.661 -19.102 1.00 18.90 336 ASN A N 1
ATOM 2567 C CA . ASN A 1 336 ? -14.311 5.774 -20.247 1.00 20.04 336 ASN A CA 1
ATOM 2568 C C . ASN A 1 336 ? -14.993 6.503 -21.384 1.00 21.51 336 ASN A C 1
ATOM 2569 O O . ASN A 1 336 ? -16.162 6.247 -21.713 1.00 21.93 336 ASN A O 1
ATOM 2574 N N . ASP A 1 337 ? -14.238 7.432 -21.963 1.00 22.93 337 ASP A N 1
ATOM 2575 C CA . ASP A 1 337 ? -14.701 8.272 -23.054 1.00 24.46 337 ASP A CA 1
ATOM 2576 C C . ASP A 1 337 ? -14.717 7.513 -24.369 1.00 24.69 337 ASP A C 1
ATOM 2577 O O . ASP A 1 337 ? -13.819 6.701 -24.640 1.00 25.25 337 ASP A O 1
ATOM 2582 N N . ALA A 1 338 ? -15.754 7.780 -25.162 1.00 24.41 338 ALA A N 1
ATOM 2583 C CA . ALA A 1 338 ? -15.963 7.145 -26.460 1.00 24.39 338 ALA A CA 1
ATOM 2584 C C . ALA A 1 338 ? -16.102 5.635 -26.322 1.00 23.93 338 ALA A C 1
ATOM 2585 O O . ALA A 1 338 ? -15.987 4.898 -27.305 1.00 24.04 338 ALA A O 1
ATOM 2587 N N . ASN A 1 339 ? -16.357 5.181 -25.096 1.00 23.61 339 ASN A N 1
ATOM 2588 C CA . ASN A 1 339 ? -16.421 3.750 -24.804 1.00 22.85 339 ASN A CA 1
ATOM 2589 C C . ASN A 1 339 ? -15.258 3.000 -25.458 1.00 21.83 339 ASN A C 1
ATOM 2590 O O . ASN A 1 339 ? -15.464 2.054 -26.218 1.00 21.95 339 ASN A O 1
ATOM 2595 N N . ILE A 1 340 ? -14.036 3.450 -25.170 1.00 20.64 340 ILE A N 1
ATOM 2596 C CA . ILE A 1 340 ? -12.832 2.769 -25.637 1.00 19.33 340 ILE A CA 1
ATOM 2597 C C . ILE A 1 340 ? -12.672 1.434 -24.898 1.00 18.45 340 ILE A C 1
ATOM 2598 O O . ILE A 1 340 ? -12.152 0.472 -25.452 1.00 17.93 340 ILE A O 1
ATOM 2603 N N . LEU A 1 341 ? -13.146 1.387 -23.652 1.00 17.27 341 LEU A N 1
ATOM 2604 C CA . LEU A 1 341 ? -13.237 0.143 -22.892 1.00 16.01 341 LEU A CA 1
ATOM 2605 C C . LEU A 1 341 ? -14.681 -0.375 -22.893 1.00 16.11 341 LEU A C 1
ATOM 2606 O O . LEU A 1 341 ? -15.611 0.417 -22.814 1.00 15.01 341 LEU A O 1
ATOM 2611 N N . PRO A 1 342 ? -14.873 -1.710 -22.998 1.00 16.36 342 PRO A N 1
ATOM 2612 C CA . PRO A 1 342 ? -13.833 -2.737 -23.078 1.00 16.70 342 PRO A CA 1
ATOM 2613 C C . PRO A 1 342 ? -13.203 -2.819 -24.460 1.00 17.54 342 PRO A C 1
ATOM 2614 O O . PRO A 1 342 ? -13.851 -2.493 -25.455 1.00 17.26 342 PRO A O 1
ATOM 2618 N N . LEU A 1 343 ? -11.944 -3.242 -24.497 1.00 18.31 343 LEU A N 1
ATOM 2619 C CA . LEU A 1 343 ? -11.203 -3.433 -25.732 1.00 19.84 343 LEU A CA 1
ATOM 2620 C C . LEU A 1 343 ? -11.793 -4.597 -26.501 1.00 20.64 343 LEU A C 1
ATOM 2621 O O . LEU A 1 343 ? -12.207 -5.595 -25.908 1.00 20.63 343 LEU A O 1
ATOM 2626 N N . LYS A 1 344 ? -11.809 -4.473 -27.823 1.00 21.82 344 LYS A N 1
ATOM 2627 C CA . LYS A 1 344 ? -12.202 -5.587 -28.680 1.00 22.95 344 LYS A CA 1
ATOM 2628 C C . LYS A 1 344 ? -11.379 -5.697 -29.960 1.00 23.68 344 LYS A C 1
ATOM 2629 O O . LYS A 1 344 ? -11.518 -4.885 -30.887 1.00 23.97 344 LYS A O 1
ATOM 2635 N N . LYS A 1 345 ? -10.503 -6.698 -29.991 1.00 24.23 345 LYS A N 1
ATOM 2636 C CA . LYS A 1 345 ? -9.781 -7.076 -31.213 1.00 24.76 345 LYS A CA 1
ATOM 2637 C C . LYS A 1 345 ? -9.024 -5.899 -31.888 1.00 24.23 345 LYS A C 1
ATOM 2638 O O . LYS A 1 345 ? -9.113 -5.712 -33.110 1.00 24.07 345 LYS A O 1
ATOM 2644 N N . PRO A 1 346 ? -8.275 -5.097 -31.098 1.00 23.62 346 PRO A N 1
ATOM 2645 C CA . PRO A 1 346 ? -7.439 -4.086 -31.763 1.00 23.14 346 PRO A CA 1
ATOM 2646 C C . PRO A 1 346 ? -6.299 -4.765 -32.524 1.00 22.41 346 PRO A C 1
ATOM 2647 O O . PRO A 1 346 ? -5.862 -5.842 -32.120 1.00 22.27 346 PRO A O 1
ATOM 2651 N N . ALA A 1 347 ? -5.831 -4.157 -33.613 1.00 21.76 347 ALA A N 1
ATOM 2652 C CA . ALA A 1 347 ? -4.710 -4.735 -34.373 1.00 21.18 347 ALA A CA 1
ATOM 2653 C C . ALA A 1 347 ? -3.426 -4.682 -33.555 1.00 20.80 347 ALA A C 1
ATOM 2654 O O . ALA A 1 347 ? -2.625 -5.619 -33.596 1.00 21.14 347 ALA A O 1
ATOM 2656 N N . SER A 1 348 ? -3.242 -3.595 -32.805 1.00 20.07 348 SER A N 1
ATOM 2657 C CA . SER A 1 348 ? -2.041 -3.413 -31.991 1.00 19.72 348 SER A CA 1
ATOM 2658 C C . SER A 1 348 ? -2.315 -2.700 -30.663 1.00 19.43 348 SER A C 1
ATOM 2659 O O . SER A 1 348 ? -3.299 -1.974 -30.523 1.00 19.55 348 SER A O 1
ATOM 2662 N N . ILE A 1 349 ? -1.425 -2.929 -29.703 1.00 18.98 349 ILE A N 1
ATOM 2663 C CA . ILE A 1 349 ? -1.492 -2.348 -28.369 1.00 18.62 349 ILE A CA 1
ATOM 2664 C C . ILE A 1 349 ? -0.063 -1.987 -27.968 1.00 18.08 349 ILE A C 1
ATOM 2665 O O . ILE A 1 349 ? 0.830 -2.802 -28.137 1.00 18.36 349 ILE A O 1
ATOM 2670 N N . ALA A 1 350 ? 0.154 -0.771 -27.466 1.00 17.15 350 ALA A N 1
ATOM 2671 C CA . ALA A 1 350 ? 1.385 -0.460 -26.753 1.00 16.33 350 ALA A CA 1
ATOM 2672 C C . ALA A 1 350 ? 1.151 -0.617 -25.248 1.00 15.84 350 ALA A C 1
ATOM 2673 O O . ALA A 1 350 ? 0.090 -0.274 -24.727 1.00 15.79 350 ALA A O 1
ATOM 2675 N N . VAL A 1 351 ? 2.140 -1.160 -24.561 1.00 15.36 351 VAL A N 1
ATOM 2676 C CA . VAL A 1 351 ? 2.111 -1.245 -23.113 1.00 14.70 351 VAL A CA 1
ATOM 2677 C C . VAL A 1 351 ? 3.364 -0.536 -22.641 1.00 14.48 351 VAL A C 1
ATOM 2678 O O . VAL A 1 351 ? 4.467 -0.842 -23.087 1.00 13.96 351 VAL A O 1
ATOM 2682 N N . VAL A 1 352 ? 3.167 0.424 -21.744 1.00 14.18 352 VAL A N 1
ATOM 2683 C CA . VAL A 1 352 ? 4.180 1.408 -21.405 1.00 13.51 352 VAL A CA 1
ATOM 2684 C C . VAL A 1 352 ? 4.211 1.637 -19.895 1.00 13.15 352 VAL A C 1
ATOM 2685 O O . VAL A 1 352 ? 3.166 1.870 -19.271 1.00 12.84 352 VAL A O 1
ATOM 2689 N N . GLY A 1 353 ? 5.407 1.588 -19.320 1.00 13.04 353 GLY A N 1
ATOM 2690 C CA . GLY A 1 353 ? 5.593 1.936 -17.910 1.00 13.34 353 GLY A CA 1
ATOM 2691 C C . GLY A 1 353 ? 6.233 0.800 -17.151 1.00 13.32 353 GLY A C 1
ATOM 2692 O O . GLY A 1 353 ? 5.941 -0.370 -17.419 1.00 13.54 353 GLY A O 1
ATOM 2693 N N . SER A 1 354 ? 7.116 1.133 -16.211 1.00 13.20 354 SER A N 1
ATOM 2694 C CA . SER A 1 354 ? 7.810 0.108 -15.428 1.00 13.61 354 SER A CA 1
ATOM 2695 C C . SER A 1 354 ? 6.832 -0.719 -14.593 1.00 13.40 354 SER A C 1
ATOM 2696 O O . SER A 1 354 ? 7.094 -1.892 -14.304 1.00 14.12 354 SER A O 1
ATOM 2699 N N . ALA A 1 355 ? 5.710 -0.109 -14.220 1.00 12.80 355 ALA A N 1
ATOM 2700 C CA . ALA A 1 355 ? 4.682 -0.786 -13.420 1.00 13.00 355 ALA A CA 1
ATOM 2701 C C . ALA A 1 355 ? 3.908 -1.901 -14.164 1.00 12.86 355 ALA A C 1
ATOM 2702 O O . ALA A 1 355 ? 3.057 -2.560 -13.578 1.00 12.30 355 ALA A O 1
ATOM 2704 N N . ALA A 1 356 ? 4.218 -2.108 -15.445 1.00 12.50 356 ALA A N 1
ATOM 2705 C CA . ALA A 1 356 ? 3.582 -3.157 -16.235 1.00 12.38 356 ALA A CA 1
ATOM 2706 C C . ALA A 1 356 ? 4.282 -4.502 -16.087 1.00 12.48 356 ALA A C 1
ATOM 2707 O O . ALA A 1 356 ? 3.670 -5.543 -16.317 1.00 12.77 356 ALA A O 1
ATOM 2709 N N . ILE A 1 357 ? 5.563 -4.480 -15.711 1.00 12.96 357 ILE A N 1
ATOM 2710 C CA . ILE A 1 357 ? 6.367 -5.701 -15.657 1.00 13.08 357 ILE A CA 1
ATOM 2711 C C . ILE A 1 357 ? 6.775 -6.126 -14.251 1.00 13.34 357 ILE A C 1
ATOM 2712 O O . ILE A 1 357 ? 6.732 -5.328 -13.312 1.00 13.06 357 ILE A O 1
ATOM 2717 N N . ILE A 1 358 ? 7.138 -7.400 -14.122 1.00 13.53 358 ILE A N 1
ATOM 2718 C CA . ILE A 1 358 ? 7.707 -7.937 -12.887 1.00 13.92 358 ILE A CA 1
ATOM 2719 C C . ILE A 1 358 ? 8.972 -7.162 -12.526 1.00 14.41 358 ILE A C 1
ATOM 2720 O O . ILE A 1 358 ? 9.881 -7.028 -13.350 1.00 14.25 358 ILE A O 1
ATOM 2725 N N . GLY A 1 359 ? 9.012 -6.659 -11.295 1.00 14.68 359 GLY A N 1
ATOM 2726 C CA . GLY A 1 359 ? 10.197 -6.000 -10.759 1.00 14.97 359 GLY A CA 1
ATOM 2727 C C . GLY A 1 359 ? 10.585 -6.553 -9.400 1.00 15.31 359 GLY A C 1
ATOM 2728 O O . GLY A 1 359 ? 10.233 -7.679 -9.062 1.00 15.23 359 GLY A O 1
ATOM 2729 N N . ASN A 1 360 ? 11.328 -5.761 -8.632 1.00 15.76 360 ASN A N 1
ATOM 2730 C CA . ASN A 1 360 ? 11.817 -6.168 -7.318 1.00 16.18 360 ASN A CA 1
ATOM 2731 C C . ASN A 1 360 ? 10.717 -6.273 -6.268 1.00 16.39 360 ASN A C 1
ATOM 2732 O O . ASN A 1 360 ? 10.856 -7.005 -5.287 1.00 16.50 360 ASN A O 1
ATOM 2737 N N . HIS A 1 361 ? 9.630 -5.540 -6.487 1.00 16.32 361 HIS A N 1
ATOM 2738 C CA . HIS A 1 361 ? 8.448 -5.628 -5.633 1.00 16.38 361 HIS A CA 1
ATOM 2739 C C . HIS A 1 361 ? 7.808 -7.017 -5.733 1.00 16.66 361 HIS A C 1
ATOM 2740 O O . HIS A 1 361 ? 7.708 -7.739 -4.732 1.00 16.48 361 HIS A O 1
ATOM 2747 N N . ALA A 1 362 ? 7.412 -7.395 -6.948 1.00 16.67 362 ALA A N 1
ATOM 2748 C CA . ALA A 1 362 ? 6.792 -8.699 -7.200 1.00 17.38 362 ALA A CA 1
ATOM 2749 C C . ALA A 1 362 ? 7.703 -9.883 -6.854 1.00 17.63 362 ALA A C 1
ATOM 2750 O O . ALA A 1 362 ? 7.221 -10.956 -6.485 1.00 17.75 362 ALA A O 1
ATOM 2752 N N . ARG A 1 363 ? 9.015 -9.677 -6.954 1.00 18.33 363 ARG A N 1
ATOM 2753 C CA . ARG A 1 363 ? 9.993 -10.751 -6.752 1.00 18.88 363 ARG A CA 1
ATOM 2754 C C . ARG A 1 363 ? 10.337 -11.105 -5.301 1.00 18.89 363 ARG A C 1
ATOM 2755 O O . ARG A 1 363 ? 11.000 -12.107 -5.074 1.00 19.08 363 ARG A O 1
ATOM 2763 N N . ASN A 1 364 ? 9.885 -10.318 -4.325 1.00 18.73 364 ASN A N 1
ATOM 2764 C CA . ASN A 1 364 ? 10.335 -10.500 -2.929 1.00 18.70 364 ASN A CA 1
ATOM 2765 C C . ASN A 1 364 ? 11.857 -10.324 -2.827 1.00 18.85 364 ASN A C 1
ATOM 2766 O O . ASN A 1 364 ? 12.524 -10.975 -2.021 1.00 19.19 364 ASN A O 1
ATOM 2771 N N . SER A 1 365 ? 12.393 -9.446 -3.668 1.00 19.13 365 SER A N 1
ATOM 2772 C CA . SER A 1 365 ? 13.827 -9.165 -3.739 1.00 19.00 365 SER A CA 1
ATOM 2773 C C . SER A 1 365 ? 14.408 -8.715 -2.392 1.00 18.64 365 SER A C 1
ATOM 2774 O O . SER A 1 365 ? 13.720 -8.067 -1.610 1.00 18.35 365 SER A O 1
ATOM 2777 N N . PRO A 1 366 ? 15.687 -9.052 -2.124 1.00 18.47 366 PRO A N 1
ATOM 2778 C CA . PRO A 1 366 ? 16.410 -8.513 -0.955 1.00 18.09 366 PRO A CA 1
ATOM 2779 C C . PRO A 1 366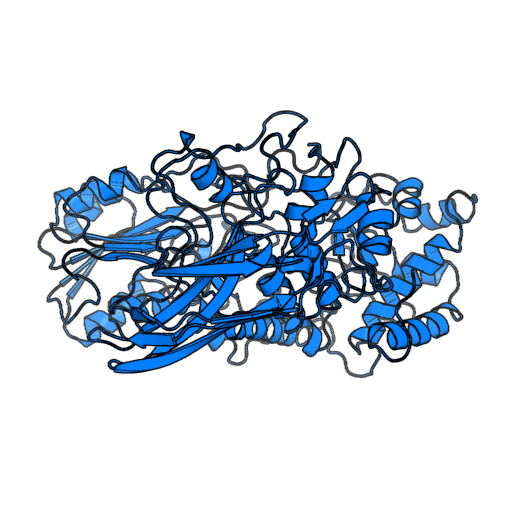 ? 16.553 -6.978 -0.978 1.00 18.22 366 PRO A C 1
ATOM 2780 O O . PRO A 1 366 ? 16.929 -6.372 0.030 1.00 18.05 366 PRO A O 1
ATOM 2784 N N . SER A 1 367 ? 16.237 -6.354 -2.111 1.00 17.90 367 SER A N 1
ATOM 2785 C CA . SER A 1 367 ? 16.200 -4.898 -2.194 1.00 17.71 367 SER A CA 1
ATOM 2786 C C . SER A 1 367 ? 14.849 -4.358 -1.722 1.00 17.49 367 SER A C 1
ATOM 2787 O O . SER A 1 367 ? 14.669 -3.150 -1.567 1.00 17.33 367 SER A O 1
ATOM 2790 N N . CYS A 1 368 ? 13.902 -5.260 -1.487 1.00 17.04 368 CYS A N 1
ATOM 2791 C CA . CYS A 1 368 ? 12.540 -4.845 -1.225 1.00 16.74 368 CYS A CA 1
ATOM 2792 C C . CYS A 1 368 ? 11.949 -5.482 0.033 1.00 16.40 368 CYS A C 1
ATOM 2793 O O . CYS A 1 368 ? 10.793 -5.906 0.029 1.00 15.68 368 CYS A O 1
ATOM 2796 N N . ASN A 1 369 ? 12.726 -5.532 1.117 1.00 16.14 369 ASN A N 1
ATOM 2797 C CA . ASN A 1 369 ? 12.204 -6.096 2.377 1.00 16.19 369 ASN A CA 1
ATOM 2798 C C . ASN A 1 369 ? 10.983 -5.355 2.903 1.00 15.26 369 ASN A C 1
ATOM 2799 O O . ASN A 1 369 ? 10.892 -4.132 2.792 1.00 15.33 369 ASN A O 1
ATOM 2804 N N . ASP A 1 370 ? 10.059 -6.103 3.497 1.00 14.55 370 ASP A N 1
ATOM 2805 C CA . ASP A 1 370 ? 8.757 -5.559 3.910 1.00 13.88 370 ASP A CA 1
ATOM 2806 C C . ASP A 1 370 ? 8.071 -4.818 2.749 1.00 13.19 370 ASP A C 1
ATOM 2807 O O . ASP A 1 370 ? 7.326 -3.874 2.968 1.00 13.19 370 ASP A O 1
ATOM 2812 N N . LYS A 1 371 ? 8.338 -5.249 1.518 1.00 12.66 371 LYS A N 1
ATOM 2813 C CA . LYS A 1 371 ? 7.808 -4.592 0.314 1.00 12.30 371 LYS A CA 1
ATOM 2814 C C . LYS A 1 371 ? 8.138 -3.086 0.229 1.00 12.55 371 LYS A C 1
ATOM 2815 O O . LYS A 1 371 ? 7.390 -2.294 -0.380 1.00 12.21 371 LYS A O 1
ATOM 2821 N N . GLY A 1 372 ? 9.267 -2.707 0.835 1.00 12.63 372 GLY A N 1
ATOM 2822 C CA . GLY A 1 372 ? 9.766 -1.324 0.822 1.00 13.11 372 GLY A CA 1
ATOM 2823 C C . GLY A 1 372 ? 10.403 -0.908 -0.503 1.00 13.36 372 GLY A C 1
ATOM 2824 O O . GLY A 1 372 ? 11.567 -0.491 -0.546 1.00 13.01 372 GLY A O 1
ATOM 2825 N N . CYS A 1 373 ? 9.637 -1.052 -1.582 1.00 13.28 373 CYS A N 1
ATOM 2826 C CA . CYS A 1 373 ? 10.005 -0.537 -2.896 1.00 13.82 373 CYS A CA 1
ATOM 2827 C C . CYS A 1 373 ? 8.780 -0.476 -3.795 1.00 13.62 373 CYS A C 1
ATOM 2828 O O . CYS A 1 373 ? 7.837 -1.265 -3.647 1.00 13.43 373 CYS A O 1
ATOM 2831 N N . ASP A 1 374 ? 8.780 0.506 -4.687 1.00 13.34 374 ASP A N 1
ATOM 2832 C CA . ASP A 1 374 ? 7.839 0.541 -5.781 1.00 13.33 374 ASP A CA 1
ATOM 2833 C C . ASP A 1 374 ? 8.629 0.287 -7.066 1.00 13.13 374 ASP A C 1
ATOM 2834 O O . ASP A 1 374 ? 8.995 1.220 -7.784 1.00 13.39 374 ASP A O 1
ATOM 2839 N N . ASP A 1 375 ? 8.910 -0.982 -7.333 1.00 12.68 375 ASP A N 1
ATOM 2840 C CA . ASP A 1 375 ? 9.751 -1.333 -8.466 1.00 12.77 375 ASP A CA 1
ATOM 2841 C C . ASP A 1 375 ? 9.110 -2.432 -9.278 1.00 12.86 375 ASP A C 1
ATOM 2842 O O . ASP A 1 375 ? 8.955 -3.553 -8.797 1.00 13.42 375 ASP A O 1
ATOM 2847 N N . GLY A 1 376 ? 8.751 -2.107 -10.514 1.00 12.48 376 GLY A N 1
ATOM 2848 C CA . GLY A 1 376 ? 7.949 -2.995 -11.335 1.00 12.48 376 GLY A CA 1
ATOM 2849 C C . GLY A 1 376 ? 6.503 -2.877 -10.888 1.00 12.36 376 GLY A C 1
ATOM 2850 O O . GLY A 1 376 ? 6.131 -1.903 -10.233 1.00 12.58 376 GLY A O 1
ATOM 2851 N N . ALA A 1 377 ? 5.696 -3.873 -11.227 1.00 12.06 377 ALA A N 1
ATOM 2852 C CA . ALA A 1 377 ? 4.280 -3.897 -10.856 1.00 12.23 377 ALA A CA 1
ATOM 2853 C C . ALA A 1 377 ? 4.088 -3.797 -9.338 1.00 12.15 377 ALA A C 1
ATOM 2854 O O . ALA A 1 377 ? 4.861 -4.376 -8.571 1.00 12.82 377 ALA A O 1
ATOM 2856 N N . LEU A 1 378 ? 3.033 -3.102 -8.932 1.00 11.81 378 LEU A N 1
ATOM 2857 C CA . LEU A 1 378 ? 2.745 -2.818 -7.530 1.00 11.73 378 LEU A CA 1
ATOM 2858 C C . LEU A 1 378 ? 1.497 -3.562 -7.030 1.00 11.65 378 LEU A C 1
ATOM 2859 O O . LEU A 1 378 ? 0.424 -3.489 -7.643 1.00 11.28 378 LEU A O 1
ATOM 2864 N N . GLY A 1 379 ? 1.648 -4.269 -5.912 1.00 11.63 379 GLY A N 1
ATOM 2865 C CA . GLY A 1 379 ? 0.563 -5.032 -5.321 1.00 11.49 379 GLY A CA 1
ATOM 2866 C C . GLY A 1 379 ? 0.056 -4.555 -3.967 1.00 11.69 379 GLY A C 1
ATOM 2867 O O . GLY A 1 379 ? -1.084 -4.882 -3.578 1.00 11.66 379 GLY A O 1
ATOM 2868 N N . MET A 1 380 ? 0.879 -3.780 -3.260 1.00 11.67 380 MET A N 1
ATOM 2869 C CA . MET A 1 380 ? 0.572 -3.324 -1.887 1.00 11.60 380 MET A CA 1
ATOM 2870 C C . MET A 1 380 ? 1.602 -2.328 -1.375 1.00 11.44 380 MET A C 1
ATOM 2871 O O . MET A 1 380 ? 2.669 -2.162 -1.979 1.00 11.03 380 MET A O 1
ATOM 2876 N N . GLY A 1 381 ? 1.291 -1.684 -0.247 1.00 11.15 381 GLY A N 1
ATOM 2877 C CA . GLY A 1 381 ? 2.210 -0.723 0.372 1.00 11.02 381 GLY A CA 1
ATOM 2878 C C . GLY A 1 381 ? 3.292 -1.449 1.141 1.00 10.86 381 GLY A C 1
ATOM 2879 O O . GLY A 1 381 ? 3.389 -2.679 1.058 1.00 11.50 381 GLY A O 1
ATOM 2880 N N . TRP A 1 382 ? 4.102 -0.713 1.899 1.00 10.36 382 TRP A N 1
ATOM 2881 C CA . TRP A 1 382 ? 5.224 -1.332 2.637 1.00 10.31 382 TRP A CA 1
ATOM 2882 C C . TRP A 1 382 ? 5.031 -1.363 4.168 1.00 10.36 382 TRP A C 1
ATOM 2883 O O . TRP A 1 382 ? 4.222 -0.615 4.716 1.00 10.53 382 TRP A O 1
ATOM 2894 N N . GLY A 1 383 ? 5.763 -2.251 4.837 1.00 10.26 383 GLY A N 1
ATOM 2895 C CA . GLY A 1 383 ? 5.803 -2.267 6.295 1.00 9.75 383 GLY A CA 1
ATOM 2896 C C . GLY A 1 383 ? 5.418 -3.618 6.852 1.00 10.04 383 GLY A C 1
ATOM 2897 O O . GLY A 1 383 ? 5.536 -4.635 6.161 1.00 9.19 383 GLY A O 1
ATOM 2898 N N . SER A 1 384 ? 4.933 -3.617 8.097 1.00 9.93 384 SER A N 1
ATOM 2899 C CA . SER A 1 384 ? 4.532 -4.836 8.780 1.00 10.60 384 SER A CA 1
ATOM 2900 C C . SER A 1 384 ? 3.306 -5.491 8.137 1.00 10.99 384 SER A C 1
ATOM 2901 O O . SER A 1 384 ? 3.035 -6.690 8.350 1.00 10.83 384 SER A O 1
ATOM 2904 N N . GLY A 1 385 ? 2.567 -4.706 7.354 1.00 10.27 385 GLY A N 1
ATOM 2905 C CA . GLY A 1 385 ? 1.368 -5.212 6.702 1.00 10.40 385 GLY A CA 1
ATOM 2906 C C . GLY A 1 385 ? 1.579 -5.810 5.324 1.00 10.42 385 GLY A C 1
ATOM 2907 O O . GLY A 1 385 ? 0.613 -6.178 4.657 1.00 9.77 385 GLY A O 1
ATOM 2908 N N . ALA A 1 386 ? 2.839 -5.911 4.898 1.00 10.38 386 ALA A N 1
ATOM 2909 C CA . ALA A 1 386 ? 3.155 -6.533 3.623 1.00 10.71 386 ALA A CA 1
ATOM 2910 C C . ALA A 1 386 ? 3.548 -7.999 3.845 1.00 11.16 386 ALA A C 1
ATOM 2911 O O . ALA A 1 386 ? 3.901 -8.373 4.955 1.00 10.89 386 ALA A O 1
ATOM 2913 N N . VAL A 1 387 ? 3.452 -8.825 2.800 1.00 11.74 387 VAL A N 1
ATOM 2914 C CA . VAL A 1 387 ? 3.859 -10.244 2.871 1.00 12.21 387 VAL A CA 1
ATOM 2915 C C . VAL A 1 387 ? 4.613 -10.647 1.589 1.00 13.20 387 VAL A C 1
ATOM 2916 O O . VAL A 1 387 ? 4.720 -9.858 0.649 1.00 12.86 387 VAL A O 1
ATOM 2920 N N . ASN A 1 388 ? 5.113 -11.878 1.546 1.00 14.04 388 ASN A N 1
ATOM 2921 C CA . ASN A 1 388 ? 5.757 -12.388 0.338 1.00 15.14 388 ASN A CA 1
ATOM 2922 C C . ASN A 1 388 ? 4.710 -12.834 -0.666 1.00 14.97 388 ASN A C 1
ATOM 2923 O O . ASN A 1 388 ? 3.687 -13.393 -0.280 1.00 14.75 388 ASN A O 1
ATOM 2928 N N . TYR A 1 389 ? 4.976 -12.590 -1.950 1.00 14.68 389 TYR A N 1
ATOM 2929 C CA . TYR A 1 389 ? 4.144 -13.124 -3.026 1.00 14.37 389 TYR A CA 1
ATOM 2930 C C . TYR A 1 389 ? 4.536 -14.564 -3.331 1.00 14.20 389 TYR A C 1
ATOM 2931 O O . TYR A 1 389 ? 5.718 -14.862 -3.488 1.00 14.53 389 TYR A O 1
ATOM 2940 N N . PRO A 1 390 ? 3.554 -15.468 -3.401 1.00 14.16 390 PRO A N 1
ATOM 2941 C CA . PRO A 1 390 ? 3.888 -16.828 -3.834 1.00 14.27 390 PRO A CA 1
ATOM 2942 C C . PRO A 1 390 ? 4.109 -16.869 -5.334 1.00 14.44 390 PRO A C 1
ATOM 2943 O O . PRO A 1 390 ? 4.830 -17.723 -5.829 1.00 14.78 390 PRO A O 1
ATOM 2947 N N . TYR A 1 391 ? 3.437 -15.962 -6.034 1.00 14.28 391 TYR A N 1
ATOM 2948 C CA . TYR A 1 391 ? 3.629 -15.700 -7.451 1.00 13.79 391 TYR A CA 1
ATOM 2949 C C . TYR A 1 391 ? 3.127 -14.274 -7.642 1.00 13.53 391 TYR A C 1
ATOM 2950 O O . TYR A 1 391 ? 2.598 -13.669 -6.701 1.00 13.85 391 TYR A O 1
ATOM 2959 N N . PHE A 1 392 ? 3.282 -13.734 -8.842 1.00 12.95 392 PHE A N 1
ATOM 2960 C CA . PHE A 1 392 ? 2.711 -12.439 -9.162 1.00 12.66 392 PHE A CA 1
ATOM 2961 C C . PHE A 1 392 ? 2.453 -12.353 -10.658 1.00 12.78 392 PHE A C 1
ATOM 2962 O O . PHE A 1 392 ? 3.368 -12.542 -11.470 1.00 13.01 392 PHE A O 1
ATOM 2970 N N . VAL A 1 393 ? 1.207 -12.076 -11.025 1.00 12.69 393 VAL A N 1
ATOM 2971 C CA . VAL A 1 393 ? 0.844 -11.928 -12.431 1.00 12.39 393 VAL A CA 1
ATOM 2972 C C . VAL A 1 393 ? 0.940 -10.456 -12.879 1.00 12.45 393 VAL A C 1
ATOM 2973 O O . VAL A 1 393 ? 0.075 -9.642 -12.568 1.00 12.29 393 VAL A O 1
ATOM 2977 N N . ALA A 1 394 ? 2.002 -10.131 -13.614 1.00 12.13 394 ALA A N 1
ATOM 2978 C CA . ALA A 1 394 ? 2.209 -8.783 -14.143 1.00 11.97 394 ALA A CA 1
ATOM 2979 C C . ALA A 1 394 ? 1.159 -8.398 -15.184 1.00 12.23 394 ALA A C 1
ATOM 2980 O O . ALA A 1 394 ? 0.707 -9.248 -15.959 1.00 12.50 394 ALA A O 1
ATOM 2982 N N . PRO A 1 395 ? 0.756 -7.113 -15.203 1.00 11.91 395 PRO A N 1
ATOM 2983 C CA . PRO A 1 395 ? -0.151 -6.668 -16.239 1.00 11.93 395 PRO A CA 1
ATOM 2984 C C . PRO A 1 395 ? 0.350 -6.987 -17.654 1.00 12.40 395 PRO A C 1
ATOM 2985 O O . PRO A 1 395 ? -0.447 -7.444 -18.480 1.00 12.24 395 PRO A O 1
ATOM 2989 N N . TYR A 1 396 ? 1.642 -6.781 -17.933 1.00 12.54 396 TYR A N 1
ATOM 2990 C CA . TYR A 1 396 ? 2.135 -7.007 -19.292 1.00 13.23 396 TYR A CA 1
ATOM 2991 C C . TYR A 1 396 ? 1.915 -8.453 -19.743 1.00 13.26 396 TYR A C 1
ATOM 2992 O O . TYR A 1 396 ? 1.314 -8.695 -20.786 1.00 13.54 396 TYR A O 1
ATOM 3001 N N . ASP A 1 397 ? 2.368 -9.403 -18.934 1.00 13.49 397 ASP A N 1
ATOM 3002 C CA . ASP A 1 397 ? 2.278 -10.825 -19.274 1.00 13.43 397 ASP A CA 1
ATOM 3003 C C . ASP A 1 397 ? 0.829 -11.252 -19.529 1.00 13.55 397 ASP A C 1
ATOM 3004 O O . ASP A 1 397 ? 0.542 -11.942 -20.508 1.00 13.30 397 ASP A O 1
ATOM 3009 N N . ALA A 1 398 ? -0.083 -10.810 -18.666 1.00 13.38 398 ALA A N 1
ATOM 3010 C CA . ALA A 1 398 ? -1.495 -11.138 -18.818 1.00 13.52 398 ALA A CA 1
ATOM 3011 C C . ALA A 1 398 ? -2.078 -10.524 -20.077 1.00 13.80 398 ALA A C 1
ATOM 3012 O O . ALA A 1 398 ? -2.801 -11.191 -20.823 1.00 14.17 398 ALA A O 1
ATOM 3014 N N . ILE A 1 399 ? -1.772 -9.248 -20.297 1.00 14.13 399 ILE A N 1
ATOM 3015 C CA . ILE A 1 399 ? -2.248 -8.520 -21.466 1.00 14.85 399 ILE A CA 1
ATOM 3016 C C . ILE A 1 399 ? -1.668 -9.130 -22.742 1.00 15.51 399 ILE A C 1
ATOM 3017 O O . ILE A 1 399 ? -2.396 -9.376 -23.706 1.00 15.48 399 ILE A O 1
ATOM 3022 N N . ASN A 1 400 ? -0.363 -9.388 -22.724 1.00 16.01 400 ASN A N 1
ATOM 3023 C CA . ASN A 1 400 ? 0.304 -10.011 -23.846 1.00 17.03 400 ASN A CA 1
ATOM 3024 C C . ASN A 1 400 ? -0.344 -11.338 -24.238 1.00 17.89 400 ASN A C 1
ATOM 3025 O O . ASN A 1 400 ? -0.615 -11.552 -25.415 1.00 18.32 400 ASN A O 1
ATOM 3030 N N . THR A 1 401 ? -0.613 -12.208 -23.258 1.00 18.34 401 THR A N 1
ATOM 3031 C CA . THR A 1 401 ? -1.249 -13.505 -23.520 1.00 18.82 401 THR A CA 1
ATOM 3032 C C . THR A 1 401 ? -2.656 -13.361 -24.095 1.00 19.27 401 THR A C 1
ATOM 3033 O O . THR A 1 401 ? -3.009 -14.050 -25.056 1.00 19.54 401 THR A O 1
ATOM 3037 N N . ARG A 1 402 ? -3.460 -12.477 -23.511 1.00 19.58 402 ARG A N 1
ATOM 3038 C CA . ARG A 1 402 ? -4.838 -12.301 -23.987 1.00 20.15 402 ARG A CA 1
ATOM 3039 C C . ARG A 1 402 ? -4.865 -11.657 -25.376 1.00 20.65 402 ARG A C 1
ATOM 3040 O O . ARG A 1 402 ? -5.704 -12.007 -26.219 1.00 20.69 402 ARG A O 1
ATOM 3048 N N . ALA A 1 403 ? -3.944 -10.723 -25.606 1.00 21.18 403 ALA A N 1
ATOM 3049 C CA . ALA A 1 403 ? -3.911 -9.989 -26.866 1.00 21.98 403 ALA A CA 1
ATOM 3050 C C . ALA A 1 403 ? -3.371 -10.872 -27.989 1.00 22.31 403 ALA A C 1
ATOM 3051 O O . ALA A 1 403 ? -3.969 -10.949 -29.062 1.00 22.22 403 ALA A O 1
ATOM 3053 N N . SER A 1 404 ? -2.255 -11.549 -27.727 1.00 23.03 404 SER A N 1
ATOM 3054 C CA . SER A 1 404 ? -1.678 -12.484 -28.693 1.00 23.79 404 SER A CA 1
ATOM 3055 C C . SER A 1 404 ? -2.676 -13.546 -29.133 1.00 24.13 404 SER A C 1
ATOM 3056 O O . SER A 1 404 ? -2.677 -13.944 -30.298 1.00 24.35 404 SER A O 1
ATOM 3059 N N . SER A 1 405 ? -3.532 -13.979 -28.203 1.00 24.55 405 SER A N 1
ATOM 3060 C CA . SER A 1 405 ? -4.579 -14.973 -28.478 1.00 24.73 405 SER A CA 1
ATOM 3061 C C . SER A 1 405 ? -5.616 -14.531 -29.524 1.00 25.08 405 SER A C 1
ATOM 3062 O O . SER A 1 405 ? -6.346 -15.366 -30.050 1.00 25.48 405 SER A O 1
ATOM 3065 N N . GLN A 1 406 ? -5.694 -13.232 -29.810 1.00 25.42 406 GLN A N 1
ATOM 3066 C CA . GLN A 1 406 ? -6.610 -12.728 -30.841 1.00 25.79 406 GLN A CA 1
ATOM 3067 C C . GLN A 1 406 ? -5.882 -12.028 -31.997 1.00 25.48 406 GLN A C 1
ATOM 3068 O O . GLN A 1 406 ? -6.474 -11.209 -32.708 1.00 25.65 406 GLN A O 1
ATOM 3074 N N . GLY A 1 407 ? -4.604 -12.365 -32.182 1.00 25.05 407 GLY A N 1
ATOM 3075 C CA . GLY A 1 407 ? -3.784 -11.800 -33.263 1.00 24.76 407 GLY A CA 1
ATOM 3076 C C . GLY A 1 407 ? -3.366 -10.345 -33.082 1.00 24.43 407 GLY A C 1
ATOM 3077 O O . GLY A 1 407 ? -2.819 -9.731 -34.003 1.00 24.02 407 GLY A O 1
ATOM 3078 N N . THR A 1 408 ? -3.635 -9.793 -31.899 1.00 24.29 408 THR A N 1
ATOM 3079 C CA . THR A 1 408 ? -3.224 -8.435 -31.545 1.00 24.11 408 THR A CA 1
ATOM 3080 C C . THR A 1 408 ? -1.718 -8.395 -31.276 1.00 24.45 408 THR A C 1
ATOM 3081 O O . THR A 1 408 ? -1.193 -9.162 -30.463 1.00 24.44 408 THR A O 1
ATOM 3085 N N . GLN A 1 409 ? -1.029 -7.506 -31.984 1.00 24.70 409 GLN A N 1
ATOM 3086 C CA . GLN A 1 409 ? 0.408 -7.297 -31.798 1.00 25.08 409 GLN A CA 1
ATOM 3087 C C . GLN A 1 409 ? 0.627 -6.380 -30.579 1.00 24.61 409 GLN A C 1
ATOM 3088 O O . GLN A 1 409 ? -0.001 -5.327 -30.472 1.00 25.27 409 GLN A O 1
ATOM 3094 N N . VAL A 1 410 ? 1.473 -6.805 -29.644 1.00 24.02 410 VAL A N 1
ATOM 3095 C CA . VAL A 1 410 ? 1.760 -6.014 -28.442 1.00 23.26 410 VAL A CA 1
ATOM 3096 C C . VAL A 1 410 ? 3.183 -5.472 -28.476 1.00 22.73 410 VAL A C 1
ATOM 3097 O O . VAL A 1 410 ? 4.126 -6.211 -28.721 1.00 22.32 410 VAL A O 1
ATOM 3101 N N . THR A 1 411 ? 3.318 -4.170 -28.233 1.00 22.14 411 THR A N 1
ATOM 3102 C CA . THR A 1 411 ? 4.619 -3.540 -28.145 1.00 21.68 411 THR A CA 1
ATOM 3103 C C . THR A 1 411 ? 4.835 -3.017 -26.724 1.00 21.37 411 THR A C 1
ATOM 3104 O O . THR A 1 411 ? 3.958 -2.366 -26.151 1.00 21.35 411 THR A O 1
ATOM 3108 N N . LEU A 1 412 ? 6.006 -3.308 -26.164 1.00 20.68 412 LEU A N 1
ATOM 3109 C CA . LEU A 1 412 ? 6.273 -3.033 -24.761 1.00 19.87 412 LEU A CA 1
ATOM 3110 C C . LEU A 1 412 ? 7.402 -2.033 -24.572 1.00 19.51 412 LEU A C 1
ATOM 3111 O O . LEU A 1 412 ? 8.479 -2.169 -25.169 1.00 19.04 412 LEU A O 1
ATOM 3116 N N . SER A 1 413 ? 7.136 -1.026 -23.743 1.00 18.95 413 SER A N 1
ATOM 3117 C CA . SER A 1 413 ? 8.177 -0.157 -23.226 1.00 18.64 413 SER A CA 1
ATOM 3118 C C . SER A 1 413 ? 8.176 -0.298 -21.701 1.00 18.53 413 SER A C 1
ATOM 3119 O O . SER A 1 413 ? 7.328 0.278 -21.007 1.00 18.35 413 SER A O 1
ATOM 3122 N N . ASN A 1 414 ? 9.123 -1.081 -21.196 1.00 17.98 414 ASN A N 1
ATOM 3123 C CA . ASN A 1 414 ? 9.078 -1.576 -19.817 1.00 17.82 414 ASN A CA 1
ATOM 3124 C C . ASN A 1 414 ? 9.778 -0.680 -18.792 1.00 17.93 414 ASN A C 1
ATOM 3125 O O . ASN A 1 414 ? 10.080 -1.120 -17.678 1.00 18.16 414 ASN A O 1
ATOM 3130 N N . THR A 1 415 ? 10.044 0.567 -19.181 1.00 17.84 415 THR A N 1
ATOM 3131 C CA . THR A 1 415 ? 10.649 1.558 -18.289 1.00 17.74 415 THR A CA 1
ATOM 3132 C C . THR A 1 415 ? 9.726 2.761 -18.236 1.00 17.48 415 THR A C 1
ATOM 3133 O O . THR A 1 415 ? 8.693 2.785 -18.907 1.00 17.28 415 THR A O 1
ATOM 3137 N N . ASP A 1 416 ? 10.112 3.768 -17.458 1.00 17.15 416 ASP A N 1
ATOM 3138 C CA . ASP A 1 416 ? 9.334 4.985 -17.366 1.00 16.85 416 ASP A CA 1
ATOM 3139 C C . ASP A 1 416 ? 9.935 6.099 -18.220 1.00 17.27 416 ASP A C 1
ATOM 3140 O O . ASP A 1 416 ? 9.599 7.274 -18.055 1.00 16.76 416 ASP A O 1
ATOM 3145 N N . ASN A 1 417 ? 10.819 5.714 -19.143 1.00 17.82 417 ASN A N 1
ATOM 3146 C CA . ASN A 1 417 ? 11.428 6.656 -20.079 1.00 18.66 417 ASN A CA 1
ATOM 3147 C C . ASN A 1 417 ? 10.370 7.212 -21.021 1.00 18.43 417 ASN A C 1
ATOM 3148 O O . ASN A 1 417 ? 9.733 6.462 -21.752 1.00 18.89 417 ASN A O 1
ATOM 3153 N N . THR A 1 418 ? 10.173 8.527 -20.971 1.00 18.69 418 THR A N 1
ATOM 3154 C CA . THR A 1 418 ? 9.114 9.208 -21.716 1.00 18.52 418 THR A CA 1
ATOM 3155 C C . THR A 1 418 ? 9.253 9.046 -23.227 1.00 19.06 418 THR A C 1
ATOM 3156 O O . THR A 1 418 ? 8.255 8.934 -23.947 1.00 18.88 418 THR A O 1
ATOM 3160 N N . SER A 1 419 ? 10.498 9.048 -23.693 1.00 19.24 419 SER A N 1
ATOM 3161 C CA . SER A 1 419 ? 10.803 8.919 -25.104 1.00 19.83 419 SER A CA 1
ATOM 3162 C C . SER A 1 419 ? 10.595 7.493 -25.625 1.00 20.00 419 SER A C 1
ATOM 3163 O O . SER A 1 419 ? 10.008 7.300 -26.697 1.00 20.51 419 SER A O 1
ATOM 3166 N N . SER A 1 420 ? 11.062 6.497 -24.871 1.00 20.28 420 SER A N 1
ATOM 3167 C CA . SER A 1 420 ? 10.773 5.087 -25.185 1.00 20.32 420 SER A CA 1
ATOM 3168 C C . SER A 1 420 ? 9.262 4.821 -25.191 1.00 20.25 420 SER A C 1
ATOM 3169 O O . SER A 1 420 ? 8.775 4.026 -25.994 1.00 20.68 420 SER A O 1
ATOM 3172 N N . GLY A 1 421 ? 8.528 5.490 -24.304 1.00 20.00 421 GLY A N 1
ATOM 3173 C CA . GLY A 1 421 ? 7.087 5.309 -24.210 1.00 19.78 421 GLY A CA 1
ATOM 3174 C C . GLY A 1 421 ? 6.347 5.794 -25.442 1.00 19.86 421 GLY A C 1
ATOM 3175 O O . GLY A 1 421 ? 5.483 5.089 -25.977 1.00 20.00 421 GLY A O 1
ATOM 3176 N N . ALA A 1 422 ? 6.678 7.007 -25.884 1.00 19.68 422 ALA A N 1
ATOM 3177 C CA . ALA A 1 422 ? 6.051 7.596 -27.064 1.00 19.83 422 ALA A CA 1
ATOM 3178 C C . ALA A 1 422 ? 6.340 6.736 -28.298 1.00 19.79 422 ALA A C 1
ATOM 3179 O O . ALA A 1 422 ? 5.453 6.497 -29.122 1.00 20.07 422 ALA A O 1
ATOM 3181 N N . SER A 1 423 ? 7.576 6.258 -28.396 1.00 19.63 423 SER A N 1
ATOM 3182 C CA . SER A 1 423 ? 8.013 5.390 -29.492 1.00 19.84 423 SER A CA 1
ATOM 3183 C C . SER A 1 423 ? 7.216 4.095 -29.586 1.00 19.74 423 SER A C 1
ATOM 3184 O O . SER A 1 423 ? 6.861 3.656 -30.679 1.00 19.55 423 SER A O 1
ATOM 3187 N N . ALA A 1 424 ? 6.963 3.478 -28.435 1.00 19.41 424 ALA A N 1
ATOM 3188 C CA . ALA A 1 424 ? 6.165 2.264 -28.377 1.00 18.96 424 ALA A CA 1
ATOM 3189 C C . ALA A 1 424 ? 4.693 2.549 -28.712 1.00 18.79 424 ALA A C 1
ATOM 3190 O O . ALA A 1 424 ? 4.033 1.733 -29.341 1.00 18.23 424 ALA A O 1
ATOM 3192 N N . ALA A 1 425 ? 4.201 3.720 -28.308 1.00 18.49 425 ALA A N 1
ATOM 3193 C CA . ALA A 1 425 ? 2.798 4.090 -28.513 1.00 18.42 425 ALA A CA 1
ATOM 3194 C C . ALA A 1 425 ? 2.469 4.571 -29.938 1.00 18.64 425 ALA A C 1
ATOM 3195 O O . ALA A 1 425 ? 1.320 4.473 -30.377 1.00 18.08 425 ALA A O 1
ATOM 3197 N N . ARG A 1 426 ? 3.471 5.091 -30.643 1.00 19.02 426 ARG A N 1
ATOM 3198 C CA . ARG A 1 426 ? 3.265 5.681 -31.973 1.00 19.92 426 ARG A CA 1
ATOM 3199 C C . ARG A 1 426 ? 2.715 4.650 -32.954 1.00 19.59 426 ARG A C 1
ATOM 3200 O O . ARG A 1 426 ? 3.257 3.552 -33.064 1.00 19.69 426 ARG A O 1
ATOM 3208 N N . GLY A 1 427 ? 1.616 5.001 -33.626 1.00 19.75 427 GLY A N 1
ATOM 3209 C CA . GLY A 1 427 ? 1.015 4.154 -34.665 1.00 19.68 427 GLY A CA 1
ATOM 3210 C C . GLY A 1 427 ? 0.133 3.009 -34.186 1.00 19.79 427 GLY A C 1
ATOM 3211 O O . GLY A 1 427 ? -0.524 2.362 -35.004 1.00 19.79 427 GLY A O 1
ATOM 3212 N N . LYS A 1 428 ? 0.095 2.763 -32.871 1.00 19.13 428 LYS A N 1
ATOM 3213 C CA . LYS A 1 428 ? -0.709 1.657 -32.333 1.00 19.02 428 LYS A CA 1
ATOM 3214 C C . LYS A 1 428 ? -2.181 2.049 -32.142 1.00 18.71 428 LYS A C 1
ATOM 3215 O O . LYS A 1 428 ? -2.504 3.230 -32.019 1.00 18.48 428 LYS A O 1
ATOM 3221 N N . ASP A 1 429 ? -3.069 1.061 -32.154 1.00 18.64 429 ASP A N 1
ATOM 3222 C CA . ASP A 1 429 ? -4.509 1.319 -32.002 1.00 18.76 429 ASP A CA 1
ATOM 3223 C C . ASP A 1 429 ? -4.838 1.894 -30.642 1.00 18.75 429 ASP A C 1
ATOM 3224 O O . ASP A 1 429 ? -5.590 2.857 -30.557 1.00 18.77 429 ASP A O 1
ATOM 3229 N N . VAL A 1 430 ? -4.270 1.303 -29.587 1.00 18.81 430 VAL A N 1
ATOM 3230 C CA . VAL A 1 430 ? -4.344 1.881 -28.245 1.00 19.01 430 VAL A CA 1
ATOM 3231 C C . VAL A 1 430 ? -3.010 1.788 -27.501 1.00 18.68 430 VAL A C 1
ATOM 3232 O O . VAL A 1 430 ? -2.175 0.941 -27.799 1.00 18.90 430 VAL A O 1
ATOM 3236 N N . ALA A 1 431 ? -2.817 2.688 -26.546 1.00 18.02 431 ALA A N 1
ATOM 3237 C CA . ALA A 1 431 ? -1.665 2.637 -25.672 1.00 17.77 431 ALA A CA 1
ATOM 3238 C C . ALA A 1 431 ? -2.165 2.600 -24.228 1.00 17.54 431 ALA A C 1
ATOM 3239 O O . ALA A 1 431 ? -2.966 3.442 -23.819 1.00 17.11 431 ALA A O 1
ATOM 3241 N N . ILE A 1 432 ? -1.699 1.605 -23.479 1.00 17.24 432 ILE A N 1
ATOM 3242 C CA . ILE A 1 432 ? -2.036 1.459 -22.075 1.00 16.75 432 ILE A CA 1
ATOM 3243 C C . ILE A 1 432 ? -0.799 1.848 -21.265 1.00 16.57 432 ILE A C 1
ATOM 3244 O O . ILE A 1 432 ? 0.236 1.193 -21.358 1.00 16.93 432 ILE A O 1
ATOM 3249 N N . VAL A 1 433 ? -0.913 2.929 -20.495 1.00 15.88 433 VAL A N 1
ATOM 3250 C CA . VAL A 1 433 ? 0.187 3.421 -19.666 1.00 15.46 433 VAL A CA 1
ATOM 3251 C C . VAL A 1 433 ? -0.047 3.111 -18.189 1.00 15.10 433 VAL A C 1
ATOM 3252 O O . VAL A 1 433 ? -1.134 3.339 -17.656 1.00 14.42 433 VAL A O 1
ATOM 3256 N N . PHE A 1 434 ? 0.999 2.611 -17.539 1.00 15.07 434 PHE A N 1
ATOM 3257 C CA . PHE A 1 434 ? 0.935 2.158 -16.155 1.00 14.94 434 PHE A CA 1
ATOM 3258 C C . PHE A 1 434 ? 1.680 3.073 -15.203 1.00 14.45 434 PHE A C 1
ATOM 3259 O O . PHE A 1 434 ? 2.907 3.198 -15.274 1.00 14.10 434 PHE A O 1
ATOM 3267 N N . ILE A 1 435 ? 0.932 3.685 -14.290 1.00 14.12 435 ILE A N 1
ATOM 3268 C CA . ILE A 1 435 ? 1.522 4.579 -13.293 1.00 13.54 435 ILE A CA 1
ATOM 3269 C C . ILE A 1 435 ? 1.230 4.072 -11.883 1.00 13.44 435 ILE A C 1
ATOM 3270 O O . ILE A 1 435 ? 0.318 3.257 -11.687 1.00 13.91 435 ILE A O 1
ATOM 3275 N N . THR A 1 436 ? 2.027 4.518 -10.910 1.00 13.09 436 THR A N 1
ATOM 3276 C CA . THR A 1 436 ? 1.828 4.116 -9.513 1.00 12.65 436 THR A CA 1
ATOM 3277 C C . THR A 1 436 ? 2.026 5.256 -8.516 1.00 12.73 436 THR A C 1
ATOM 3278 O O . THR A 1 436 ? 2.568 6.309 -8.853 1.00 12.92 436 THR A O 1
ATOM 3282 N N . ALA A 1 437 ? 1.547 5.025 -7.297 1.00 12.30 437 ALA A N 1
ATOM 3283 C CA . ALA A 1 437 ? 1.976 5.745 -6.108 1.00 12.39 437 ALA A CA 1
ATOM 3284 C C . ALA A 1 437 ? 2.020 4.724 -4.966 1.00 12.19 437 ALA A C 1
ATOM 3285 O O . ALA A 1 437 ? 1.239 3.769 -4.936 1.00 12.13 437 ALA A O 1
ATOM 3287 N N . ASP A 1 438 ? 2.971 4.901 -4.060 1.00 12.16 438 ASP A N 1
ATOM 3288 C CA . ASP A 1 438 ? 3.210 3.918 -3.014 1.00 12.05 438 ASP A CA 1
ATOM 3289 C C . ASP A 1 438 ? 3.355 4.629 -1.679 1.00 11.57 438 ASP A C 1
ATOM 3290 O O . ASP A 1 438 ? 3.496 5.850 -1.640 1.00 11.45 438 ASP A O 1
ATOM 3295 N N . SER A 1 439 ? 3.298 3.867 -0.588 1.00 11.38 439 SER A N 1
ATOM 3296 C CA . SER A 1 439 ? 3.507 4.408 0.761 1.00 11.36 439 SER A CA 1
ATOM 3297 C C . SER A 1 439 ? 3.554 3.264 1.762 1.00 11.46 439 SER A C 1
ATOM 3298 O O . SER A 1 439 ? 3.364 2.092 1.392 1.00 11.43 439 SER A O 1
ATOM 3301 N N . GLY A 1 440 ? 3.812 3.577 3.025 1.00 10.83 440 GLY A N 1
ATOM 3302 C CA . GLY A 1 440 ? 3.798 2.511 4.014 1.00 10.62 440 GLY A CA 1
ATOM 3303 C C . GLY A 1 440 ? 4.129 2.934 5.415 1.00 10.34 440 GLY A C 1
ATOM 3304 O O . GLY A 1 440 ? 4.088 4.118 5.751 1.00 9.75 440 GLY A O 1
ATOM 3305 N N . GLU A 1 441 ? 4.475 1.944 6.223 1.00 10.24 441 GLU A N 1
ATOM 3306 C CA . GLU A 1 441 ? 4.749 2.164 7.631 1.00 10.87 441 GLU A CA 1
ATOM 3307 C C . GLU A 1 441 ? 6.020 2.967 7.823 1.00 10.91 441 GLU A C 1
ATOM 3308 O O . GLU A 1 441 ? 7.034 2.726 7.148 1.00 11.62 441 GLU A O 1
ATOM 3314 N N . GLY A 1 442 ? 5.962 3.912 8.754 1.00 10.66 442 GLY A N 1
ATOM 3315 C CA . GLY A 1 442 ? 6.980 4.939 8.881 1.00 11.15 442 GLY A CA 1
ATOM 3316 C C . GLY A 1 442 ? 8.317 4.556 9.496 1.00 11.10 442 GLY A C 1
ATOM 3317 O O . GLY A 1 442 ? 8.873 5.337 10.258 1.00 11.47 442 GLY A O 1
ATOM 3318 N N . TYR A 1 443 ? 8.832 3.369 9.180 1.00 11.21 443 TYR A N 1
ATOM 3319 C CA . TYR A 1 443 ? 10.231 3.024 9.509 1.00 11.25 443 TYR A CA 1
ATOM 3320 C C . TYR A 1 443 ? 11.053 2.755 8.248 1.00 11.33 443 TYR A C 1
ATOM 3321 O O . TYR A 1 443 ? 12.245 2.410 8.326 1.00 11.58 443 TYR A O 1
ATOM 3330 N N . ILE A 1 444 ? 10.418 2.885 7.086 1.00 11.20 444 ILE A N 1
ATOM 3331 C CA . ILE A 1 444 ? 11.134 2.757 5.817 1.00 11.13 444 ILE A CA 1
ATOM 3332 C C . ILE A 1 444 ? 10.907 4.002 4.972 1.00 11.43 444 ILE A C 1
ATOM 3333 O O . ILE A 1 444 ? 9.758 4.420 4.767 1.00 11.68 444 ILE A O 1
ATOM 3338 N N . THR A 1 445 ? 11.999 4.589 4.489 1.00 11.50 445 THR A N 1
ATOM 3339 C CA . THR A 1 445 ? 11.917 5.714 3.567 1.00 11.93 445 THR A CA 1
ATOM 3340 C C . THR A 1 445 ? 12.194 5.177 2.175 1.00 12.56 445 THR A C 1
ATOM 3341 O O . THR A 1 445 ? 13.262 4.639 1.924 1.00 13.72 445 THR A O 1
ATOM 3345 N N . VAL A 1 446 ? 11.201 5.278 1.292 1.00 12.72 446 VAL A N 1
ATOM 3346 C CA . VAL A 1 446 ? 11.292 4.709 -0.050 1.00 12.44 446 VAL A CA 1
ATOM 3347 C C . VAL A 1 446 ? 11.202 5.852 -1.056 1.00 12.43 446 VAL A C 1
ATOM 3348 O O . VAL A 1 446 ? 10.203 6.548 -1.094 1.00 12.36 446 VAL A O 1
ATOM 3352 N N . GLU A 1 447 ? 12.275 6.044 -1.831 1.00 12.16 447 GLU A N 1
ATOM 3353 C CA . GLU A 1 447 ? 12.390 7.119 -2.828 1.00 12.40 447 GLU A CA 1
ATOM 3354 C C . GLU A 1 447 ? 12.035 8.464 -2.221 1.00 12.72 447 GLU A C 1
ATOM 3355 O O . GLU A 1 447 ? 11.216 9.207 -2.763 1.00 13.01 447 GLU A O 1
ATOM 3361 N N . GLY A 1 448 ? 12.626 8.749 -1.065 1.00 12.88 448 GLY A N 1
ATOM 3362 C CA . GLY A 1 448 ? 12.384 10.003 -0.361 1.00 13.24 448 GLY A CA 1
ATOM 3363 C C . GLY A 1 448 ? 11.072 10.117 0.396 1.00 13.45 448 GLY A C 1
ATOM 3364 O O . GLY A 1 448 ? 10.832 11.138 1.043 1.00 13.64 448 GLY A O 1
ATOM 3365 N N . ASN A 1 449 ? 10.213 9.101 0.311 1.00 13.66 449 ASN A N 1
ATOM 3366 C CA . ASN A 1 449 ? 8.949 9.100 1.075 1.00 13.90 449 ASN A CA 1
ATOM 3367 C C . ASN A 1 449 ? 9.088 8.327 2.390 1.00 13.91 449 ASN A C 1
ATOM 3368 O O . ASN A 1 449 ? 9.232 7.109 2.378 1.00 14.11 449 ASN A O 1
ATOM 3373 N N . ALA A 1 450 ? 9.013 9.046 3.509 1.00 13.80 450 ALA A N 1
ATOM 3374 C CA . ALA A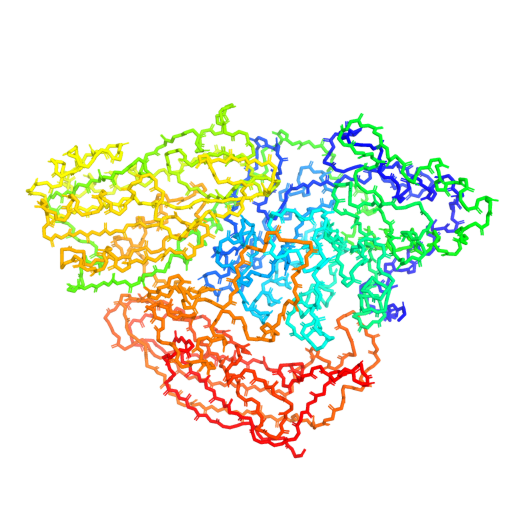 1 450 ? 9.318 8.508 4.845 1.00 13.56 450 ALA A CA 1
ATOM 3375 C C . ALA A 1 450 ? 8.276 7.532 5.407 1.00 13.73 450 ALA A C 1
ATOM 3376 O O . ALA A 1 450 ? 8.478 6.952 6.486 1.00 13.96 450 ALA A O 1
ATOM 3378 N N . GLY A 1 451 ? 7.173 7.353 4.685 1.00 13.08 451 GLY A N 1
ATOM 3379 C CA . GLY A 1 451 ? 6.087 6.484 5.120 1.00 12.64 451 GLY A CA 1
ATOM 3380 C C . GLY A 1 451 ? 4.782 7.027 4.588 1.00 12.47 451 GLY A C 1
ATOM 3381 O O . GLY A 1 451 ? 4.181 6.455 3.672 1.00 11.98 451 GLY A O 1
ATOM 3382 N N . ASP A 1 452 ? 4.351 8.149 5.158 1.00 12.39 452 ASP A N 1
ATOM 3383 C CA . ASP A 1 452 ? 3.367 8.994 4.490 1.00 12.07 452 ASP A CA 1
ATOM 3384 C C . ASP A 1 452 ? 3.972 9.446 3.156 1.00 12.11 452 ASP A C 1
ATOM 3385 O O . ASP A 1 452 ? 5.198 9.461 2.996 1.00 11.66 452 ASP A O 1
ATOM 3390 N N . ARG A 1 453 ? 3.115 9.786 2.199 1.00 11.75 453 ARG A N 1
ATOM 3391 C CA . ARG A 1 453 ? 3.572 10.346 0.931 1.00 11.89 453 ARG A CA 1
ATOM 3392 C C . ARG A 1 453 ? 3.876 11.835 1.048 1.00 12.37 453 ARG A C 1
ATOM 3393 O O . ARG A 1 453 ? 3.156 12.578 1.726 1.00 12.12 453 ARG A O 1
ATOM 3401 N N . ASN A 1 454 ? 4.953 12.242 0.379 1.00 12.29 454 ASN A N 1
ATOM 3402 C CA . ASN A 1 454 ? 5.311 13.638 0.183 1.00 12.83 454 ASN A CA 1
ATOM 3403 C C . ASN A 1 454 ? 4.276 14.442 -0.578 1.00 13.42 454 ASN A C 1
ATOM 3404 O O . ASN A 1 454 ? 4.105 15.627 -0.321 1.00 14.16 454 ASN A O 1
ATOM 3409 N N . ASN A 1 455 ? 3.610 13.813 -1.541 1.00 14.13 455 ASN A N 1
ATOM 3410 C CA . ASN A 1 455 ? 2.594 14.504 -2.344 1.00 14.42 455 ASN A CA 1
ATOM 3411 C C . ASN A 1 455 ? 1.638 13.553 -3.014 1.00 14.35 455 ASN A C 1
ATOM 3412 O O . ASN A 1 455 ? 1.727 12.337 -2.837 1.00 14.37 455 ASN A O 1
ATOM 3417 N N . LEU A 1 456 ? 0.722 14.111 -3.796 1.00 14.70 456 LEU A N 1
ATOM 3418 C CA . LEU A 1 456 ? -0.315 13.312 -4.436 1.00 14.24 456 LEU A CA 1
ATOM 3419 C C . LEU A 1 456 ? -0.076 13.141 -5.943 1.00 14.16 456 LEU A C 1
ATOM 3420 O O . LEU A 1 456 ? -1.027 12.980 -6.716 1.00 13.77 456 LEU A O 1
ATOM 3425 N N . ASP A 1 457 ? 1.193 13.179 -6.349 1.00 13.67 457 ASP A N 1
ATOM 3426 C CA . ASP A 1 457 ? 1.542 12.985 -7.757 1.00 14.31 457 ASP A CA 1
ATOM 3427 C C . ASP A 1 457 ? 1.957 11.543 -8.043 1.00 14.10 457 ASP A C 1
ATOM 3428 O O . ASP A 1 457 ? 2.450 10.848 -7.141 1.00 14.55 457 ASP A O 1
ATOM 3433 N N . PRO A 1 458 ? 1.766 11.078 -9.295 1.00 13.45 458 PRO A N 1
ATOM 3434 C CA . PRO A 1 458 ? 2.284 9.761 -9.593 1.00 12.79 458 PRO A CA 1
ATOM 3435 C C . PRO A 1 458 ? 3.786 9.711 -9.340 1.00 12.60 458 PRO A C 1
ATOM 3436 O O . PRO A 1 458 ? 4.500 10.694 -9.567 1.00 11.56 458 PRO A O 1
ATOM 3440 N N . TRP A 1 459 ? 4.237 8.561 -8.856 1.00 12.31 459 TRP A N 1
ATOM 3441 C CA . TRP A 1 459 ? 5.638 8.290 -8.675 1.00 12.24 459 TRP A CA 1
ATOM 3442 C C . TRP A 1 459 ? 6.275 8.103 -10.051 1.00 12.11 459 TRP A C 1
ATOM 3443 O O . TRP A 1 459 ? 5.566 7.962 -11.069 1.00 11.08 459 TRP A O 1
ATOM 3454 N N . HIS A 1 460 ? 7.607 8.117 -10.072 1.00 11.50 460 HIS A N 1
ATOM 3455 C CA . HIS A 1 460 ? 8.382 7.707 -11.248 1.00 12.04 460 HIS A CA 1
ATOM 3456 C C . HIS A 1 460 ? 8.125 8.533 -12.491 1.00 12.23 460 HIS A C 1
ATOM 3457 O O . HIS A 1 460 ? 8.122 7.983 -13.609 1.00 12.06 460 HIS A O 1
ATOM 3464 N N . ASN A 1 461 ? 7.936 9.844 -12.303 1.00 12.44 461 ASN A N 1
ATOM 3465 C CA A ASN A 1 461 ? 7.686 10.758 -13.414 0.50 12.97 461 ASN A CA 1
ATOM 3466 C CA B ASN A 1 461 ? 7.685 10.768 -13.410 0.50 12.90 461 ASN A CA 1
ATOM 3467 C C . ASN A 1 461 ? 6.423 10.340 -14.178 1.00 13.27 461 ASN A C 1
ATOM 3468 O O . ASN A 1 461 ? 6.308 10.546 -15.397 1.00 13.53 461 ASN A O 1
ATOM 3477 N N . GLY A 1 462 ? 5.479 9.740 -13.452 1.00 13.43 462 GLY A N 1
ATOM 3478 C CA . GLY A 1 462 ? 4.203 9.257 -14.014 1.00 14.10 462 GLY A CA 1
ATOM 3479 C C . GLY A 1 462 ? 3.401 10.213 -14.876 1.00 14.21 462 GLY A C 1
ATOM 3480 O O . GLY A 1 462 ? 2.897 9.827 -15.929 1.00 15.08 462 GLY A O 1
ATOM 3481 N N . ASN A 1 463 ? 3.272 11.462 -14.438 1.00 14.15 463 ASN A N 1
ATOM 3482 C CA . ASN A 1 463 ? 2.543 12.454 -15.215 1.00 13.80 463 ASN A CA 1
ATOM 3483 C C . ASN A 1 463 ? 3.202 12.691 -16.583 1.00 13.92 463 ASN A C 1
ATOM 3484 O O . ASN A 1 463 ? 2.519 12.722 -17.606 1.00 13.72 463 ASN A O 1
ATOM 3489 N N . ALA A 1 464 ? 4.532 12.818 -16.588 1.00 13.61 464 ALA A N 1
ATOM 3490 C CA . ALA A 1 464 ? 5.286 13.050 -17.808 1.00 13.48 464 ALA A CA 1
ATOM 3491 C C . ALA A 1 464 ? 5.191 11.857 -18.747 1.00 13.85 464 ALA A C 1
ATOM 3492 O O . ALA A 1 464 ? 5.054 12.033 -19.965 1.00 13.84 464 ALA A O 1
ATOM 3494 N N . LEU A 1 465 ? 5.241 10.643 -18.192 1.00 13.55 465 LEU A N 1
ATOM 3495 C CA . LEU A 1 465 ? 5.091 9.460 -19.013 1.00 13.43 465 LEU A CA 1
ATOM 3496 C C . LEU A 1 465 ? 3.777 9.503 -19.807 1.00 13.87 465 LEU A C 1
ATOM 3497 O O . LEU A 1 465 ? 3.774 9.262 -21.013 1.00 14.12 465 LEU A O 1
ATOM 3502 N N . VAL A 1 466 ? 2.674 9.819 -19.135 1.00 13.62 466 VAL A N 1
ATOM 3503 C CA . VAL A 1 466 ? 1.375 9.885 -19.792 1.00 14.23 466 VAL A CA 1
ATOM 3504 C C . VAL A 1 466 ? 1.336 10.994 -20.859 1.00 15.34 466 VAL A C 1
ATOM 3505 O O . VAL A 1 466 ? 0.818 10.767 -21.959 1.00 15.19 466 VAL A O 1
ATOM 3509 N N . GLN A 1 467 ? 1.887 12.173 -20.540 1.00 16.33 467 GLN A N 1
ATOM 3510 C CA . GLN A 1 467 ? 1.947 13.293 -21.501 1.00 17.78 467 GLN A CA 1
ATOM 3511 C C . GLN A 1 467 ? 2.730 12.918 -22.758 1.00 18.22 467 GLN A C 1
ATOM 3512 O O . GLN A 1 467 ? 2.364 13.319 -23.858 1.00 18.93 467 GLN A O 1
ATOM 3518 N N . ALA A 1 468 ? 3.822 12.176 -22.591 1.00 19.10 468 ALA A N 1
ATOM 3519 C CA . ALA A 1 468 ? 4.653 11.777 -23.734 1.00 19.67 468 ALA A CA 1
ATOM 3520 C C . ALA A 1 468 ? 3.912 10.755 -24.599 1.00 19.78 468 ALA A C 1
ATOM 3521 O O . ALA A 1 468 ? 3.973 10.812 -25.827 1.00 20.12 468 ALA A O 1
ATOM 3523 N N . VAL A 1 469 ? 3.202 9.835 -23.952 1.00 19.54 469 VAL A N 1
ATOM 3524 C CA . VAL A 1 469 ? 2.419 8.832 -24.668 1.00 19.22 469 VAL A CA 1
ATOM 3525 C C . VAL A 1 469 ? 1.266 9.513 -25.405 1.00 18.76 469 VAL A C 1
ATOM 3526 O O . VAL A 1 469 ? 0.931 9.135 -26.529 1.00 18.75 469 VAL A O 1
ATOM 3530 N N . ALA A 1 470 ? 0.687 10.536 -24.783 1.00 18.20 470 ALA A N 1
ATOM 3531 C CA . ALA A 1 470 ? -0.429 11.261 -25.389 1.00 17.57 470 ALA A CA 1
ATOM 3532 C C . ALA A 1 470 ? 0.047 12.081 -26.591 1.00 17.64 470 ALA A C 1
ATOM 3533 O O . ALA A 1 470 ? -0.721 12.322 -27.519 1.00 17.46 470 ALA A O 1
ATOM 3535 N N . GLY A 1 471 ? 1.316 12.494 -26.574 1.00 17.11 471 GLY A N 1
ATOM 3536 C CA . GLY A 1 471 ? 1.895 13.234 -27.695 1.00 17.25 471 GLY A CA 1
ATOM 3537 C C . GLY A 1 471 ? 2.106 12.350 -28.914 1.00 17.34 471 GLY A C 1
ATOM 3538 O O . GLY A 1 471 ? 2.250 12.846 -30.037 1.00 17.38 471 GLY A O 1
ATOM 3539 N N . ALA A 1 472 ? 2.124 11.037 -28.689 1.00 17.05 472 ALA A N 1
ATOM 3540 C CA . ALA A 1 472 ? 2.323 10.081 -29.765 1.00 16.94 472 ALA A CA 1
ATOM 3541 C C . ALA A 1 472 ? 1.095 9.253 -30.134 1.00 17.07 472 ALA A C 1
ATOM 3542 O O . ALA A 1 472 ? 1.110 8.555 -31.146 1.00 17.17 472 ALA A O 1
ATOM 3544 N N . ASN A 1 473 ? 0.026 9.336 -29.346 1.00 17.45 473 ASN A N 1
ATOM 3545 C CA . ASN A 1 473 ? -1.120 8.451 -29.553 1.00 17.83 473 ASN A CA 1
ATOM 3546 C C . ASN A 1 473 ? -2.451 9.064 -29.128 1.00 17.99 473 ASN A C 1
ATOM 3547 O O . ASN A 1 473 ? -2.580 9.577 -28.018 1.00 18.19 473 ASN A O 1
ATOM 3552 N N . SER A 1 474 ? -3.438 8.990 -30.016 1.00 18.16 474 SER A N 1
ATOM 3553 C CA . SER A 1 474 ? -4.766 9.557 -29.770 1.00 18.54 474 SER A CA 1
ATOM 3554 C C . SER A 1 474 ? -5.644 8.777 -28.783 1.00 18.50 474 SER A C 1
ATOM 3555 O O . SER A 1 474 ? -6.675 9.281 -28.337 1.00 18.49 474 SER A O 1
ATOM 3558 N N . ASN A 1 475 ? -5.254 7.551 -28.457 1.00 18.76 475 ASN A N 1
ATOM 3559 C CA . ASN A 1 475 ? -6.136 6.648 -27.722 1.00 18.79 475 ASN A CA 1
ATOM 3560 C C . ASN A 1 475 ? -5.438 6.004 -26.536 1.00 18.28 475 ASN A C 1
ATOM 3561 O O . ASN A 1 475 ? -5.034 4.838 -26.602 1.00 18.58 475 ASN A O 1
ATOM 3566 N N . VAL A 1 476 ? -5.330 6.759 -25.447 1.00 17.08 476 VAL A N 1
ATOM 3567 C CA . VAL A 1 476 ? -4.537 6.343 -24.305 1.00 16.41 476 VAL A CA 1
ATOM 3568 C C . VAL A 1 476 ? -5.415 5.906 -23.135 1.00 15.82 476 VAL A C 1
ATOM 3569 O O . VAL A 1 476 ? -6.309 6.637 -22.704 1.00 16.27 476 VAL A O 1
ATOM 3573 N N . ILE A 1 477 ? -5.146 4.701 -22.643 1.00 14.60 477 ILE A N 1
ATOM 3574 C CA . ILE A 1 477 ? -5.762 4.177 -21.440 1.00 13.40 477 ILE A CA 1
ATOM 3575 C C . ILE A 1 477 ? -4.709 4.238 -20.337 1.00 12.30 477 ILE A C 1
ATOM 3576 O O . ILE A 1 477 ? -3.614 3.697 -20.484 1.00 12.26 477 ILE A O 1
ATOM 3581 N N . VAL A 1 478 ? -5.029 4.958 -19.265 1.00 11.41 478 VAL A N 1
ATOM 3582 C CA . VAL A 1 478 ? -4.139 5.096 -18.107 1.00 10.50 478 VAL A CA 1
ATOM 3583 C C . VAL A 1 478 ? -4.595 4.135 -17.024 1.00 10.25 478 VAL A C 1
ATOM 3584 O O . VAL A 1 478 ? -5.750 4.186 -16.582 1.00 9.72 478 VAL A O 1
ATOM 3588 N N . VAL A 1 479 ? -3.690 3.259 -16.609 1.00 10.22 479 VAL A N 1
ATOM 3589 C CA . VAL A 1 479 ? -3.973 2.303 -15.549 1.00 10.53 479 VAL A CA 1
ATOM 3590 C C . VAL A 1 479 ? -3.136 2.719 -14.360 1.00 10.82 479 VAL A C 1
ATOM 3591 O O . VAL A 1 479 ? -1.923 2.907 -14.485 1.00 11.39 479 VAL A O 1
ATOM 3595 N N . VAL A 1 480 ? -3.791 2.863 -13.210 1.00 11.03 480 VAL A N 1
ATOM 3596 C CA . VAL A 1 480 ? -3.137 3.322 -11.994 1.00 11.04 480 VAL A CA 1
ATOM 3597 C C . VAL A 1 480 ? -3.230 2.275 -10.903 1.00 11.54 480 VAL A C 1
ATOM 3598 O O . VAL A 1 480 ? -4.330 1.843 -10.556 1.00 11.89 480 VAL A O 1
ATOM 3602 N N . HIS A 1 481 ? -2.082 1.886 -10.357 1.00 11.47 481 HIS A N 1
ATOM 3603 C CA . HIS A 1 481 ? -2.043 1.134 -9.114 1.00 11.85 481 HIS A CA 1
ATOM 3604 C C . HIS A 1 481 ? -1.503 2.024 -8.002 1.00 11.55 481 HIS A C 1
ATOM 3605 O O . HIS A 1 481 ? -0.389 2.526 -8.093 1.00 10.84 481 HIS A O 1
ATOM 3612 N N . SER A 1 482 ? -2.294 2.214 -6.952 1.00 11.67 482 SER A N 1
ATOM 3613 C CA . SER A 1 482 ? -1.947 3.202 -5.934 1.00 12.33 482 SER A CA 1
ATOM 3614 C C . SER A 1 482 ? -2.489 2.924 -4.533 1.00 12.71 482 SER A C 1
ATOM 3615 O O . SER A 1 482 ? -3.609 2.444 -4.365 1.00 12.29 482 SER A O 1
ATOM 3618 N N . VAL A 1 483 ? -1.657 3.253 -3.545 1.00 13.40 483 VAL A N 1
ATOM 3619 C CA . VAL A 1 483 ? -1.986 3.218 -2.118 1.00 13.36 483 VAL A CA 1
ATOM 3620 C C . VAL A 1 483 ? -3.053 4.229 -1.679 1.00 13.71 483 VAL A C 1
ATOM 3621 O O . VAL A 1 483 ? -3.555 4.159 -0.553 1.00 13.70 483 VAL A O 1
ATOM 3625 N N . GLY A 1 484 ? -3.370 5.188 -2.543 1.00 14.12 484 GLY A N 1
ATOM 3626 C CA . GLY A 1 484 ? -4.400 6.188 -2.245 1.00 13.95 484 GLY A CA 1
ATOM 3627 C C . GLY A 1 484 ? -4.577 7.197 -3.360 1.00 14.24 484 GLY A C 1
ATOM 3628 O O . GLY A 1 484 ? -3.984 7.057 -4.434 1.00 14.21 484 GLY A O 1
ATOM 3629 N N . ALA A 1 485 ? -5.388 8.219 -3.099 1.00 14.53 485 ALA A N 1
ATOM 3630 C CA . ALA A 1 485 ? -5.663 9.279 -4.074 1.00 14.61 485 ALA A CA 1
ATOM 3631 C C . ALA A 1 485 ? -4.406 9.899 -4.707 1.00 14.96 485 ALA A C 1
ATOM 3632 O O . ALA A 1 485 ? -3.389 10.110 -4.048 1.00 14.62 485 ALA A O 1
ATOM 3634 N N . ILE A 1 486 ? -4.504 10.148 -6.006 1.00 15.12 486 ILE A N 1
ATOM 3635 C CA . ILE A 1 486 ? -3.526 10.898 -6.773 1.00 16.03 486 ILE A CA 1
ATOM 3636 C C . ILE A 1 486 ? -4.323 11.995 -7.464 1.00 15.80 486 ILE A C 1
ATOM 3637 O O . ILE A 1 486 ? -5.451 11.749 -7.899 1.00 16.12 486 ILE A O 1
ATOM 3642 N N . ILE A 1 487 ? -3.777 13.208 -7.555 1.00 15.75 487 ILE A N 1
ATOM 3643 C CA . ILE A 1 487 ? -4.452 14.238 -8.354 1.00 15.30 487 ILE A CA 1
ATOM 3644 C C . ILE A 1 487 ? -4.230 13.919 -9.844 1.00 15.26 487 ILE A C 1
ATOM 3645 O O . ILE A 1 487 ? -3.086 13.796 -10.305 1.00 14.53 487 ILE A O 1
ATOM 3650 N N . LEU A 1 488 ? -5.325 13.775 -10.583 1.00 15.23 488 LEU A N 1
ATOM 3651 C CA . LEU A 1 488 ? -5.251 13.268 -11.950 1.00 15.47 488 LEU A CA 1
ATOM 3652 C C . LEU A 1 488 ? -5.518 14.345 -12.997 1.00 16.41 488 LEU A C 1
ATOM 3653 O O . LEU A 1 488 ? -5.667 14.039 -14.185 1.00 16.44 488 LEU A O 1
ATOM 3658 N N . GLU A 1 489 ? -5.555 15.601 -12.548 1.00 17.31 489 GLU A N 1
ATOM 3659 C CA . GLU A 1 489 ? -5.883 16.759 -13.396 1.00 18.12 489 GLU A CA 1
ATOM 3660 C C . GLU A 1 489 ? -4.978 16.994 -14.600 1.00 18.55 489 GLU A C 1
ATOM 3661 O O . GLU A 1 489 ? -5.446 17.496 -15.624 1.00 19.34 489 GLU A O 1
ATOM 3667 N N . GLN A 1 490 ? -3.696 16.681 -14.455 1.00 18.98 490 GLN A N 1
ATOM 3668 C CA . GLN A 1 490 ? -2.731 16.793 -15.550 1.00 19.73 490 GLN A CA 1
ATOM 3669 C C . GLN A 1 490 ? -2.939 15.723 -16.605 1.00 19.49 490 GLN A C 1
ATOM 3670 O O . GLN A 1 490 ? -2.849 15.997 -17.803 1.00 19.88 490 GLN A O 1
ATOM 3676 N N . ILE A 1 491 ? -3.182 14.497 -16.144 1.00 18.78 491 ILE A N 1
ATOM 3677 C CA . ILE A 1 491 ? -3.495 13.383 -17.025 1.00 18.02 491 ILE A CA 1
ATOM 3678 C C . ILE A 1 491 ? -4.831 13.621 -17.734 1.00 17.94 491 ILE A C 1
ATOM 3679 O O . ILE A 1 491 ? -4.962 13.351 -18.933 1.00 17.72 491 ILE A O 1
ATOM 3684 N N . LEU A 1 492 ? -5.809 14.146 -16.999 1.00 17.78 492 LEU A N 1
ATOM 3685 C CA . LEU A 1 492 ? -7.145 14.363 -17.552 1.00 18.16 492 LEU A CA 1
ATOM 3686 C C . LEU A 1 492 ? -7.198 15.547 -18.515 1.00 18.80 492 LEU A C 1
ATOM 3687 O O . LEU A 1 492 ? -8.116 15.643 -19.331 1.00 18.73 492 LEU A O 1
ATOM 3692 N N . ALA A 1 493 ? -6.208 16.433 -18.416 1.00 19.28 493 ALA A N 1
ATOM 3693 C CA . ALA A 1 493 ? -6.102 17.601 -19.301 1.00 19.62 493 ALA A CA 1
ATOM 3694 C C . ALA A 1 493 ? -5.647 17.205 -20.700 1.00 19.54 493 ALA A C 1
ATOM 3695 O O . ALA A 1 493 ? -5.584 18.043 -21.594 1.00 20.34 493 ALA A O 1
ATOM 3697 N N . LEU A 1 494 ? -5.321 15.930 -20.886 1.00 19.45 494 LEU A N 1
ATOM 3698 C CA . LEU A 1 494 ? -4.892 15.441 -22.187 1.00 19.16 494 LEU A CA 1
ATOM 3699 C C . LEU A 1 494 ? -6.089 14.852 -22.901 1.00 19.08 494 LEU A C 1
ATOM 3700 O O . LEU A 1 494 ? -6.649 13.858 -22.439 1.00 19.38 494 LEU A O 1
ATOM 3705 N N . PRO A 1 495 ? -6.499 15.466 -24.027 1.00 18.96 495 PRO A N 1
ATOM 3706 C CA . PRO A 1 495 ? -7.656 14.942 -24.769 1.00 18.77 495 PRO A CA 1
ATOM 3707 C C . PRO A 1 495 ? -7.440 13.507 -25.258 1.00 18.16 495 PRO A C 1
ATOM 3708 O O . PRO A 1 495 ? -8.413 12.805 -25.507 1.00 18.27 495 PRO A O 1
ATOM 3712 N N . GLN A 1 496 ? -6.173 13.095 -25.372 1.00 17.78 496 GLN A N 1
ATOM 3713 C CA . GLN A 1 496 ? -5.793 11.746 -25.824 1.00 17.30 496 GLN A CA 1
ATOM 3714 C C . GLN A 1 496 ? -6.067 10.661 -24.771 1.00 16.96 496 GLN A C 1
ATOM 3715 O O . GLN A 1 496 ? -6.180 9.475 -25.107 1.00 16.68 496 GLN A O 1
ATOM 3721 N N . VAL A 1 497 ? -6.161 11.057 -23.501 1.00 16.35 497 VAL A N 1
ATOM 3722 C CA . VAL A 1 497 ? -6.507 10.107 -22.441 1.00 15.78 497 VAL A CA 1
ATOM 3723 C C . VAL A 1 497 ? -8.011 9.851 -22.453 1.00 16.01 497 VAL A C 1
ATOM 3724 O O . VAL A 1 497 ? -8.806 10.666 -21.985 1.00 16.20 497 VAL A O 1
ATOM 3728 N N . LYS A 1 498 ? -8.390 8.704 -23.003 1.00 15.92 498 LYS A N 1
ATOM 3729 C CA . LYS A 1 498 ? -9.793 8.375 -23.203 1.00 15.51 498 LYS A CA 1
ATOM 3730 C C . LYS A 1 498 ? -10.344 7.546 -22.047 1.00 15.16 498 LYS A C 1
ATOM 3731 O O . LYS A 1 498 ? -11.550 7.555 -21.786 1.00 14.77 498 LYS A O 1
ATOM 3737 N N . ALA A 1 499 ? -9.459 6.823 -21.364 1.00 14.21 499 ALA A N 1
ATOM 3738 C CA . ALA A 1 499 ? -9.876 5.960 -20.255 1.00 13.49 499 ALA A CA 1
ATOM 3739 C C . ALA A 1 499 ? -8.907 6.006 -19.095 1.00 12.72 499 ALA A C 1
ATOM 3740 O O . ALA A 1 499 ? -7.684 6.009 -19.282 1.00 12.61 499 ALA A O 1
ATOM 3742 N N . VAL A 1 500 ? -9.471 6.038 -17.896 1.00 11.87 500 VAL A N 1
ATOM 3743 C CA . VAL A 1 500 ? -8.684 5.955 -16.676 1.00 10.98 500 VAL A CA 1
ATOM 3744 C C . VAL A 1 500 ? -9.189 4.797 -15.805 1.00 10.96 500 VAL A C 1
ATOM 3745 O O . VAL A 1 500 ? -10.387 4.724 -15.453 1.00 10.69 500 VAL A O 1
ATOM 3749 N N . VAL A 1 501 ? -8.261 3.905 -15.465 1.00 10.70 501 VAL A N 1
ATOM 3750 C CA . VAL A 1 501 ? -8.550 2.686 -14.695 1.00 10.32 501 VAL A CA 1
ATOM 3751 C C . VAL A 1 501 ? -7.828 2.757 -13.347 1.00 10.54 501 VAL A C 1
ATOM 3752 O O . VAL A 1 501 ? -6.593 2.645 -13.271 1.00 10.36 501 VAL A O 1
ATOM 3756 N N . TRP A 1 502 ? -8.614 2.983 -12.300 1.00 10.51 502 TRP A N 1
ATOM 3757 C CA . TRP A 1 502 ? -8.125 3.002 -10.933 1.00 10.98 502 TRP A CA 1
ATOM 3758 C C . TRP A 1 502 ? -8.117 1.566 -10.408 1.00 10.86 502 TRP A C 1
ATOM 3759 O O . TRP A 1 502 ? -9.102 1.083 -9.837 1.00 10.53 502 TRP A O 1
ATOM 3770 N N . ALA A 1 503 ? -6.989 0.891 -10.601 1.00 10.76 503 ALA A N 1
ATOM 3771 C CA . ALA A 1 503 ? -6.909 -0.555 -10.370 1.00 10.60 503 ALA A CA 1
ATOM 3772 C C . ALA A 1 503 ? -6.598 -0.889 -8.911 1.00 10.36 503 ALA A C 1
ATOM 3773 O O . ALA A 1 503 ? -6.667 -2.047 -8.500 1.00 10.16 503 ALA A O 1
ATOM 3775 N N . GLY A 1 504 ? -6.257 0.131 -8.138 1.00 10.27 504 GLY A N 1
ATOM 3776 C CA . GLY A 1 504 ? -6.004 -0.034 -6.709 1.00 10.86 504 GLY A CA 1
ATOM 3777 C C . GLY A 1 504 ? -4.801 -0.887 -6.387 1.00 11.13 504 GLY A C 1
ATOM 3778 O O . GLY A 1 504 ? -3.730 -0.717 -6.980 1.00 11.76 504 GLY A O 1
ATOM 3779 N N . LEU A 1 505 ? -4.986 -1.813 -5.451 1.00 11.36 505 LEU A N 1
ATOM 3780 C CA . LEU A 1 505 ? -3.907 -2.663 -4.968 1.00 11.56 505 LEU A CA 1
ATOM 3781 C C . LEU A 1 505 ? -4.256 -4.160 -5.064 1.00 11.55 505 LEU A C 1
ATOM 3782 O O . LEU A 1 505 ? -4.863 -4.720 -4.156 1.00 12.18 505 LEU A O 1
ATOM 3787 N N . PRO A 1 506 ? -3.871 -4.807 -6.174 1.00 11.53 506 PRO A N 1
ATOM 3788 C CA . PRO A 1 506 ? -4.370 -6.140 -6.544 1.00 11.42 506 PRO A CA 1
ATOM 3789 C C . PRO A 1 506 ? -3.659 -7.355 -5.955 1.00 11.12 506 PRO A C 1
ATOM 3790 O O . PRO A 1 506 ? -4.123 -8.486 -6.143 1.00 10.74 506 PRO A O 1
ATOM 3794 N N . SER A 1 507 ? -2.540 -7.128 -5.269 1.00 11.40 507 SER A N 1
ATOM 3795 C CA . SER A 1 507 ? -1.613 -8.192 -4.899 1.00 11.44 507 SER A CA 1
ATOM 3796 C C . SER A 1 507 ? -1.201 -9.083 -6.091 1.00 11.40 507 SER A C 1
ATOM 3797 O O . SER A 1 507 ? -0.997 -8.589 -7.204 1.00 11.59 507 SER A O 1
ATOM 3800 N N . GLN A 1 508 ? -1.114 -10.391 -5.841 1.00 11.01 508 GLN A N 1
ATOM 3801 C CA . GLN A 1 508 ? -0.589 -11.374 -6.783 1.00 11.13 508 GLN A CA 1
ATOM 3802 C C . GLN A 1 508 ? -1.367 -11.558 -8.096 1.00 11.71 508 GLN A C 1
ATOM 3803 O O . GLN A 1 508 ? -0.794 -12.030 -9.101 1.00 11.85 508 GLN A O 1
ATOM 3809 N N . GLU A 1 509 ? -2.658 -11.230 -8.078 1.00 12.11 509 GLU A N 1
ATOM 3810 C CA . GLU A 1 509 ? -3.531 -11.406 -9.244 1.00 13.39 509 GLU A CA 1
ATOM 3811 C C . GLU A 1 509 ? -3.677 -10.147 -10.123 1.00 13.71 509 GLU A C 1
ATOM 3812 O O . GLU A 1 509 ? -4.532 -10.097 -11.013 1.00 14.08 509 GLU A O 1
ATOM 3818 N N . SER A 1 510 ? -2.841 -9.143 -9.868 1.00 14.18 510 SER A N 1
ATOM 3819 C CA . SER A 1 510 ? -2.779 -7.921 -10.685 1.00 14.40 510 SER A CA 1
ATOM 3820 C C . SER A 1 510 ? -3.216 -8.080 -12.153 1.00 14.54 510 SER A C 1
ATOM 3821 O O . SER A 1 510 ? -4.238 -7.530 -12.563 1.00 14.37 510 SER A O 1
ATOM 3824 N N . GLY A 1 511 ? -2.444 -8.839 -12.927 1.00 14.42 511 GLY A N 1
ATOM 3825 C CA . GLY A 1 511 ? -2.638 -8.913 -14.379 1.00 14.48 511 GLY A CA 1
ATOM 3826 C C . GLY A 1 511 ? -3.939 -9.558 -14.833 1.00 14.08 511 GLY A C 1
ATOM 3827 O O . GLY A 1 511 ? -4.591 -9.073 -15.755 1.00 13.84 511 GLY A O 1
ATOM 3828 N N . ASN A 1 512 ? -4.301 -10.663 -14.187 1.00 13.90 512 ASN A N 1
ATOM 3829 C CA . ASN A 1 512 ? -5.505 -11.407 -14.524 1.00 13.38 512 ASN A CA 1
ATOM 3830 C C . ASN A 1 512 ? -6.750 -10.586 -14.286 1.00 13.11 512 ASN A C 1
ATOM 3831 O O . ASN A 1 512 ? -7.624 -10.515 -15.141 1.00 12.63 512 ASN A O 1
ATOM 3836 N N . ALA A 1 513 ? -6.822 -9.969 -13.108 1.00 13.00 513 ALA A N 1
ATOM 3837 C CA . ALA A 1 513 ? -7.939 -9.103 -12.752 1.00 12.34 513 ALA A CA 1
ATOM 3838 C C . ALA A 1 513 ? -8.086 -7.911 -13.713 1.00 12.34 513 ALA A C 1
ATOM 3839 O O . ALA A 1 513 ? -9.207 -7.533 -14.072 1.00 11.71 513 ALA A O 1
ATOM 3841 N N . LEU A 1 514 ? -6.965 -7.319 -14.124 1.00 11.58 514 LEU A N 1
ATOM 3842 C CA . LEU A 1 514 ? -7.025 -6.175 -15.042 1.00 11.97 514 LEU A CA 1
ATOM 3843 C C . LEU A 1 514 ? -7.517 -6.596 -16.434 1.00 11.95 514 LEU A C 1
ATOM 3844 O O . LEU A 1 514 ? -8.333 -5.907 -17.044 1.00 12.06 514 LEU A O 1
ATOM 3849 N N . VAL A 1 515 ? -7.035 -7.740 -16.909 1.00 12.11 515 VAL A N 1
ATOM 3850 C CA . VAL A 1 515 ? -7.459 -8.290 -18.200 1.00 12.15 515 VAL A CA 1
ATOM 3851 C C . VAL A 1 515 ? -8.958 -8.607 -18.168 1.00 12.52 515 VAL A C 1
ATOM 3852 O O . VAL A 1 515 ? -9.683 -8.313 -19.128 1.00 12.77 515 VAL A O 1
ATOM 3856 N N . ASP A 1 516 ? -9.428 -9.176 -17.055 1.00 12.71 516 ASP A N 1
ATOM 3857 C CA . ASP A 1 516 ? -10.868 -9.436 -16.870 1.00 12.63 516 ASP A CA 1
ATOM 3858 C C . ASP A 1 516 ? -11.691 -8.206 -17.191 1.00 12.52 516 ASP A C 1
ATOM 3859 O O . ASP A 1 516 ? -12.719 -8.297 -17.872 1.00 12.97 516 ASP A O 1
ATOM 3864 N N . VAL A 1 517 ? -11.253 -7.056 -16.680 1.00 12.07 517 VAL A N 1
ATOM 3865 C CA . VAL A 1 517 ? -11.981 -5.815 -16.859 1.00 11.45 517 VAL A CA 1
ATOM 3866 C C . VAL A 1 517 ? -11.744 -5.171 -18.229 1.00 11.58 517 VAL A C 1
ATOM 3867 O O . VAL A 1 517 ? -12.711 -4.789 -18.910 1.00 11.19 517 VAL A O 1
ATOM 3871 N N . LEU A 1 518 ? -10.470 -5.062 -18.621 1.00 11.42 518 LEU A N 1
ATOM 3872 C CA . LEU A 1 518 ? -10.074 -4.377 -19.855 1.00 11.82 518 LEU A CA 1
ATOM 3873 C C . LEU A 1 518 ? -10.739 -4.983 -21.068 1.00 12.05 518 LEU A C 1
ATOM 3874 O O . LEU A 1 518 ? -11.160 -4.248 -21.957 1.00 11.40 518 LEU A O 1
ATOM 3879 N N . TRP A 1 519 ? -10.811 -6.319 -21.102 1.00 12.27 519 TRP A N 1
ATOM 3880 C CA . TRP A 1 519 ? -11.446 -7.016 -22.212 1.00 13.28 519 TRP A CA 1
ATOM 3881 C C . TRP A 1 519 ? -12.941 -7.249 -22.010 1.00 13.52 519 TRP A C 1
ATOM 3882 O O . TRP A 1 519 ? -13.598 -7.788 -22.882 1.00 13.87 519 TRP A O 1
ATOM 3893 N N . GLY A 1 520 ? -13.469 -6.826 -20.863 1.00 14.04 520 GLY A N 1
ATOM 3894 C CA . GLY A 1 520 ? -14.907 -6.907 -20.593 1.00 14.36 520 GLY A CA 1
ATOM 3895 C C . GLY A 1 520 ? -15.480 -8.281 -20.318 1.00 14.63 520 GLY A C 1
ATOM 3896 O O . GLY A 1 520 ? -16.682 -8.505 -20.498 1.00 14.59 520 GLY A O 1
ATOM 3897 N N . ASP A 1 521 ? -14.632 -9.205 -19.876 1.00 15.08 521 ASP A N 1
ATOM 3898 C CA . ASP A 1 521 ? -15.099 -10.492 -19.371 1.00 15.10 521 ASP A CA 1
ATOM 3899 C C . ASP A 1 521 ? -16.030 -10.230 -18.191 1.00 15.22 521 ASP A C 1
ATOM 3900 O O . ASP A 1 521 ? -17.037 -10.913 -18.025 1.00 15.49 521 ASP A O 1
ATOM 3905 N N . VAL A 1 522 ? -15.694 -9.233 -17.378 1.00 15.03 522 VAL A N 1
ATOM 3906 C CA . VAL A 1 522 ? -16.636 -8.705 -16.401 1.00 15.21 522 VAL A CA 1
ATOM 3907 C C . VAL A 1 522 ? -16.604 -7.188 -16.535 1.00 15.28 522 VAL A C 1
ATOM 3908 O O . VAL A 1 522 ? -15.570 -6.610 -16.885 1.00 15.15 522 VAL A O 1
ATOM 3912 N N . SER A 1 523 ? -17.752 -6.554 -16.323 1.00 14.62 523 SER A N 1
ATOM 3913 C CA . SER A 1 523 ? -17.785 -5.112 -16.199 1.00 14.49 523 SER A CA 1
ATOM 3914 C C . SER A 1 523 ? -17.103 -4.721 -14.886 1.00 13.87 523 SER A C 1
ATOM 3915 O O . SER A 1 523 ? -17.221 -5.449 -13.892 1.00 14.05 523 SER A O 1
ATOM 3918 N N . PRO A 1 524 ? -16.382 -3.580 -14.874 1.00 13.76 524 PRO A N 1
ATOM 3919 C CA . PRO A 1 524 ? -15.842 -3.072 -13.603 1.00 13.22 524 PRO A CA 1
ATOM 3920 C C . PRO A 1 524 ? -17.015 -2.633 -12.734 1.00 12.27 524 PRO A C 1
ATOM 3921 O O . PRO A 1 524 ? -18.037 -2.206 -13.265 1.00 12.29 524 PRO A O 1
ATOM 3925 N N . SER A 1 525 ? -16.884 -2.773 -11.421 1.00 11.03 525 SER A N 1
ATOM 3926 C CA . SER A 1 525 ? -18.012 -2.523 -10.529 1.00 9.69 525 SER A CA 1
ATOM 3927 C C . SER A 1 525 ? -17.582 -1.998 -9.173 1.00 9.48 525 SER A C 1
ATOM 3928 O O . SER A 1 525 ? -18.416 -1.817 -8.274 1.00 9.58 525 SER A O 1
ATOM 3931 N N . GLY A 1 526 ? -16.276 -1.770 -9.019 1.00 8.96 526 GLY A N 1
ATOM 3932 C CA . GLY A 1 526 ? -15.753 -1.164 -7.810 1.00 8.71 526 GLY A CA 1
ATOM 3933 C C . GLY A 1 526 ? -16.042 0.328 -7.805 1.00 9.00 526 GLY A C 1
ATOM 3934 O O . GLY A 1 526 ? -16.198 0.943 -8.860 1.00 8.10 526 GLY A O 1
ATOM 3935 N N . LYS A 1 527 ? -16.120 0.903 -6.611 1.00 9.11 527 LYS A N 1
ATOM 3936 C CA . LYS A 1 527 ? -16.364 2.339 -6.453 1.00 9.42 527 LYS A CA 1
ATOM 3937 C C . LYS A 1 527 ? -15.397 2.869 -5.403 1.00 9.80 527 LYS A C 1
ATOM 3938 O O . LYS A 1 527 ? -14.897 2.098 -4.567 1.00 9.53 527 LYS A O 1
ATOM 3944 N N . LEU A 1 528 ? -15.092 4.161 -5.479 1.00 10.01 528 LEU A N 1
ATOM 3945 C CA . LEU A 1 528 ? -14.046 4.758 -4.638 1.00 10.01 528 LEU A CA 1
ATOM 3946 C C . LEU A 1 528 ? -14.422 4.729 -3.169 1.00 10.10 528 LEU A C 1
ATOM 3947 O O . LEU A 1 528 ? -15.594 4.894 -2.828 1.00 9.58 528 LEU A O 1
ATOM 3952 N N . VAL A 1 529 ? -13.422 4.515 -2.309 1.00 10.66 529 VAL A N 1
ATOM 3953 C CA . VAL A 1 529 ? -13.622 4.568 -0.858 1.00 10.91 529 VAL A CA 1
ATOM 3954 C C . VAL A 1 529 ? -12.890 5.773 -0.236 1.00 11.36 529 VAL A C 1
ATOM 3955 O O . VAL A 1 529 ? -12.744 5.878 1.002 1.00 10.77 529 VAL A O 1
ATOM 3959 N N . TYR A 1 530 ? -12.431 6.672 -1.113 1.00 11.23 530 TYR A N 1
ATOM 3960 C CA . TYR A 1 530 ? -11.898 7.986 -0.724 1.00 11.39 530 TYR A CA 1
ATOM 3961 C C . TYR A 1 530 ? -12.115 8.961 -1.881 1.00 11.22 530 TYR A C 1
ATOM 3962 O O . TYR A 1 530 ? -12.418 8.552 -3.003 1.00 11.14 530 TYR A O 1
ATOM 3971 N N . THR A 1 531 ? -11.984 10.250 -1.597 1.00 11.42 531 THR A N 1
ATOM 3972 C CA . THR A 1 531 ? -12.207 11.296 -2.584 1.00 10.98 531 THR A CA 1
ATOM 3973 C C . THR A 1 531 ? -10.931 11.613 -3.360 1.00 11.33 531 THR A C 1
ATOM 3974 O O . THR A 1 531 ? -9.863 11.798 -2.767 1.00 10.92 531 THR A O 1
ATOM 3978 N N . ILE A 1 532 ? -11.049 11.667 -4.686 1.00 11.23 532 ILE A N 1
ATOM 3979 C CA . ILE A 1 532 ? -9.981 12.186 -5.531 1.00 11.63 532 ILE A CA 1
ATOM 3980 C C . ILE A 1 532 ? -10.366 13.625 -5.897 1.00 12.40 532 ILE A C 1
ATOM 3981 O O . ILE A 1 532 ? -11.318 13.864 -6.656 1.00 12.60 532 ILE A O 1
ATOM 3986 N N . ALA A 1 533 ? -9.647 14.579 -5.316 1.00 13.07 533 ALA A N 1
ATOM 3987 C CA . ALA A 1 533 ? -9.952 16.002 -5.510 1.00 13.48 533 ALA A CA 1
ATOM 3988 C C . ALA A 1 533 ? -9.326 16.544 -6.791 1.00 13.70 533 ALA A C 1
ATOM 3989 O O . ALA A 1 533 ? -8.481 15.887 -7.409 1.00 13.26 533 ALA A O 1
ATOM 3991 N N . LYS A 1 534 ? -9.733 17.757 -7.173 1.00 14.32 534 LYS A N 1
ATOM 3992 C CA . LYS A 1 534 ? -9.107 18.459 -8.293 1.00 13.91 534 LYS A CA 1
ATOM 3993 C C . LYS A 1 534 ? -7.810 19.129 -7.869 1.00 14.21 534 LYS A C 1
ATOM 3994 O O . LYS A 1 534 ? -6.969 19.464 -8.719 1.00 14.80 534 LYS A O 1
ATOM 4000 N N . SER A 1 535 ? -7.642 19.326 -6.561 1.00 13.68 535 SER A N 1
ATOM 4001 C CA . SER A 1 535 ? -6.471 20.025 -6.036 1.00 13.30 535 SER A CA 1
ATOM 4002 C C . SER A 1 535 ? -6.064 19.450 -4.693 1.00 12.92 535 SER A C 1
ATOM 4003 O O . SER A 1 535 ? -6.927 19.121 -3.882 1.00 12.59 535 SER A O 1
ATOM 4006 N N . PRO A 1 536 ? -4.752 19.343 -4.444 1.00 12.57 536 PRO A N 1
ATOM 4007 C CA . PRO A 1 536 ? -4.303 18.890 -3.135 1.00 12.96 536 PRO A CA 1
ATOM 4008 C C . PRO A 1 536 ? -4.782 19.826 -2.030 1.00 13.53 536 PRO A C 1
ATOM 4009 O O . PRO A 1 536 ? -4.991 19.388 -0.899 1.00 13.52 536 PRO A O 1
ATOM 4013 N N . ASN A 1 537 ? -4.986 21.098 -2.375 1.00 14.45 537 ASN A N 1
ATOM 4014 C CA . ASN A 1 537 ? -5.475 22.113 -1.437 1.00 15.37 537 ASN A CA 1
ATOM 4015 C C . ASN A 1 537 ? -6.932 21.944 -1.008 1.00 15.38 537 ASN A C 1
ATOM 4016 O O . ASN A 1 537 ? -7.377 22.587 -0.049 1.00 15.11 537 ASN A O 1
ATOM 4021 N N . ASP A 1 538 ? -7.677 21.096 -1.722 1.00 15.20 538 ASP A N 1
ATOM 4022 C CA . ASP A 1 538 ? -9.095 20.862 -1.411 1.00 15.26 538 ASP A CA 1
ATOM 4023 C C . ASP A 1 538 ? -9.297 19.905 -0.220 1.00 15.55 538 ASP A C 1
ATOM 4024 O O . ASP A 1 538 ? -10.376 19.865 0.382 1.00 15.52 538 ASP A O 1
ATOM 4029 N N . TYR A 1 539 ? -8.260 19.153 0.138 1.00 15.64 539 TYR A N 1
ATOM 4030 C CA . TYR A 1 539 ? -8.334 18.354 1.359 1.00 15.96 539 TYR A CA 1
ATOM 4031 C C . TYR A 1 539 ? -8.107 19.258 2.562 1.00 15.99 539 TYR A C 1
ATOM 4032 O O . TYR A 1 539 ? -7.328 20.211 2.487 1.00 15.86 539 TYR A O 1
ATOM 4041 N N . ASN A 1 540 ? -8.795 18.963 3.661 1.00 15.84 540 ASN A N 1
ATOM 4042 C CA . ASN A 1 540 ? -8.709 19.804 4.850 1.00 16.22 540 ASN A CA 1
ATOM 4043 C C . ASN A 1 540 ? -7.729 19.319 5.925 1.00 16.58 540 ASN A C 1
ATOM 4044 O O . ASN A 1 540 ? -7.579 19.962 6.958 1.00 16.79 540 ASN A O 1
ATOM 4049 N N . THR A 1 541 ? -7.064 18.189 5.697 1.00 16.85 541 THR A N 1
ATOM 4050 C CA . THR A 1 541 ? -6.065 17.714 6.667 1.00 17.00 541 THR A CA 1
ATOM 4051 C C . THR A 1 541 ? -4.705 17.484 6.004 1.00 17.02 541 THR A C 1
ATOM 4052 O O . THR A 1 541 ? -4.629 17.333 4.785 1.00 17.02 541 THR A O 1
ATOM 4056 N N . ARG A 1 542 ? -3.640 17.463 6.807 1.00 17.20 542 ARG A N 1
ATOM 4057 C CA . ARG A 1 542 ? -2.272 17.279 6.296 1.00 17.76 542 ARG A CA 1
ATOM 4058 C C . ARG A 1 542 ? -1.443 16.410 7.242 1.00 17.61 542 ARG A C 1
ATOM 4059 O O . ARG A 1 542 ? -1.785 16.248 8.424 1.00 17.88 542 ARG A O 1
ATOM 4067 N N . ILE A 1 543 ? -0.341 15.867 6.735 1.00 17.26 543 ILE A N 1
ATOM 4068 C CA . ILE A 1 543 ? 0.669 15.255 7.611 1.00 16.97 543 ILE A CA 1
ATOM 4069 C C . ILE A 1 543 ? 1.260 16.350 8.511 1.00 16.93 543 ILE A C 1
ATOM 4070 O O . ILE A 1 543 ? 1.944 17.260 8.038 1.00 17.02 543 ILE A O 1
ATOM 4075 N N . VAL A 1 544 ? 0.951 16.269 9.800 1.00 16.72 544 VAL A N 1
ATOM 4076 C CA . VAL A 1 544 ? 1.348 17.295 10.764 1.00 16.96 544 VAL A CA 1
ATOM 4077 C C . VAL A 1 544 ? 2.814 17.089 11.158 1.00 16.88 544 VAL A C 1
ATOM 4078 O O . VAL A 1 544 ? 3.230 15.958 11.454 1.00 16.72 544 VAL A O 1
ATOM 4082 N N . SER A 1 545 ? 3.597 18.167 11.161 1.00 16.98 545 SER A N 1
ATOM 4083 C CA . SER A 1 545 ? 5.038 18.067 11.486 1.00 17.31 545 SER A CA 1
ATOM 4084 C C . SER A 1 545 ? 5.396 18.359 12.946 1.00 17.16 545 SER A C 1
ATOM 4085 O O . SER A 1 545 ? 6.534 18.126 13.360 1.00 17.87 545 SER A O 1
ATOM 4088 N N . GLY A 1 546 ? 4.433 18.856 13.717 1.00 17.00 546 GLY A N 1
ATOM 4089 C CA . GLY A 1 546 ? 4.651 19.194 15.123 1.00 16.76 546 GLY A CA 1
ATOM 4090 C C . GLY A 1 546 ? 4.226 18.100 16.097 1.00 16.54 546 GLY A C 1
ATOM 4091 O O . GLY A 1 546 ? 3.886 16.983 15.687 1.00 16.44 546 GLY A O 1
ATOM 4092 N N . GLY A 1 547 ? 4.257 18.422 17.388 1.00 16.09 547 GLY A N 1
ATOM 4093 C CA . GLY A 1 547 ? 3.937 17.456 18.443 1.00 15.74 547 GLY A CA 1
ATOM 4094 C C . GLY A 1 547 ? 2.449 17.225 18.646 1.00 15.80 547 GLY A C 1
ATOM 4095 O O . GLY A 1 547 ? 2.065 16.356 19.431 1.00 15.75 547 GLY A O 1
ATOM 4096 N N . SER A 1 548 ? 1.609 17.980 17.928 1.00 15.53 548 SER A N 1
ATOM 4097 C CA . SER A 1 548 ? 0.160 17.965 18.149 1.00 15.99 548 SER A CA 1
ATOM 4098 C C . SER A 1 548 ? -0.674 18.027 16.869 1.00 15.69 548 SER A C 1
ATOM 4099 O O . SER A 1 548 ? -0.449 18.892 16.027 1.00 16.06 548 SER A O 1
ATOM 4102 N N . ASP A 1 549 ? -1.649 17.129 16.742 1.00 15.26 549 ASP A N 1
ATOM 4103 C CA . ASP A 1 549 ? -2.713 17.297 15.749 1.00 14.99 549 ASP A CA 1
ATOM 4104 C C . ASP A 1 549 ? -3.994 17.549 16.522 1.00 14.89 549 ASP A C 1
ATOM 4105 O O . ASP A 1 549 ? -4.484 16.677 17.223 1.00 14.58 549 ASP A O 1
ATOM 4110 N N . SER A 1 550 ? -4.519 18.760 16.403 1.00 15.10 550 SER A N 1
ATOM 4111 C CA . SER A 1 550 ? -5.692 19.163 17.162 1.00 15.30 550 SER A CA 1
ATOM 4112 C C . SER A 1 550 ? -6.972 18.560 16.579 1.00 15.23 550 SER A C 1
ATOM 4113 O O . SER A 1 550 ? -8.060 18.713 17.163 1.00 15.32 550 SER A O 1
ATOM 4116 N N . PHE A 1 551 ? -6.846 17.868 15.443 1.00 14.60 551 PHE A N 1
ATOM 4117 C CA . PHE A 1 551 ? -8.012 17.306 14.742 1.00 14.47 551 PHE A CA 1
ATOM 4118 C C . PHE A 1 551 ? -9.148 18.321 14.675 1.00 14.23 551 PHE A C 1
ATOM 4119 O O . PHE A 1 551 ? -10.303 17.979 14.926 1.00 14.39 551 PHE A O 1
ATOM 4127 N N . SER A 1 552 ? -8.821 19.566 14.337 1.00 13.96 552 SER A N 1
ATOM 4128 C CA . SER A 1 552 ? -9.804 20.643 14.382 1.00 14.23 552 SER A CA 1
ATOM 4129 C C . SER A 1 552 ? -10.930 20.474 13.340 1.00 14.07 552 SER A C 1
ATOM 4130 O O . SER A 1 552 ? -11.986 21.083 13.467 1.00 13.98 552 SER A O 1
ATOM 4133 N N . GLU A 1 553 ? -10.719 19.622 12.337 1.00 13.87 553 GLU A N 1
ATOM 4134 C CA . GLU A 1 553 ? -11.772 19.355 11.350 1.00 13.32 553 GLU A CA 1
ATOM 4135 C C . GLU A 1 553 ? -12.948 18.588 11.961 1.00 13.05 553 GLU A C 1
ATOM 4136 O O . GLU A 1 553 ? -14.062 18.622 11.442 1.00 13.53 553 GLU A O 1
ATOM 4142 N N . GLY A 1 554 ? -12.684 17.889 13.062 1.00 12.94 554 GLY A N 1
ATOM 4143 C CA . GLY A 1 554 ? -13.696 17.112 13.755 1.00 11.40 554 GLY A CA 1
ATOM 4144 C C . GLY A 1 554 ? -14.291 16.042 12.862 1.00 10.57 554 GLY A C 1
ATOM 4145 O O . GLY A 1 554 ? -13.570 15.274 12.233 1.00 9.67 554 GLY A O 1
ATOM 4146 N N . LEU A 1 555 ? -15.618 16.023 12.798 1.00 9.98 555 LEU A N 1
ATOM 4147 C CA . LEU A 1 555 ? -16.356 15.037 12.031 1.00 10.20 555 LEU A CA 1
ATOM 4148 C C . LEU A 1 555 ? -16.178 15.139 10.514 1.00 10.07 555 LEU A C 1
ATOM 4149 O O . LEU A 1 555 ? -16.416 14.172 9.795 1.00 10.52 555 LEU A O 1
ATOM 4154 N N . PHE A 1 556 ? -15.735 16.298 10.040 1.00 10.44 556 PHE A N 1
ATOM 4155 C CA . PHE A 1 556 ? -15.669 16.605 8.608 1.00 10.38 556 PHE A CA 1
ATOM 4156 C C . PHE A 1 556 ? -14.352 16.180 7.952 1.00 10.40 556 PHE A C 1
ATOM 4157 O O . PHE A 1 556 ? -13.464 17.000 7.739 1.00 10.96 556 PHE A O 1
ATOM 4165 N N . ILE A 1 557 ? -14.227 14.883 7.662 1.00 10.33 557 ILE A N 1
ATOM 4166 C CA . ILE A 1 557 ? -13.095 14.359 6.894 1.00 10.27 557 ILE A CA 1
ATOM 4167 C C . ILE A 1 557 ? -13.540 13.903 5.495 1.00 10.15 557 ILE A C 1
ATOM 4168 O O . ILE A 1 557 ? -14.736 13.697 5.267 1.00 10.18 557 ILE A O 1
ATOM 4173 N N . ASP A 1 558 ? -12.575 13.767 4.577 1.00 10.37 558 ASP A N 1
ATOM 4174 C CA . ASP A 1 558 ? -12.813 13.340 3.186 1.00 10.74 558 ASP A CA 1
ATOM 4175 C C . ASP A 1 558 ? -14.121 13.938 2.626 1.00 10.76 558 ASP A C 1
ATOM 4176 O O . ASP A 1 558 ? -14.302 15.158 2.666 1.00 11.17 558 ASP A O 1
ATOM 4181 N N . TYR A 1 559 ? -15.033 13.109 2.135 1.00 11.06 559 TYR A N 1
ATOM 4182 C CA . TYR A 1 559 ? -16.235 13.628 1.459 1.00 11.25 559 TYR A CA 1
ATOM 4183 C C . TYR A 1 559 ? -17.145 14.500 2.310 1.00 11.61 559 TYR A C 1
ATOM 4184 O O . TYR A 1 559 ? -17.954 15.256 1.772 1.00 10.99 559 TYR A O 1
ATOM 4193 N N . LYS A 1 560 ? -17.037 14.363 3.631 1.00 11.74 560 LYS A N 1
ATOM 4194 C CA . LYS A 1 560 ? -17.856 15.151 4.547 1.00 11.62 560 LYS A CA 1
ATOM 4195 C C . LYS A 1 560 ? -17.394 16.616 4.517 1.00 12.02 560 LYS A C 1
ATOM 4196 O O . LYS A 1 560 ? -18.216 17.541 4.593 1.00 11.80 560 LYS A O 1
ATOM 4202 N N . HIS A 1 561 ? -16.077 16.809 4.389 1.00 11.70 561 HIS A N 1
ATOM 4203 C CA . HIS A 1 561 ? -15.506 18.139 4.168 1.00 11.78 561 HIS A CA 1
ATOM 4204 C C . HIS A 1 561 ? -15.880 18.681 2.784 1.00 11.84 561 HIS A C 1
ATOM 4205 O O . HIS A 1 561 ? -16.200 19.863 2.637 1.00 12.22 561 HIS A O 1
ATOM 4212 N N . PHE A 1 562 ? -15.810 17.819 1.775 1.00 11.77 562 PHE A N 1
ATOM 4213 C CA . PHE A 1 562 ? -16.151 18.227 0.414 1.00 12.05 562 PHE A CA 1
ATOM 4214 C C . PHE A 1 562 ? -17.594 18.688 0.300 1.00 12.04 562 PHE A C 1
ATOM 4215 O O . PHE A 1 562 ? -17.855 19.721 -0.307 1.00 12.20 562 PHE A O 1
ATOM 4223 N N . ASP A 1 563 ? -18.509 17.951 0.916 1.00 12.52 563 ASP A N 1
ATOM 4224 C CA . ASP A 1 563 ? -19.926 18.329 0.912 1.00 13.87 563 ASP A CA 1
ATOM 4225 C C . ASP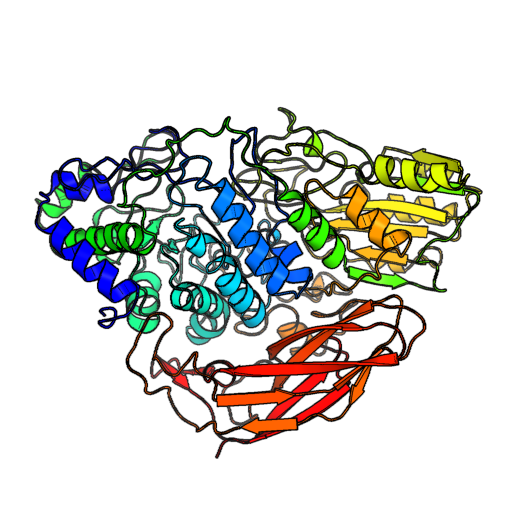 A 1 563 ? -20.159 19.609 1.712 1.00 14.44 563 ASP A C 1
ATOM 4226 O O . ASP A 1 563 ? -20.819 20.535 1.237 1.00 14.44 563 ASP A O 1
ATOM 4231 N N . ASP A 1 564 ? -19.596 19.654 2.923 1.00 15.28 564 ASP A N 1
ATOM 4232 C CA . ASP A 1 564 ? -19.739 20.793 3.824 1.00 15.79 564 ASP A CA 1
ATOM 4233 C C . ASP A 1 564 ? -19.171 22.073 3.226 1.00 15.95 564 ASP A C 1
ATOM 4234 O O . ASP A 1 564 ? -19.811 23.106 3.274 1.00 15.97 564 ASP A O 1
ATOM 4239 N N . ALA A 1 565 ? -17.969 21.998 2.657 1.00 16.43 565 ALA A N 1
ATOM 4240 C CA . ALA A 1 565 ? -17.333 23.174 2.087 1.00 16.55 565 ALA A CA 1
ATOM 4241 C C . ALA A 1 565 ? -17.719 23.414 0.626 1.00 17.01 565 ALA A C 1
ATOM 4242 O O . ALA A 1 565 ? -17.108 24.259 -0.051 1.00 17.44 565 ALA A O 1
ATOM 4244 N N . ASN A 1 566 ? -18.720 22.679 0.138 1.00 16.84 566 ASN A N 1
ATOM 4245 C CA . ASN A 1 566 ? -19.214 22.841 -1.237 1.00 16.80 566 ASN A CA 1
ATOM 4246 C C . ASN A 1 566 ? -18.093 22.758 -2.276 1.00 16.51 566 ASN A C 1
ATOM 4247 O O . ASN A 1 566 ? -18.036 23.549 -3.213 1.00 16.53 566 ASN A O 1
ATOM 4252 N N . ILE A 1 567 ? -17.173 21.820 -2.093 1.00 16.44 567 ILE A N 1
ATOM 4253 C CA . ILE A 1 567 ? -16.092 21.657 -3.054 1.00 15.74 567 ILE A CA 1
ATOM 4254 C C . ILE A 1 567 ? -16.415 20.499 -3.988 1.00 15.67 567 ILE A C 1
ATOM 4255 O O . ILE A 1 567 ? -16.772 19.407 -3.538 1.00 15.51 567 ILE A O 1
ATOM 4260 N N . THR A 1 568 ? -16.295 20.746 -5.287 1.00 15.25 568 THR A N 1
ATOM 4261 C CA . THR A 1 568 ? -16.504 19.701 -6.283 1.00 15.22 568 THR A CA 1
ATOM 4262 C C . THR A 1 568 ? -15.232 18.875 -6.461 1.00 14.70 568 THR A C 1
ATOM 4263 O O . THR A 1 568 ? -14.223 19.370 -6.981 1.00 14.97 568 THR A O 1
ATOM 4267 N N . PRO A 1 569 ? -15.270 17.608 -6.016 1.00 14.29 569 PRO A N 1
ATOM 4268 C CA . PRO A 1 569 ? -14.118 16.759 -6.264 1.00 13.78 569 PRO A CA 1
ATOM 4269 C C . PRO A 1 569 ? -14.091 16.354 -7.726 1.00 13.27 569 PRO A C 1
ATOM 4270 O O . PRO A 1 569 ? -15.110 16.458 -8.412 1.00 13.80 569 PRO A O 1
ATOM 4274 N N . ARG A 1 570 ? -12.938 15.907 -8.203 1.00 12.89 570 ARG A N 1
ATOM 4275 C CA . ARG A 1 570 ? -12.881 15.279 -9.516 1.00 12.64 570 ARG A CA 1
ATOM 4276 C C . ARG A 1 570 ? -13.717 13.996 -9.500 1.00 12.04 570 ARG A C 1
ATOM 4277 O O . ARG A 1 570 ? -14.661 13.859 -10.279 1.00 12.63 570 ARG A O 1
ATOM 4285 N N . TYR A 1 571 ? -13.385 13.086 -8.590 1.00 10.78 571 TYR A N 1
ATOM 4286 C CA . TYR A 1 571 ? -14.136 11.850 -8.405 1.00 9.82 571 TYR A CA 1
ATOM 4287 C C . TYR A 1 571 ? -14.493 11.694 -6.938 1.00 9.86 571 TYR A C 1
ATOM 4288 O O . TYR A 1 571 ? -13.597 11.608 -6.083 1.00 9.41 571 TYR A O 1
ATOM 4297 N N . GLU A 1 572 ? -15.797 11.685 -6.654 1.00 9.21 572 GLU A N 1
ATOM 4298 C CA . GLU A 1 572 ? -16.308 11.687 -5.286 1.00 9.24 572 GLU A CA 1
ATOM 4299 C C . GLU A 1 572 ? -16.255 10.312 -4.624 1.00 9.59 572 GLU A C 1
ATOM 4300 O O . GLU A 1 572 ? -16.168 9.283 -5.296 1.00 8.93 572 GLU A O 1
ATOM 4306 N N . PHE A 1 573 ? -16.320 10.305 -3.296 1.00 10.00 573 PHE A N 1
ATOM 4307 C CA . PHE A 1 573 ? -16.460 9.067 -2.539 1.00 10.17 573 PHE A CA 1
ATOM 4308 C C . PHE A 1 573 ? -17.669 8.310 -3.085 1.00 10.80 573 PHE A C 1
ATOM 4309 O O . PHE A 1 573 ? -18.720 8.905 -3.328 1.00 10.87 573 PHE A O 1
ATOM 4317 N N . GLY A 1 574 ? -17.510 7.002 -3.287 1.00 11.17 574 GLY A N 1
ATOM 4318 C CA . GLY A 1 574 ? -18.594 6.159 -3.764 1.00 11.13 574 GLY A CA 1
ATOM 4319 C C . GLY A 1 574 ? -18.805 6.183 -5.266 1.00 11.20 574 GLY A C 1
ATOM 4320 O O . GLY A 1 574 ? -19.831 5.713 -5.744 1.00 11.48 574 GLY A O 1
ATOM 4321 N N . TYR A 1 575 ? -17.829 6.716 -6.000 1.00 11.39 575 TYR A N 1
ATOM 4322 C CA . TYR A 1 575 ? -17.903 6.864 -7.459 1.00 11.35 575 TYR A CA 1
ATOM 4323 C C . TYR A 1 575 ? -17.248 5.706 -8.201 1.00 11.16 575 TYR A C 1
ATOM 4324 O O . TYR A 1 575 ? -16.178 5.241 -7.824 1.00 10.79 575 TYR A O 1
ATOM 4333 N N . GLY A 1 576 ? -17.899 5.273 -9.276 1.00 11.25 576 GLY A N 1
ATOM 4334 C CA . GLY A 1 576 ? -17.391 4.216 -10.133 1.00 11.50 576 GLY A CA 1
ATOM 4335 C C . GLY A 1 576 ? -18.223 4.092 -11.388 1.00 11.81 576 GLY A C 1
ATOM 4336 O O . GLY A 1 576 ? -19.466 4.077 -11.325 1.00 11.90 576 GLY A O 1
ATOM 4337 N N . LEU A 1 577 ? -17.536 4.005 -12.528 1.00 11.85 577 LEU A N 1
ATOM 4338 C CA . LEU A 1 577 ? -18.192 3.745 -13.798 1.00 11.95 577 LEU A CA 1
ATOM 4339 C C . LEU A 1 577 ? -18.371 2.248 -14.024 1.00 12.27 577 LEU A C 1
ATOM 4340 O O . LEU A 1 577 ? -17.792 1.415 -13.322 1.00 12.05 577 LEU A O 1
ATOM 4345 N N . SER A 1 578 ? -19.202 1.936 -15.013 1.00 12.61 578 SER A N 1
ATOM 4346 C CA . SER A 1 578 ? -19.584 0.594 -15.369 1.00 12.79 578 SER A CA 1
ATOM 4347 C C . SER A 1 578 ? -19.629 0.532 -16.902 1.00 12.54 578 SER A C 1
ATOM 4348 O O . SER A 1 578 ? -19.634 1.578 -17.559 1.00 12.14 578 SER A O 1
ATOM 4351 N N . TYR A 1 579 ? -19.671 -0.671 -17.474 1.00 12.01 579 TYR A N 1
ATOM 4352 C CA . TYR A 1 579 ? -19.916 -0.801 -18.914 1.00 12.11 579 TYR A CA 1
ATOM 4353 C C . TYR A 1 579 ? -21.412 -0.776 -19.240 1.00 12.43 579 TYR A C 1
ATOM 4354 O O . TYR A 1 579 ? -21.800 -0.869 -20.406 1.00 12.45 579 TYR A O 1
ATOM 4363 N N . THR A 1 580 ? -22.246 -0.666 -18.211 1.00 12.44 580 THR A N 1
ATOM 4364 C CA . THR A 1 580 ? -23.687 -0.550 -18.403 1.00 13.06 580 THR A CA 1
ATOM 4365 C C . THR A 1 580 ? -24.293 0.570 -17.552 1.00 13.76 580 THR A C 1
ATOM 4366 O O . THR A 1 580 ? -23.570 1.299 -16.862 1.00 13.76 580 THR A O 1
ATOM 4370 N N . LYS A 1 581 ? -25.616 0.713 -17.617 1.00 14.41 581 LYS A N 1
ATOM 4371 C CA . LYS A 1 581 ? -26.328 1.703 -16.823 1.00 14.75 581 LYS A CA 1
ATOM 4372 C C . LYS A 1 581 ? -27.373 1.043 -15.923 1.00 14.49 581 LYS A C 1
ATOM 4373 O O . LYS A 1 581 ? -27.868 -0.039 -16.224 1.00 14.31 581 LYS A O 1
ATOM 4379 N N . PHE A 1 582 ? -27.701 1.711 -14.819 1.00 13.98 582 PHE A N 1
ATOM 4380 C CA . PHE A 1 582 ? -28.620 1.173 -13.826 1.00 13.46 582 PHE A CA 1
ATOM 4381 C C . PHE A 1 582 ? -29.684 2.206 -13.472 1.00 13.12 582 PHE A C 1
ATOM 4382 O O . PHE A 1 582 ? -29.356 3.362 -13.180 1.00 13.09 582 PHE A O 1
ATOM 4390 N N . ASN A 1 583 ? -30.953 1.800 -13.504 1.00 12.66 583 ASN A N 1
ATOM 4391 C CA . ASN A 1 583 ? -32.052 2.686 -13.106 1.00 12.17 583 ASN A CA 1
ATOM 4392 C C . ASN A 1 583 ? -32.615 2.339 -11.730 1.00 11.64 583 ASN A C 1
ATOM 4393 O O . ASN A 1 583 ? -32.900 1.167 -11.442 1.00 11.13 583 ASN A O 1
ATOM 4398 N N . TYR A 1 584 ? -32.767 3.360 -10.884 1.00 10.51 584 TYR A N 1
ATOM 4399 C CA . TYR A 1 584 ? -33.274 3.181 -9.527 1.00 9.97 584 TYR A CA 1
ATOM 4400 C C . TYR A 1 584 ? -34.749 3.594 -9.448 1.00 9.84 584 TYR A C 1
ATOM 4401 O O . TYR A 1 584 ? -35.122 4.649 -9.944 1.00 9.57 584 TYR A O 1
ATOM 4410 N N . SER A 1 585 ? -35.580 2.795 -8.791 1.00 9.75 585 SER A N 1
ATOM 4411 C CA . SER A 1 585 ? -36.984 3.180 -8.590 1.00 10.26 585 SER A CA 1
ATOM 4412 C C . SER A 1 585 ? -37.531 2.677 -7.270 1.00 10.49 585 SER A C 1
ATOM 4413 O O . SER A 1 585 ? -36.906 1.850 -6.609 1.00 11.12 585 SER A O 1
ATOM 4416 N N . ARG A 1 586 ? -38.704 3.181 -6.885 1.00 11.06 586 ARG A N 1
ATOM 4417 C CA . ARG A 1 586 ? -39.481 2.575 -5.808 1.00 11.47 586 ARG A CA 1
ATOM 4418 C C . ARG A 1 586 ? -38.772 2.577 -4.453 1.00 11.60 586 ARG A C 1
ATOM 4419 O O . ARG A 1 586 ? -38.547 1.520 -3.859 1.00 11.77 586 ARG A O 1
ATOM 4427 N N . LEU A 1 587 ? -38.431 3.764 -3.961 1.00 11.97 587 LEU A N 1
ATOM 4428 C CA . LEU A 1 587 ? -37.793 3.896 -2.647 1.00 12.48 587 LEU A CA 1
ATOM 4429 C C . LEU A 1 587 ? -38.835 3.812 -1.529 1.00 12.94 587 LEU A C 1
ATOM 4430 O O . LEU A 1 587 ? -39.802 4.566 -1.516 1.00 12.78 587 LEU A O 1
ATOM 4435 N N . SER A 1 588 ? -38.634 2.876 -0.601 1.00 13.30 588 SER A N 1
ATOM 4436 C CA . SER A 1 588 ? -39.482 2.773 0.574 1.00 13.47 588 SER A CA 1
ATOM 4437 C C . SER A 1 588 ? -38.640 2.835 1.845 1.00 13.51 588 SER A C 1
ATOM 4438 O O . SER A 1 588 ? -37.456 2.483 1.842 1.00 13.96 588 SER A O 1
ATOM 4441 N N . VAL A 1 589 ? -39.266 3.288 2.923 1.00 13.68 589 VAL A N 1
ATOM 4442 C CA . VAL A 1 589 ? -38.609 3.468 4.219 1.00 13.76 589 VAL A CA 1
ATOM 4443 C C . VAL A 1 589 ? -39.573 2.919 5.258 1.00 13.79 589 VAL A C 1
ATOM 4444 O O . VAL A 1 589 ? -40.653 3.467 5.446 1.00 13.94 589 VAL A O 1
ATOM 4448 N N . LEU A 1 590 ? -39.187 1.820 5.895 1.00 14.22 590 LEU A N 1
ATOM 4449 C CA . LEU A 1 590 ? -39.963 1.187 6.951 1.00 14.42 590 LEU A CA 1
ATOM 4450 C C . LEU A 1 590 ? -39.208 1.422 8.249 1.00 14.66 590 LEU A C 1
ATOM 4451 O O . LEU A 1 590 ? -38.006 1.125 8.325 1.00 13.98 590 LEU A O 1
ATOM 4456 N N . SER A 1 591 ? -39.898 1.941 9.268 1.00 14.39 591 SER A N 1
ATOM 4457 C CA . SER A 1 591 ? -39.224 2.362 10.488 1.00 14.73 591 SER A CA 1
ATOM 4458 C C . SER A 1 591 ? -40.078 2.211 11.740 1.00 15.57 591 SER A C 1
ATOM 4459 O O . SER A 1 591 ? -41.264 2.543 11.738 1.00 15.79 591 SER A O 1
ATOM 4462 N N . THR A 1 592 ? -39.454 1.708 12.804 1.00 16.13 592 THR A N 1
ATOM 4463 C CA . THR A 1 592 ? -40.081 1.616 14.119 1.00 16.88 592 THR A CA 1
ATOM 4464 C C . THR A 1 592 ? -39.241 2.386 15.140 1.00 16.67 592 THR A C 1
ATOM 4465 O O . THR A 1 592 ? -39.473 2.314 16.346 1.00 17.67 592 THR A O 1
ATOM 4469 N N . ALA A 1 593 ? -38.280 3.148 14.640 1.00 16.55 593 ALA A N 1
ATOM 4470 C CA . ALA A 1 593 ? -37.244 3.752 15.461 1.00 15.73 593 ALA A CA 1
ATOM 4471 C C . ALA A 1 593 ? -37.795 4.838 16.379 1.00 15.48 593 ALA A C 1
ATOM 4472 O O . ALA A 1 593 ? -38.517 5.722 15.929 1.00 15.24 593 ALA A O 1
ATOM 4474 N N . LYS A 1 594 ? -37.420 4.758 17.656 1.00 15.21 594 LYS A N 1
ATOM 4475 C CA . LYS A 1 594 ? -37.803 5.729 18.681 1.00 15.41 594 LYS A CA 1
ATOM 4476 C C . LYS A 1 594 ? -36.616 6.616 19.074 1.00 15.20 594 LYS A C 1
ATOM 4477 O O . LYS A 1 594 ? -35.466 6.191 18.981 1.00 15.33 594 LYS A O 1
ATOM 4483 N N . SER A 1 595 ? -36.903 7.846 19.504 1.00 15.09 595 SER A N 1
ATOM 4484 C CA . SER A 1 595 ? -35.867 8.810 19.859 1.00 15.10 595 SER A CA 1
ATOM 4485 C C . SER A 1 595 ? -35.276 8.582 21.254 1.00 14.96 595 SER A C 1
ATOM 4486 O O . SER A 1 595 ? -35.831 7.838 22.071 1.00 14.52 595 SER A O 1
ATOM 4489 N N . GLY A 1 596 ? -34.141 9.228 21.503 1.00 14.84 596 GLY A N 1
ATOM 4490 C CA . GLY A 1 596 ? -33.552 9.283 22.837 1.00 14.71 596 GLY A CA 1
ATOM 4491 C C . GLY A 1 596 ? -32.219 8.557 22.952 1.00 14.67 596 GLY A C 1
ATOM 4492 O O . GLY A 1 596 ? -31.671 8.080 21.944 1.00 14.89 596 GLY A O 1
ATOM 4493 N N . PRO A 1 597 ? -31.676 8.466 24.183 1.00 14.07 597 PRO A N 1
ATOM 4494 C CA . PRO A 1 597 ? -30.450 7.689 24.347 1.00 13.93 597 PRO A CA 1
ATOM 4495 C C . PRO A 1 597 ? -30.742 6.197 24.182 1.00 13.63 597 PRO A C 1
ATOM 4496 O O . PRO A 1 597 ? -31.884 5.760 24.348 1.00 12.72 597 PRO A O 1
ATOM 4500 N N . ALA A 1 598 ? -29.719 5.439 23.807 1.00 13.59 598 ALA A N 1
ATOM 4501 C CA . ALA A 1 598 ? -29.799 3.977 23.814 1.00 13.74 598 ALA A CA 1
ATOM 4502 C C . ALA A 1 598 ? -30.073 3.548 25.248 1.00 13.52 598 ALA A C 1
ATOM 4503 O O . ALA A 1 598 ? -29.612 4.200 26.177 1.00 13.54 598 ALA A O 1
ATOM 4505 N N . THR A 1 599 ? -30.815 2.459 25.433 1.00 13.54 599 THR A N 1
ATOM 4506 C CA . THR A 1 599 ? -31.229 2.058 26.780 1.00 13.59 599 THR A CA 1
ATOM 4507 C C . THR A 1 599 ? -30.861 0.630 27.158 1.00 13.99 599 THR A C 1
ATOM 4508 O O . THR A 1 599 ? -31.104 0.211 28.296 1.00 14.30 599 THR A O 1
ATOM 4512 N N . GLY A 1 600 ? -30.283 -0.116 26.215 1.00 13.84 600 GLY A N 1
ATOM 4513 C CA . GLY A 1 600 ? -29.913 -1.511 26.466 1.00 13.63 600 GLY A CA 1
ATOM 4514 C C . GLY A 1 600 ? -28.741 -1.603 27.429 1.00 13.79 600 GLY A C 1
ATOM 4515 O O . GLY A 1 600 ? -27.963 -0.666 27.545 1.00 13.75 600 GLY A O 1
ATOM 4516 N N . ALA A 1 601 ? -28.631 -2.722 28.143 1.00 13.40 601 ALA A N 1
ATOM 4517 C CA . ALA A 1 601 ? -27.475 -2.957 28.993 1.00 13.33 601 ALA A CA 1
ATOM 4518 C C . ALA A 1 601 ? -26.249 -3.091 28.095 1.00 13.08 601 ALA A C 1
ATOM 4519 O O . ALA A 1 601 ? -26.339 -3.571 26.958 1.00 13.28 601 ALA A O 1
ATOM 4521 N N . VAL A 1 602 ? -25.105 -2.643 28.589 1.00 12.58 602 VAL A N 1
ATOM 4522 C CA . VAL A 1 602 ? -23.894 -2.687 27.773 1.00 11.75 602 VAL A CA 1
ATOM 4523 C C . VAL A 1 602 ? -23.486 -4.140 27.509 1.00 11.65 602 VAL A C 1
ATOM 4524 O O . VAL A 1 602 ? -23.345 -4.948 28.441 1.00 11.72 602 VAL A O 1
ATOM 4528 N N . VAL A 1 603 ? -23.354 -4.475 26.229 1.00 10.96 603 VAL A N 1
ATOM 4529 C CA . VAL A 1 603 ? -22.806 -5.763 25.811 1.00 10.86 603 VAL A CA 1
ATOM 4530 C C . VAL A 1 603 ? -21.681 -5.463 24.782 1.00 10.48 603 VAL A C 1
ATOM 4531 O O . VAL A 1 603 ? -21.415 -4.296 24.501 1.00 9.66 603 VAL A O 1
ATOM 4535 N N . PRO A 1 604 ? -20.999 -6.493 24.251 1.00 10.76 604 PRO A N 1
ATOM 4536 C CA . PRO A 1 604 ? -19.952 -6.196 23.259 1.00 11.22 604 PRO A CA 1
ATOM 4537 C C . PRO A 1 604 ? -20.495 -5.351 22.090 1.00 11.33 604 PRO A C 1
ATOM 4538 O O . PRO A 1 604 ? -21.398 -5.777 21.378 1.00 12.00 604 PRO A O 1
ATOM 4542 N N . GLY A 1 605 ? -19.960 -4.147 21.926 1.00 11.78 605 GLY A N 1
ATOM 4543 C CA . GLY A 1 605 ? -20.496 -3.189 20.961 1.00 11.70 605 GLY A CA 1
ATOM 4544 C C . GLY A 1 605 ? -21.059 -1.929 21.599 1.00 12.14 605 GLY A C 1
ATOM 4545 O O . GLY A 1 605 ? -21.047 -0.855 20.988 1.00 11.66 605 GLY A O 1
ATOM 4546 N N . GLY A 1 606 ? -21.565 -2.066 22.827 1.00 12.26 606 GLY A N 1
ATOM 4547 C CA . GLY A 1 606 ? -22.240 -0.978 23.524 1.00 12.42 606 GLY A CA 1
ATOM 4548 C C . GLY A 1 606 ? -23.612 -1.415 24.017 1.00 12.28 606 GLY A C 1
ATOM 4549 O O . GLY A 1 606 ? -23.926 -2.610 24.003 1.00 12.75 606 GLY A O 1
ATOM 4550 N N . PRO A 1 607 ? -24.426 -0.463 24.500 1.00 12.24 607 PRO A N 1
ATOM 4551 C CA . PRO A 1 607 ? -25.818 -0.786 24.820 1.00 12.51 607 PRO A CA 1
ATOM 4552 C C . PRO A 1 607 ? -26.431 -1.700 23.768 1.00 12.48 607 PRO A C 1
ATOM 4553 O O . PRO A 1 607 ? -26.320 -1.444 22.562 1.00 12.59 607 PRO A O 1
ATOM 4557 N N . SER A 1 608 ? -27.039 -2.778 24.246 1.00 12.68 608 SER A N 1
ATOM 4558 C CA . SER A 1 608 ? -27.476 -3.889 23.413 1.00 12.90 608 SER A CA 1
ATOM 4559 C C . SER A 1 608 ? -28.433 -3.515 22.272 1.00 12.97 608 SER A C 1
ATOM 4560 O O . SER A 1 608 ? -28.605 -4.301 21.344 1.00 12.65 608 SER A O 1
ATOM 4563 N N . ASP A 1 609 ? -29.027 -2.322 22.328 1.00 12.95 609 ASP A N 1
ATOM 4564 C CA . ASP A 1 609 ? -29.939 -1.875 21.262 1.00 13.43 609 ASP A CA 1
ATOM 4565 C C . ASP A 1 609 ? -29.240 -1.176 20.095 1.00 13.29 609 ASP A C 1
ATOM 4566 O O . ASP A 1 609 ? -29.824 -1.044 19.022 1.00 13.40 609 ASP A O 1
ATOM 4571 N N . LEU A 1 610 ? -27.987 -0.762 20.296 1.00 13.42 610 LEU A N 1
ATOM 4572 C CA . LEU A 1 610 ? -27.267 0.013 19.279 1.00 13.10 610 LEU A CA 1
ATOM 4573 C C . LEU A 1 610 ? -27.063 -0.694 17.933 1.00 12.92 610 LEU A C 1
ATOM 4574 O O . LEU A 1 610 ? -27.150 -0.048 16.881 1.00 12.06 610 LEU A O 1
ATOM 4579 N N . PHE A 1 611 ? -26.801 -2.002 17.966 1.00 12.62 611 PHE A N 1
ATOM 4580 C CA . PHE A 1 611 ? -26.640 -2.772 16.724 1.00 12.67 611 PHE A CA 1
ATOM 4581 C C . PHE A 1 611 ? -27.910 -3.491 16.254 1.00 12.93 611 PHE A C 1
ATOM 4582 O O . PHE A 1 611 ? -27.877 -4.204 15.252 1.00 12.94 611 PHE A O 1
ATOM 4590 N N . GLN A 1 612 ? -29.021 -3.311 16.963 1.00 13.09 612 GLN A N 1
ATOM 4591 C CA . GLN A 1 612 ? -30.280 -3.915 16.544 1.00 13.52 612 GLN A CA 1
ATOM 4592 C C . GLN A 1 612 ? -30.949 -3.059 15.480 1.00 13.33 612 GLN A C 1
ATOM 4593 O O . GLN A 1 612 ? -30.823 -1.837 15.489 1.00 13.88 612 GLN A O 1
ATOM 4599 N N . ASN A 1 613 ? -31.618 -3.711 14.541 1.00 13.09 613 ASN A N 1
ATOM 4600 C CA . ASN A 1 613 ? -32.300 -3.019 13.456 1.00 12.95 613 ASN A CA 1
ATOM 4601 C C . ASN A 1 613 ? -33.563 -2.294 13.922 1.00 12.92 613 ASN A C 1
ATOM 4602 O O . ASN A 1 613 ? -34.390 -2.849 14.665 1.00 12.70 613 ASN A O 1
ATOM 4607 N N . VAL A 1 614 ? -33.682 -1.039 13.497 1.00 12.27 614 VAL A N 1
ATOM 4608 C CA . VAL A 1 614 ? -34.836 -0.207 13.815 1.00 12.46 614 VAL A CA 1
ATOM 4609 C C . VAL A 1 614 ? -35.603 0.207 12.553 1.00 11.76 614 VAL A C 1
ATOM 4610 O O . VAL A 1 614 ? -36.740 0.664 12.644 1.00 11.37 614 VAL A O 1
ATOM 4614 N N . ALA A 1 615 ? -34.962 0.060 11.392 1.00 10.67 615 ALA A N 1
ATOM 4615 C CA . ALA A 1 615 ? -35.560 0.465 10.128 1.00 10.14 615 ALA A CA 1
ATOM 4616 C C . ALA A 1 615 ? -34.957 -0.255 8.928 1.00 10.10 615 ALA A C 1
ATOM 4617 O O . ALA A 1 615 ? -33.849 -0.821 9.000 1.00 9.37 615 ALA A O 1
ATOM 4619 N N . THR A 1 616 ? -35.689 -0.206 7.819 1.00 9.79 616 THR A N 1
ATOM 4620 C CA . THR A 1 616 ? -35.273 -0.816 6.571 1.00 10.35 616 THR A CA 1
ATOM 4621 C C . THR A 1 616 ? -35.564 0.118 5.394 1.00 11.19 616 THR A C 1
ATOM 4622 O O . THR A 1 616 ? -36.698 0.593 5.236 1.00 11.65 616 THR A O 1
ATOM 4626 N N . VAL A 1 617 ? -34.539 0.382 4.589 1.00 11.03 617 VAL A N 1
ATOM 4627 C CA . VAL A 1 617 ? -34.683 1.165 3.369 1.00 11.90 617 VAL A CA 1
ATOM 4628 C C . VAL A 1 617 ? -34.455 0.237 2.178 1.00 12.57 617 VAL A C 1
ATOM 4629 O O . VAL A 1 617 ? -33.506 -0.546 2.170 1.00 13.06 617 VAL A O 1
ATOM 4633 N N . THR A 1 618 ? -35.343 0.339 1.189 1.00 13.70 618 THR A N 1
ATOM 4634 C CA . THR A 1 618 ? -35.410 -0.569 0.049 1.00 14.77 618 THR A CA 1
ATOM 4635 C C . THR A 1 618 ? -35.577 0.203 -1.274 1.00 14.93 618 THR A C 1
ATOM 4636 O O . THR A 1 618 ? -36.343 1.161 -1.327 1.00 15.82 618 THR A O 1
ATOM 4640 N N . VAL A 1 619 ? -34.836 -0.208 -2.312 1.00 14.80 619 VAL A N 1
ATOM 4641 C CA A VAL A 1 619 ? -34.990 0.333 -3.674 0.50 14.96 619 VAL A CA 1
ATOM 4642 C CA B VAL A 1 619 ? -34.969 0.346 -3.667 0.50 14.95 619 VAL A CA 1
ATOM 4643 C C . VAL A 1 619 ? -34.890 -0.795 -4.692 1.00 14.90 619 VAL A C 1
ATOM 4644 O O . VAL A 1 619 ? -34.321 -1.855 -4.403 1.00 15.12 619 VAL A O 1
ATOM 4651 N N . ASP A 1 620 ? -35.461 -0.579 -5.876 1.00 14.95 620 ASP A N 1
ATOM 4652 C CA . ASP A 1 620 ? -35.289 -1.515 -6.998 1.00 15.34 620 ASP A CA 1
ATOM 4653 C C . ASP A 1 620 ? -34.223 -0.959 -7.920 1.00 14.54 620 ASP A C 1
ATOM 4654 O O . ASP A 1 620 ? -34.135 0.256 -8.121 1.00 15.17 620 ASP A O 1
ATOM 4659 N N . ILE A 1 621 ? -33.413 -1.846 -8.477 1.00 13.51 621 ILE A N 1
ATOM 4660 C CA . ILE A 1 621 ? -32.381 -1.453 -9.426 1.00 12.43 621 ILE A CA 1
ATOM 4661 C C . ILE A 1 621 ? -32.478 -2.350 -10.646 1.00 12.17 621 ILE A C 1
ATOM 4662 O O . ILE A 1 621 ? -32.453 -3.583 -10.522 1.00 11.98 621 ILE A O 1
ATOM 4667 N N . ALA A 1 622 ? -32.606 -1.731 -11.819 1.00 11.96 622 ALA A N 1
ATOM 4668 C CA . ALA A 1 622 ? -32.645 -2.459 -13.086 1.00 11.65 622 ALA A CA 1
ATOM 4669 C C . ALA A 1 622 ? -31.410 -2.134 -13.920 1.00 11.35 622 ALA A C 1
ATOM 4670 O O . ALA A 1 622 ? -30.920 -1.001 -13.902 1.00 11.01 622 ALA A O 1
ATOM 4672 N N . ASN A 1 623 ? -30.900 -3.128 -14.637 1.00 11.41 623 ASN A N 1
ATOM 4673 C CA . ASN A 1 623 ? -29.836 -2.872 -15.613 1.00 11.91 623 ASN A CA 1
ATOM 4674 C C . ASN A 1 623 ? -30.480 -2.416 -16.909 1.00 12.00 623 ASN A C 1
ATOM 4675 O O . ASN A 1 623 ? -31.018 -3.235 -17.644 1.00 11.90 623 ASN A O 1
ATOM 4680 N N . SER A 1 624 ? -30.427 -1.109 -17.179 1.00 12.40 624 SER A N 1
ATOM 4681 C CA . SER A 1 624 ? -31.073 -0.545 -18.365 1.00 12.78 624 SER A CA 1
ATOM 4682 C C . SER A 1 624 ? -30.187 -0.457 -19.617 1.00 13.09 624 SER A C 1
ATOM 4683 O O . SER A 1 624 ? -30.673 -0.104 -20.692 1.00 13.66 624 SER A O 1
ATOM 4686 N N . GLY A 1 625 ? -28.901 -0.760 -19.482 1.00 13.25 625 GLY A N 1
ATOM 4687 C CA . GLY A 1 625 ? -27.975 -0.690 -20.613 1.00 13.68 625 GLY A CA 1
ATOM 4688 C C . GLY A 1 625 ? -27.807 -2.002 -21.366 1.00 14.30 625 GLY A C 1
ATOM 4689 O O . GLY A 1 625 ? -28.670 -2.880 -21.307 1.00 14.16 625 GLY A O 1
ATOM 4690 N N . GLN A 1 626 ? -26.668 -2.160 -22.041 1.00 14.77 626 GLN A N 1
ATOM 4691 C CA . GLN A 1 626 ? -26.507 -3.248 -23.017 1.00 14.83 626 GLN A CA 1
ATOM 4692 C C . GLN A 1 626 ? -25.756 -4.475 -22.530 1.00 14.32 626 GLN A C 1
ATOM 4693 O O . GLN A 1 626 ? -25.768 -5.490 -23.211 1.00 14.46 626 GLN A O 1
ATOM 4699 N N . VAL A 1 627 ? -25.051 -4.376 -21.402 1.00 14.14 627 VAL A N 1
ATOM 4700 C CA . VAL A 1 627 ? -24.245 -5.500 -20.902 1.00 13.61 627 VAL A CA 1
ATOM 4701 C C . VAL A 1 627 ? -24.485 -5.795 -19.419 1.00 13.33 627 VAL A C 1
ATOM 4702 O O . VAL A 1 627 ? -24.905 -4.928 -18.653 1.00 12.70 627 VAL A O 1
ATOM 4706 N N . THR A 1 628 ? -24.230 -7.041 -19.034 1.00 12.60 628 THR A N 1
ATOM 4707 C CA . THR A 1 628 ? -24.258 -7.469 -17.644 1.00 12.31 628 THR A CA 1
ATOM 4708 C C . THR A 1 628 ? -23.256 -6.632 -16.841 1.00 12.15 628 THR A C 1
ATOM 4709 O O . THR A 1 628 ? -22.163 -6.329 -17.319 1.00 12.17 628 THR A O 1
ATOM 4713 N N . GLY A 1 629 ? -23.643 -6.251 -15.631 1.00 11.47 629 GLY A N 1
ATOM 4714 C CA . GLY A 1 629 ? -22.755 -5.534 -14.717 1.00 10.81 629 GLY A CA 1
ATOM 4715 C C . GLY A 1 629 ? -23.359 -5.477 -13.326 1.00 10.43 629 GLY A C 1
ATOM 4716 O O . GLY A 1 629 ? -24.589 -5.542 -13.179 1.00 9.85 629 GLY A O 1
ATOM 4717 N N . ALA A 1 630 ? -22.504 -5.354 -12.309 1.00 9.94 630 ALA A N 1
ATOM 4718 C CA . ALA A 1 630 ? -22.977 -5.168 -10.940 1.00 9.74 630 ALA A CA 1
ATOM 4719 C C . ALA A 1 630 ? -22.973 -3.702 -10.535 1.00 10.45 630 ALA A C 1
ATOM 4720 O O . ALA A 1 630 ? -22.085 -2.937 -10.911 1.00 10.95 630 ALA A O 1
ATOM 4722 N N . GLU A 1 631 ? -23.984 -3.310 -9.768 1.00 10.85 631 GLU A N 1
ATOM 4723 C CA . GLU A 1 631 ? -24.093 -1.940 -9.303 1.00 11.44 631 GLU A CA 1
ATOM 4724 C C . GLU A 1 631 ? -23.941 -1.909 -7.787 1.00 11.56 631 GLU A C 1
ATOM 4725 O O . GLU A 1 631 ? -24.358 -2.831 -7.092 1.00 11.51 631 GLU A O 1
ATOM 4731 N N . VAL A 1 632 ? -23.335 -0.840 -7.289 1.00 11.70 632 VAL A N 1
ATOM 4732 C CA . VAL A 1 632 ? -23.208 -0.632 -5.856 1.00 11.14 632 VAL A CA 1
ATOM 4733 C C . VAL A 1 632 ? -24.156 0.489 -5.510 1.00 10.99 632 VAL A C 1
ATOM 4734 O O . VAL A 1 632 ? -23.912 1.651 -5.875 1.00 11.23 632 VAL A O 1
ATOM 4738 N N . ALA A 1 633 ? -25.270 0.130 -4.868 1.00 10.27 633 ALA A N 1
ATOM 4739 C CA . ALA A 1 633 ? -26.242 1.107 -4.438 1.00 10.20 633 ALA A CA 1
ATOM 4740 C C . ALA A 1 633 ? -25.840 1.556 -3.059 1.00 10.17 633 ALA A C 1
ATOM 4741 O O . ALA A 1 633 ? -25.497 0.729 -2.219 1.00 10.04 633 ALA A O 1
ATOM 4743 N N . GLN A 1 634 ? -25.882 2.865 -2.833 1.00 10.59 634 GLN A N 1
ATOM 4744 C CA . GLN A 1 634 ? -25.491 3.436 -1.550 1.00 11.24 634 GLN A CA 1
ATOM 4745 C C . GLN A 1 634 ? -26.595 4.258 -0.905 1.00 11.37 634 GLN A C 1
ATOM 4746 O O . GLN A 1 634 ? -27.289 5.013 -1.579 1.00 11.38 634 GLN A O 1
ATOM 4752 N N . LEU A 1 635 ? -26.724 4.114 0.413 1.00 11.67 635 LEU A N 1
ATOM 4753 C CA . LEU A 1 635 ? -27.621 4.937 1.217 1.00 11.74 635 LEU A CA 1
ATOM 4754 C C . LEU A 1 635 ? -26.852 5.978 2.027 1.00 11.69 635 LEU A C 1
ATOM 4755 O O . LEU A 1 635 ? -25.949 5.651 2.797 1.00 12.42 635 LEU A O 1
ATOM 4760 N N . TYR A 1 636 ? -27.217 7.238 1.840 1.00 11.73 636 TYR A N 1
ATOM 4761 C CA . TYR A 1 636 ? -26.722 8.327 2.682 1.00 11.50 636 TYR A CA 1
ATOM 4762 C C . TYR A 1 636 ? -27.852 8.933 3.517 1.00 11.97 636 TYR A C 1
ATOM 4763 O O . TYR A 1 636 ? -28.964 9.188 3.015 1.00 11.76 636 TYR A O 1
ATOM 4772 N N . ILE A 1 637 ? -27.570 9.142 4.800 1.00 11.67 637 ILE A N 1
ATOM 4773 C CA . ILE A 1 637 ? -28.562 9.717 5.691 1.00 11.39 637 ILE A CA 1
ATOM 4774 C C . ILE A 1 637 ? -28.160 11.145 6.090 1.00 11.32 637 ILE A C 1
ATOM 4775 O O . ILE A 1 637 ? -26.984 11.431 6.345 1.00 10.98 637 ILE A O 1
ATOM 4780 N N . THR A 1 638 ? -29.142 12.039 6.094 1.00 11.11 638 THR A N 1
ATOM 4781 C CA . THR A 1 638 ? -28.983 13.397 6.624 1.00 10.74 638 THR A CA 1
ATOM 4782 C C . THR A 1 638 ? -29.783 13.462 7.915 1.00 11.00 638 THR A C 1
ATOM 4783 O O . THR A 1 638 ? -31.002 13.222 7.925 1.00 11.18 638 THR A O 1
ATOM 4787 N N . TYR A 1 639 ? -29.097 13.759 9.012 1.00 10.81 639 TYR A N 1
ATOM 4788 C CA . TYR A 1 639 ? -29.756 13.852 10.318 1.00 10.98 639 TYR A CA 1
ATOM 4789 C C . TYR A 1 639 ? -30.648 15.100 10.366 1.00 11.26 639 TYR A C 1
ATOM 4790 O O . TYR A 1 639 ? -30.436 16.021 9.572 1.00 10.89 639 TYR A O 1
ATOM 4799 N N . PRO A 1 640 ? -31.659 15.129 11.272 1.00 11.66 640 PRO A N 1
ATOM 4800 C CA . PRO A 1 640 ? -32.454 16.358 11.462 1.00 12.29 640 PRO A CA 1
ATOM 4801 C C . PRO A 1 640 ? -31.543 17.557 11.668 1.00 12.88 640 PRO A C 1
ATOM 4802 O O . PRO A 1 640 ? -30.480 17.413 12.282 1.00 12.71 640 PRO A O 1
ATOM 4806 N N . SER A 1 641 ? -31.935 18.721 11.159 1.00 12.99 641 SER A N 1
ATOM 4807 C CA . SER A 1 641 ? -31.096 19.905 11.296 1.00 13.77 641 SER A CA 1
ATOM 4808 C C . SER A 1 641 ? -31.097 20.415 12.730 1.00 13.85 641 SER A C 1
ATOM 4809 O O . SER A 1 641 ? -30.248 21.217 13.105 1.00 14.22 641 SER A O 1
ATOM 4812 N N . SER A 1 642 ? -32.051 19.943 13.529 1.00 13.78 642 SER A N 1
ATOM 4813 C CA . SER A 1 642 ? -32.116 20.303 14.940 1.00 14.11 642 SER A CA 1
ATOM 4814 C C . SER A 1 642 ? -31.047 19.579 15.769 1.00 14.09 642 SER A C 1
ATOM 4815 O O . SER A 1 642 ? -30.738 19.990 16.886 1.00 13.48 642 SER A O 1
ATOM 4818 N N . ALA A 1 643 ? -30.516 18.487 15.216 1.00 14.66 643 ALA A N 1
ATOM 4819 C CA . ALA A 1 643 ? -29.523 17.648 15.885 1.00 15.04 643 ALA A CA 1
ATOM 4820 C C . ALA A 1 643 ? -28.174 18.347 15.870 1.00 15.12 643 ALA A C 1
ATOM 4821 O O . ALA A 1 643 ? -27.911 19.129 14.976 1.00 15.89 643 ALA A O 1
ATOM 4823 N N . PRO A 1 644 ? -27.314 18.074 16.864 1.00 15.56 644 PRO A N 1
ATOM 4824 C CA . PRO A 1 644 ? -25.988 18.676 16.909 1.00 15.71 644 PRO A CA 1
ATOM 4825 C C . PRO A 1 644 ? -25.266 18.593 15.568 1.00 16.07 644 PRO A C 1
ATOM 4826 O O . PRO A 1 644 ? -25.390 17.590 14.863 1.00 16.21 644 PRO A O 1
ATOM 4830 N N . ARG A 1 645 ? -24.539 19.651 15.215 1.00 16.21 645 ARG A N 1
ATOM 4831 C CA . ARG A 1 645 ? -23.894 19.740 13.913 1.00 16.25 645 ARG A CA 1
ATOM 4832 C C . ARG A 1 645 ? -23.334 18.383 13.453 1.00 16.19 645 ARG A C 1
ATOM 4833 O O . ARG A 1 645 ? -22.501 17.779 14.127 1.00 15.89 645 ARG A O 1
ATOM 4841 N N . THR A 1 646 ? -23.842 17.920 12.314 1.00 16.17 646 THR A N 1
ATOM 4842 C CA A THR A 1 646 ? -23.455 16.643 11.709 0.50 16.32 646 THR A CA 1
ATOM 4843 C CA B THR A 1 646 ? -23.408 16.661 11.718 0.50 16.36 646 THR A CA 1
ATOM 4844 C C . THR A 1 646 ? -23.094 16.869 10.227 1.00 16.42 646 THR A C 1
ATOM 4845 O O . THR A 1 646 ? -23.587 17.815 9.608 1.00 16.31 646 THR A O 1
ATOM 4852 N N . PRO A 1 647 ? -22.218 16.022 9.643 1.00 16.58 647 PRO A N 1
ATOM 4853 C CA . PRO A 1 647 ? -21.997 16.235 8.202 1.00 16.49 647 PRO A CA 1
ATOM 4854 C C . PRO A 1 647 ? -23.308 16.142 7.390 1.00 16.51 647 PRO A C 1
ATOM 4855 O O . PRO A 1 647 ? -24.235 15.443 7.822 1.00 16.82 647 PRO A O 1
ATOM 4859 N N . PRO A 1 648 ? -23.402 16.844 6.231 1.00 15.93 648 PRO A N 1
ATOM 4860 C CA . PRO A 1 648 ? -24.700 16.826 5.515 1.00 15.61 648 PRO A CA 1
ATOM 4861 C C . PRO A 1 648 ? -25.135 15.420 5.083 1.00 15.26 648 PRO A C 1
ATOM 4862 O O . PRO A 1 648 ? -26.334 15.125 5.097 1.00 15.82 648 PRO A O 1
ATOM 4866 N N . LYS A 1 649 ? -24.174 14.565 4.735 1.00 14.88 649 LYS A N 1
ATOM 4867 C CA . LYS A 1 649 ? -24.446 13.194 4.292 1.00 14.70 649 LYS A CA 1
ATOM 4868 C C . LYS A 1 649 ? -23.531 12.205 4.994 1.00 14.27 649 LYS A C 1
ATOM 4869 O O . LYS A 1 649 ? -22.321 12.439 5.096 1.00 14.29 649 LYS A O 1
ATOM 4875 N N . GLN A 1 650 ? -24.095 11.087 5.451 1.00 13.90 650 GLN A N 1
ATOM 4876 C CA . GLN A 1 650 ? -23.303 10.015 6.049 1.00 13.18 650 GLN A CA 1
ATOM 4877 C C . GLN A 1 650 ? -23.721 8.673 5.464 1.00 12.75 650 GLN A C 1
ATOM 4878 O O . GLN A 1 650 ? -24.901 8.343 5.443 1.00 12.14 650 GLN A O 1
ATOM 4884 N N . LEU A 1 651 ? -22.753 7.903 4.973 1.00 12.62 651 LEU A N 1
ATOM 4885 C CA . LEU A 1 651 ? -23.039 6.572 4.432 1.00 12.16 651 LEU A CA 1
ATOM 4886 C C . LEU A 1 651 ? -23.608 5.708 5.541 1.00 12.22 651 LEU A C 1
ATOM 4887 O O . LEU A 1 651 ? -22.961 5.543 6.576 1.00 12.13 651 LEU A O 1
ATOM 4892 N N . ARG A 1 652 ? -24.831 5.200 5.344 1.00 11.95 652 ARG A N 1
ATOM 4893 C CA . ARG A 1 652 ? -25.460 4.304 6.325 1.00 11.85 652 ARG A CA 1
ATOM 4894 C C . ARG A 1 652 ? -25.969 2.991 5.707 1.00 11.89 652 ARG A C 1
ATOM 4895 O O . ARG A 1 652 ? -26.834 2.325 6.279 1.00 12.67 652 ARG A O 1
ATOM 4903 N N . GLY A 1 653 ? -25.434 2.620 4.550 1.00 11.09 653 GLY A N 1
ATOM 4904 C CA . GLY A 1 653 ? -25.872 1.420 3.855 1.00 10.37 653 GLY A CA 1
ATOM 4905 C C . GLY A 1 653 ? -25.336 1.328 2.437 1.00 10.16 653 GLY A C 1
ATOM 4906 O O . GLY A 1 653 ? -25.090 2.346 1.778 1.00 9.49 653 GLY A O 1
ATOM 4907 N N . PHE A 1 654 ? -25.145 0.095 1.987 1.00 9.91 654 PHE A N 1
ATOM 4908 C CA . PHE A 1 654 ? -24.724 -0.199 0.620 1.00 10.41 654 PHE A CA 1
ATOM 4909 C C . PHE A 1 654 ? -25.143 -1.624 0.281 1.00 10.84 654 PHE A C 1
ATOM 4910 O O . PHE A 1 654 ? -25.190 -2.495 1.157 1.00 11.20 654 PHE A O 1
ATOM 4918 N N . ALA A 1 655 ? -25.468 -1.841 -0.987 1.00 11.40 655 ALA A N 1
ATOM 4919 C CA . ALA A 1 655 ? -25.824 -3.157 -1.488 1.00 11.80 655 ALA A CA 1
ATOM 4920 C C . ALA A 1 655 ? -25.212 -3.293 -2.864 1.00 11.80 655 ALA A C 1
ATOM 4921 O O . ALA A 1 655 ? -25.071 -2.294 -3.580 1.00 11.68 655 ALA A O 1
ATOM 4923 N N . LYS A 1 656 ? -24.826 -4.517 -3.218 1.00 11.80 656 LYS A N 1
ATOM 4924 C CA . LYS A 1 656 ? -24.208 -4.794 -4.512 1.00 12.20 656 LYS A CA 1
ATOM 4925 C C . LYS A 1 656 ? -25.016 -5.870 -5.213 1.00 12.59 656 LYS A C 1
ATOM 4926 O O . LYS A 1 656 ? -25.277 -6.925 -4.630 1.00 12.87 656 LYS A O 1
ATOM 4932 N N . LEU A 1 657 ? -25.429 -5.573 -6.448 1.00 12.67 657 LEU A N 1
ATOM 4933 C CA . LEU A 1 657 ? -26.305 -6.434 -7.248 1.00 12.83 657 LEU A CA 1
ATOM 4934 C C . LEU A 1 657 ? -25.702 -6.644 -8.639 1.00 12.33 657 LEU A C 1
ATOM 4935 O O . LEU A 1 657 ? -25.477 -5.672 -9.366 1.00 12.09 657 LEU A O 1
ATOM 4940 N N . ASN A 1 658 ? -25.441 -7.900 -9.001 1.00 11.62 658 ASN A N 1
ATOM 4941 C CA . ASN A 1 658 ? -25.137 -8.243 -10.390 1.00 12.13 658 ASN A CA 1
ATOM 4942 C C . ASN A 1 658 ? -26.433 -8.330 -11.203 1.00 12.23 658 ASN A C 1
ATOM 4943 O O . ASN A 1 658 ? -27.360 -9.031 -10.821 1.00 12.33 658 ASN A O 1
ATOM 4948 N N . LEU A 1 659 ? -26.507 -7.575 -12.297 1.00 12.67 659 LEU A N 1
ATOM 4949 C CA . LEU A 1 659 ? -27.691 -7.582 -13.159 1.00 13.07 659 LEU A CA 1
ATOM 4950 C C . LEU A 1 659 ? -27.292 -7.750 -14.629 1.00 12.92 659 LEU A C 1
ATOM 4951 O O . LEU A 1 659 ? -26.439 -7.023 -15.141 1.00 13.29 659 LEU A O 1
ATOM 4956 N N . THR A 1 660 ? -27.896 -8.730 -15.290 1.00 12.55 660 THR A N 1
ATOM 4957 C CA . THR A 1 660 ? -27.793 -8.864 -16.742 1.00 12.01 660 THR A CA 1
ATOM 4958 C C . THR A 1 660 ? -28.714 -7.806 -17.389 1.00 12.27 660 THR A C 1
ATOM 4959 O O . THR A 1 660 ? -29.551 -7.216 -16.693 1.00 11.95 660 THR A O 1
ATOM 4963 N N . PRO A 1 661 ? -28.563 -7.546 -18.706 1.00 12.23 661 PRO A N 1
ATOM 4964 C CA . PRO A 1 661 ? -29.425 -6.533 -19.304 1.00 12.82 661 PRO A CA 1
ATOM 4965 C C . PRO A 1 661 ? -30.898 -6.872 -19.081 1.00 13.10 661 PRO A C 1
ATOM 4966 O O . PRO A 1 661 ? -31.299 -8.018 -19.266 1.00 12.74 661 PRO A O 1
ATOM 4970 N N . GLY A 1 662 ? -31.683 -5.897 -18.633 1.00 13.49 662 GLY A N 1
ATOM 4971 C CA . GLY A 1 662 ? -33.105 -6.140 -18.338 1.00 13.97 662 GLY A CA 1
ATOM 4972 C C . GLY A 1 662 ? -33.405 -6.802 -16.992 1.00 14.37 662 GLY A C 1
ATOM 4973 O O . GLY A 1 662 ? -34.576 -6.913 -16.608 1.00 14.25 662 GLY A O 1
ATOM 4974 N N . GLN A 1 663 ? -32.375 -7.249 -16.271 1.00 13.98 663 GLN A N 1
ATOM 4975 C CA . GLN A 1 663 ? -32.600 -7.844 -14.947 1.00 14.71 663 GLN A CA 1
ATOM 4976 C C . GLN A 1 663 ? -32.887 -6.772 -13.903 1.00 15.08 663 GLN A C 1
ATOM 4977 O O . GLN A 1 663 ? -32.335 -5.682 -13.961 1.00 15.63 663 GLN A O 1
ATOM 4983 N N . SER A 1 664 ? -33.738 -7.112 -12.945 1.00 15.39 664 SER A N 1
ATOM 4984 C CA . SER A 1 664 ? -34.112 -6.217 -11.863 1.00 16.00 664 SER A CA 1
ATOM 4985 C C . SER A 1 664 ? -33.820 -6.876 -10.516 1.00 15.47 664 SER A C 1
ATOM 4986 O O . SER A 1 664 ? -33.957 -8.087 -10.382 1.00 15.62 664 SER A O 1
ATOM 4989 N N . GLY A 1 665 ? -33.406 -6.090 -9.524 1.00 15.27 665 GLY A N 1
ATOM 4990 C CA . GLY A 1 665 ? -33.113 -6.624 -8.190 1.00 14.35 665 GLY A CA 1
ATOM 4991 C C . GLY A 1 665 ? -33.394 -5.659 -7.051 1.00 14.38 665 GLY A C 1
ATOM 4992 O O . GLY A 1 665 ? -33.552 -4.447 -7.263 1.00 13.34 665 GLY A O 1
ATOM 4993 N N . THR A 1 666 ? -33.441 -6.200 -5.837 1.00 13.93 666 THR A N 1
ATOM 4994 C CA . THR A 1 666 ? -33.757 -5.402 -4.667 1.00 14.58 666 THR A CA 1
ATOM 4995 C C . THR A 1 666 ? -32.501 -5.055 -3.870 1.00 14.52 666 THR A C 1
ATOM 4996 O O . THR A 1 666 ? -31.703 -5.927 -3.560 1.00 14.73 666 THR A O 1
ATOM 5000 N N . ALA A 1 667 ? -32.332 -3.773 -3.559 1.00 14.99 667 ALA A N 1
ATOM 5001 C CA . ALA A 1 667 ? -31.316 -3.343 -2.614 1.00 15.11 667 ALA A CA 1
ATOM 5002 C C . ALA A 1 667 ? -31.989 -3.033 -1.273 1.00 15.38 667 ALA A C 1
ATOM 5003 O O . ALA A 1 667 ? -32.893 -2.193 -1.191 1.00 15.86 667 ALA A O 1
ATOM 5005 N N . THR A 1 668 ? -31.538 -3.732 -0.235 1.00 15.50 668 THR A N 1
ATOM 5006 C CA . THR A 1 668 ? -32.071 -3.607 1.119 1.00 14.80 668 THR A CA 1
ATOM 5007 C C . THR A 1 668 ? -30.994 -3.066 2.050 1.00 14.25 668 THR A C 1
ATOM 5008 O O . THR A 1 668 ? -29.911 -3.634 2.158 1.00 14.07 668 THR A O 1
ATOM 5012 N N . PHE A 1 669 ? -31.296 -1.944 2.692 1.00 13.79 669 PHE A N 1
ATOM 5013 C CA . PHE A 1 669 ? -30.424 -1.361 3.688 1.00 12.72 669 PHE A CA 1
ATOM 5014 C C . PHE A 1 669 ? -31.115 -1.481 5.029 1.00 13.00 669 PHE A C 1
ATOM 5015 O O . PHE A 1 669 ? -32.146 -0.843 5.275 1.00 12.30 669 PHE A O 1
ATOM 5023 N N . ASN A 1 670 ? -30.549 -2.332 5.878 1.00 12.85 670 ASN A N 1
ATOM 5024 C CA . ASN A 1 670 ? -30.965 -2.443 7.260 1.00 12.74 670 ASN A CA 1
ATOM 5025 C C . ASN A 1 670 ? -30.290 -1.387 8.114 1.00 12.55 670 ASN A C 1
ATOM 5026 O O . ASN A 1 670 ? -29.048 -1.210 8.069 1.00 12.16 670 ASN A O 1
ATOM 5031 N N . ILE A 1 671 ? -31.112 -0.691 8.892 1.00 11.50 671 ILE A N 1
ATOM 5032 C CA . ILE A 1 671 ? -30.632 0.408 9.705 1.00 11.69 671 ILE A CA 1
ATOM 5033 C C . ILE A 1 671 ? -30.694 0.059 11.179 1.00 11.67 671 ILE A C 1
ATOM 5034 O O . ILE A 1 671 ? -31.768 -0.246 11.723 1.00 11.47 671 ILE A O 1
ATOM 5039 N N . ARG A 1 672 ? -29.512 0.079 11.792 1.00 11.48 672 ARG A N 1
ATOM 5040 C CA . ARG A 1 672 ? -29.330 -0.168 13.214 1.00 11.90 672 ARG A CA 1
ATOM 5041 C C . ARG A 1 672 ? -29.597 1.128 13.970 1.00 11.82 672 ARG A C 1
ATOM 5042 O O . ARG A 1 672 ? -29.428 2.230 13.420 1.00 11.86 672 ARG A O 1
ATOM 5050 N N . ARG A 1 673 ? -29.990 1.008 15.234 1.00 12.01 673 ARG A N 1
ATOM 5051 C CA . ARG A 1 673 ? -30.218 2.203 16.038 1.00 11.78 673 ARG A CA 1
ATOM 5052 C C . ARG A 1 673 ? -29.060 3.190 15.915 1.00 11.87 673 ARG A C 1
ATOM 5053 O O . ARG A 1 673 ? -29.284 4.389 15.725 1.00 11.45 673 ARG A O 1
ATOM 5061 N N . ARG A 1 674 ? -27.826 2.683 16.008 1.00 12.09 674 ARG A N 1
ATOM 5062 C CA . ARG A 1 674 ? -26.644 3.544 15.934 1.00 11.88 674 ARG A CA 1
ATOM 5063 C C . ARG A 1 674 ? -26.528 4.309 14.607 1.00 11.79 674 ARG A C 1
ATOM 5064 O O . ARG A 1 674 ? -25.924 5.384 14.557 1.00 11.63 674 ARG A O 1
ATOM 5072 N N . ASP A 1 675 ? -27.112 3.757 13.545 1.00 11.72 675 ASP A N 1
ATOM 5073 C CA . ASP A 1 675 ? -27.050 4.385 12.225 1.00 11.48 675 ASP A CA 1
ATOM 5074 C C . ASP A 1 675 ? -27.881 5.670 12.160 1.00 11.53 675 ASP A C 1
ATOM 5075 O O . ASP A 1 675 ? -27.724 6.468 11.234 1.00 11.62 675 ASP A O 1
ATOM 5080 N N . LEU A 1 676 ? -28.758 5.852 13.156 1.00 11.47 676 LEU A N 1
ATOM 5081 C CA . LEU A 1 676 ? -29.551 7.069 13.334 1.00 10.98 676 LEU A CA 1
ATOM 5082 C C . LEU A 1 676 ? -29.111 7.866 14.566 1.00 10.95 676 LEU A C 1
ATOM 5083 O O . LEU A 1 676 ? -29.799 8.787 14.992 1.00 10.83 676 LEU A O 1
ATOM 5088 N N . SER A 1 677 ? -27.948 7.529 15.122 1.00 10.87 677 SER A N 1
ATOM 5089 C CA . SER A 1 677 ? -27.482 8.155 16.361 1.00 10.51 677 SER A CA 1
ATOM 5090 C C . SER A 1 677 ? -26.256 9.044 16.220 1.00 10.84 677 SER A C 1
ATOM 5091 O O . SER A 1 677 ? -25.412 8.823 15.354 1.00 11.05 677 SER A O 1
ATOM 5094 N N . TYR A 1 678 ? -26.147 10.032 17.107 1.00 10.88 678 TYR A N 1
ATOM 5095 C CA . TYR A 1 678 ? -24.893 10.773 17.281 1.00 10.94 678 TYR A CA 1
ATOM 5096 C C . TYR A 1 678 ? -24.420 10.564 18.731 1.00 11.06 678 TYR A C 1
ATOM 5097 O O . TYR A 1 678 ? -25.218 10.214 19.607 1.00 10.70 678 TYR A O 1
ATOM 5106 N N . TRP A 1 679 ? -23.132 10.768 18.978 1.00 11.21 679 TRP A N 1
ATOM 5107 C CA . TRP A 1 679 ? -22.591 10.629 20.322 1.00 11.94 679 TRP A CA 1
ATOM 5108 C C . TRP A 1 679 ? -22.786 11.916 21.123 1.00 12.18 679 TRP A C 1
ATOM 5109 O O . TRP A 1 679 ? -22.319 12.971 20.704 1.00 11.89 679 TRP A O 1
ATOM 5120 N N . ASP A 1 680 ? -23.457 11.816 22.271 1.00 12.48 680 ASP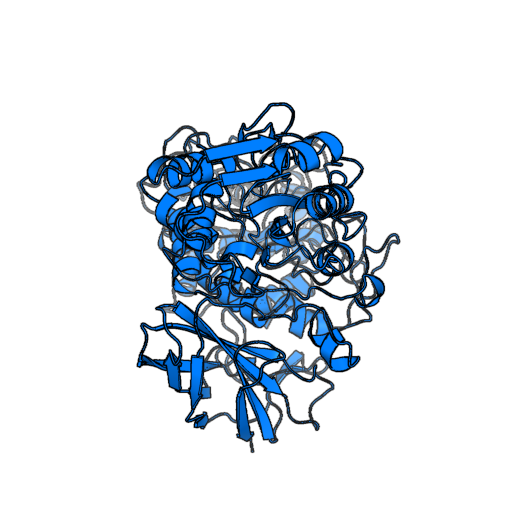 A N 1
ATOM 5121 C CA . ASP A 1 680 ? -23.630 12.953 23.171 1.00 13.48 680 ASP A CA 1
ATOM 5122 C C . ASP A 1 680 ? -22.529 12.967 24.245 1.00 14.19 680 ASP A C 1
ATOM 5123 O O . ASP A 1 680 ? -22.528 12.126 25.143 1.00 13.98 680 ASP A O 1
ATOM 5128 N N . THR A 1 681 ? -21.617 13.936 24.143 1.00 15.16 681 THR A N 1
ATOM 5129 C CA A THR A 1 681 ? -20.454 13.998 25.036 0.50 15.75 681 THR A CA 1
ATOM 5130 C CA B THR A 1 681 ? -20.451 14.062 25.026 0.50 15.36 681 THR A CA 1
ATOM 5131 C C . THR A 1 681 ? -20.819 14.152 26.515 1.00 15.74 681 THR A C 1
ATOM 5132 O O . THR A 1 681 ? -20.267 13.436 27.355 1.00 16.22 681 THR A O 1
ATOM 5139 N N . ALA A 1 682 ? -21.753 15.044 26.836 1.00 15.69 682 ALA A N 1
ATOM 5140 C CA . ALA A 1 682 ? -22.108 15.308 28.235 1.00 15.58 682 ALA A CA 1
ATOM 5141 C C . ALA A 1 682 ? -22.683 14.104 28.959 1.00 15.18 682 ALA A C 1
ATOM 5142 O O . ALA A 1 682 ? -22.386 13.896 30.128 1.00 15.32 682 ALA A O 1
ATOM 5144 N N . SER A 1 683 ? -23.477 13.295 28.264 1.00 14.68 683 SER A N 1
ATOM 5145 C CA . SER A 1 683 ? -24.078 12.110 28.883 1.00 14.08 683 SER A CA 1
ATOM 5146 C C . SER A 1 683 ? -23.320 10.821 28.571 1.00 13.80 683 SER A C 1
ATOM 5147 O O . SER A 1 683 ? -23.608 9.779 29.158 1.00 13.32 683 SER A O 1
ATOM 5150 N N . GLN A 1 684 ? -22.348 10.903 27.657 1.00 13.66 684 GLN A N 1
ATOM 5151 C CA . GLN A 1 684 ? -21.540 9.745 27.228 1.00 13.18 684 GLN A CA 1
ATOM 5152 C C . GLN A 1 684 ? -22.423 8.612 26.711 1.00 12.47 684 GLN A C 1
ATOM 5153 O O . GLN A 1 684 ? -22.258 7.444 27.071 1.00 12.20 684 GLN A O 1
ATOM 5159 N N . LYS A 1 685 ? -23.372 8.986 25.861 1.00 12.11 685 LYS A N 1
ATOM 5160 C CA . LYS A 1 685 ? -24.335 8.049 25.301 1.00 11.43 685 LYS A CA 1
ATOM 5161 C C . LYS A 1 685 ? -24.605 8.372 23.844 1.00 11.06 685 LYS A C 1
ATOM 5162 O O . LYS A 1 685 ? -24.499 9.534 23.422 1.00 10.30 685 LYS A O 1
ATOM 5168 N N . TRP A 1 686 ? -24.956 7.331 23.094 1.00 10.26 686 TRP A N 1
ATOM 5169 C CA . TRP A 1 686 ? -25.479 7.470 21.739 1.00 10.76 686 TRP A CA 1
ATOM 5170 C C . TRP A 1 686 ? -26.947 7.830 21.801 1.00 10.90 686 TRP A C 1
ATOM 5171 O O . TRP A 1 686 ? -27.715 7.213 22.542 1.00 10.71 686 TRP A O 1
ATOM 5182 N N . VAL A 1 687 ? -27.330 8.838 21.026 1.00 11.32 687 VAL A N 1
ATOM 5183 C CA . VAL A 1 687 ? -28.685 9.364 21.072 1.00 11.55 687 VAL A CA 1
ATOM 5184 C C . VAL A 1 687 ? -29.267 9.397 19.666 1.00 11.69 687 VAL A C 1
ATOM 5185 O O . VAL A 1 687 ? -28.557 9.726 18.707 1.00 11.63 687 VAL A O 1
ATOM 5189 N N . VAL A 1 688 ? -30.543 9.034 19.547 1.00 11.60 688 VAL A N 1
ATOM 5190 C CA . VAL A 1 688 ? -31.290 9.246 18.308 1.00 11.68 688 VAL A CA 1
ATOM 5191 C C . VAL A 1 688 ? -32.113 10.512 18.466 1.00 11.72 688 VAL A C 1
ATOM 5192 O O . VAL A 1 688 ? -33.038 10.553 19.284 1.00 12.44 688 VAL A O 1
ATOM 5196 N N . PRO A 1 689 ? -31.805 11.537 17.664 1.00 12.00 689 PRO A N 1
ATOM 5197 C CA . PRO A 1 689 ? -32.559 12.781 17.736 1.00 12.14 689 PRO A CA 1
ATOM 5198 C C . PRO A 1 689 ? -33.939 12.605 17.093 1.00 12.41 689 PRO A C 1
ATOM 5199 O O . PRO A 1 689 ? -34.086 11.796 16.169 1.00 12.74 689 PRO A O 1
ATOM 5203 N N . SER A 1 690 ? -34.941 13.311 17.609 1.00 12.13 690 SER A N 1
ATOM 5204 C CA A SER A 1 690 ? -36.248 13.324 16.968 0.50 12.12 690 SER A CA 1
ATOM 5205 C CA B SER A 1 690 ? -36.261 13.361 16.989 0.50 12.09 690 SER A CA 1
ATOM 5206 C C . SER A 1 690 ? -36.188 14.214 15.726 1.00 12.15 690 SER A C 1
ATOM 5207 O O . SER A 1 690 ? -35.261 15.014 15.566 1.00 11.86 690 SER A O 1
ATOM 5212 N N . GLY A 1 691 ? -37.163 14.053 14.838 1.00 12.05 691 GLY A N 1
ATOM 5213 C CA . GLY A 1 691 ? -37.203 14.849 13.620 1.00 12.43 691 GLY A CA 1
ATOM 5214 C C . GLY A 1 691 ? -37.173 14.017 12.360 1.00 12.69 691 GLY A C 1
ATOM 5215 O O . GLY A 1 691 ? -37.227 12.786 12.421 1.00 12.72 691 GLY A O 1
ATOM 5216 N N . SER A 1 692 ? -37.108 14.702 11.218 1.00 12.86 692 SER A N 1
ATOM 5217 C CA . SER A 1 692 ? -37.108 14.073 9.901 1.00 13.21 692 SER A CA 1
ATOM 5218 C C . SER A 1 692 ? -35.685 13.910 9.384 1.00 13.21 692 SER A C 1
ATOM 5219 O O . SER A 1 692 ? -34.958 14.897 9.195 1.00 13.36 692 SER A O 1
ATOM 5222 N N . PHE A 1 693 ? -35.304 12.652 9.166 1.00 12.92 693 PHE A N 1
ATOM 5223 C CA . PHE A 1 693 ? -34.005 12.297 8.604 1.00 12.92 693 PHE A CA 1
ATOM 5224 C C . PHE A 1 693 ? -34.112 12.272 7.089 1.00 12.98 693 PHE A C 1
ATOM 5225 O O . PHE A 1 693 ? -35.086 11.742 6.535 1.00 13.37 693 PHE A O 1
ATOM 5233 N N . GLY A 1 694 ? -33.112 12.822 6.412 1.00 12.62 694 GLY A N 1
ATOM 5234 C CA . GLY A 1 694 ? -33.087 12.782 4.955 1.00 11.93 694 GLY A CA 1
ATOM 5235 C C . GLY A 1 694 ? -32.537 11.450 4.478 1.00 11.86 694 GLY A C 1
ATOM 5236 O O . GLY A 1 694 ? -31.464 11.011 4.923 1.00 11.57 694 GLY A O 1
ATOM 5237 N N . ILE A 1 695 ? -33.262 10.812 3.566 1.00 11.18 695 ILE A N 1
ATOM 5238 C CA . ILE A 1 695 ? -32.846 9.532 3.017 1.00 11.28 695 ILE A CA 1
ATOM 5239 C C . ILE A 1 695 ? -32.451 9.706 1.545 1.00 11.71 695 ILE A C 1
ATOM 5240 O O . ILE A 1 695 ? -33.290 10.034 0.700 1.00 11.80 695 ILE A O 1
ATOM 5245 N N . SER A 1 696 ? -31.172 9.492 1.255 1.00 11.89 696 SER A N 1
ATOM 5246 C CA . SER A 1 696 ? -30.666 9.610 -0.111 1.00 12.30 696 SER A CA 1
ATOM 5247 C C . SER A 1 696 ? -30.053 8.306 -0.622 1.00 12.49 696 SER A C 1
ATOM 5248 O O . SER A 1 696 ? -29.109 7.780 -0.037 1.00 13.00 696 SER A O 1
ATOM 5251 N N . VAL A 1 697 ? -30.597 7.778 -1.711 1.00 12.12 697 VAL A N 1
ATOM 5252 C CA . VAL A 1 697 ? -30.054 6.560 -2.304 1.00 12.16 697 VAL A CA 1
ATOM 5253 C C . VAL A 1 697 ? -29.559 6.847 -3.720 1.00 12.35 697 VAL A C 1
ATOM 5254 O O . VAL A 1 697 ? -30.213 7.545 -4.489 1.00 12.57 697 VAL A O 1
ATOM 5258 N N . GLY A 1 698 ? -28.385 6.324 -4.055 1.00 12.71 698 GLY A N 1
ATOM 5259 C CA . GLY A 1 698 ? -27.854 6.543 -5.386 1.00 12.90 698 GLY A CA 1
ATOM 5260 C C . GLY A 1 698 ? -26.603 5.762 -5.695 1.00 13.22 698 GLY A C 1
ATOM 5261 O O . GLY A 1 698 ? -26.242 4.814 -4.979 1.00 13.86 698 GLY A O 1
ATOM 5262 N N . ALA A 1 699 ? -25.936 6.190 -6.758 1.00 12.57 699 ALA A N 1
ATOM 5263 C CA . ALA A 1 699 ? -24.804 5.484 -7.324 1.00 12.43 699 ALA A CA 1
ATOM 5264 C C . ALA A 1 699 ? -23.460 5.962 -6.773 1.00 12.27 699 ALA A C 1
ATOM 5265 O O . ALA A 1 699 ? -22.422 5.378 -7.078 1.00 12.21 699 ALA A O 1
ATOM 5267 N N . SER A 1 700 ? -23.491 7.036 -5.983 1.00 12.32 700 SER A N 1
ATOM 5268 C CA . SER A 1 700 ? -22.304 7.613 -5.329 1.00 12.61 700 SER A CA 1
ATOM 5269 C C . SER A 1 700 ? -22.774 8.602 -4.259 1.00 12.72 700 SER A C 1
ATOM 5270 O O . SER A 1 700 ? -23.978 8.828 -4.114 1.00 12.73 700 SER A O 1
ATOM 5273 N N . SER A 1 701 ? -21.831 9.193 -3.524 1.00 12.93 701 SER A N 1
ATOM 5274 C CA . SER A 1 701 ? -22.147 10.262 -2.564 1.00 12.88 701 SER A CA 1
ATOM 5275 C C . SER A 1 701 ? -22.667 11.532 -3.251 1.00 13.17 701 SER A C 1
ATOM 5276 O O . SER A 1 701 ? -23.231 12.404 -2.597 1.00 13.66 701 SER A O 1
ATOM 5279 N N . ARG A 1 702 ? -22.476 11.635 -4.565 1.00 13.60 702 ARG A N 1
ATOM 5280 C CA . ARG A 1 702 ? -22.978 12.789 -5.323 1.00 14.08 702 ARG A CA 1
ATOM 5281 C C . ARG A 1 702 ? -24.109 12.411 -6.282 1.00 14.00 702 ARG A C 1
ATOM 5282 O O . ARG A 1 702 ? -24.963 13.238 -6.574 1.00 14.30 702 ARG A O 1
ATOM 5290 N N . ASP A 1 703 ? -24.116 11.163 -6.745 1.00 13.63 703 ASP A N 1
ATOM 5291 C CA . ASP A 1 703 ? -25.044 10.704 -7.775 1.00 13.46 703 ASP A CA 1
ATOM 5292 C C . ASP A 1 703 ? -26.297 10.105 -7.118 1.00 13.18 703 ASP A C 1
ATOM 5293 O O . ASP A 1 703 ? -26.518 8.883 -7.126 1.00 13.34 703 ASP A O 1
ATOM 5298 N N . ILE A 1 704 ? -27.101 10.982 -6.537 1.00 12.47 704 ILE A N 1
ATOM 5299 C CA . ILE A 1 704 ? -28.261 10.577 -5.745 1.00 11.96 704 ILE A CA 1
ATOM 5300 C C . ILE A 1 704 ? -29.449 10.435 -6.681 1.00 11.80 704 ILE A C 1
ATOM 5301 O O . ILE A 1 704 ? -29.799 11.365 -7.379 1.00 11.22 704 ILE A O 1
ATOM 5306 N N . ARG A 1 705 ? -30.059 9.262 -6.697 1.00 11.89 705 ARG A N 1
ATOM 5307 C CA . ARG A 1 705 ? -31.088 8.985 -7.686 1.00 12.18 705 ARG A CA 1
ATOM 5308 C C . ARG A 1 705 ? -32.499 9.181 -7.135 1.00 12.25 705 ARG A C 1
ATOM 5309 O O . ARG A 1 705 ? -33.416 9.508 -7.881 1.00 12.59 705 ARG A O 1
ATOM 5317 N N . LEU A 1 706 ? -32.671 8.952 -5.838 1.00 12.19 706 LEU A N 1
ATOM 5318 C CA . LEU A 1 706 ? -33.993 9.020 -5.209 1.00 12.27 706 LEU A CA 1
ATOM 5319 C C . LEU A 1 706 ? -33.843 9.500 -3.782 1.00 12.24 706 LEU A C 1
ATOM 5320 O O . LEU A 1 706 ? -32.802 9.279 -3.158 1.00 11.96 706 LEU A O 1
ATOM 5325 N N . THR A 1 707 ? -34.873 10.159 -3.262 1.00 12.32 707 THR A N 1
ATOM 5326 C CA . THR A 1 707 ? -34.823 10.637 -1.892 1.00 12.55 707 THR A CA 1
ATOM 5327 C C . THR A 1 707 ? -36.128 10.410 -1.191 1.00 12.91 707 THR A C 1
ATOM 5328 O O . THR A 1 707 ? -37.193 10.399 -1.806 1.00 12.49 707 THR A O 1
ATOM 5332 N N . SER A 1 708 ? -36.025 10.231 0.117 1.00 13.41 708 SER A N 1
ATOM 5333 C CA . SER A 1 708 ? -37.190 10.097 0.965 1.00 13.88 708 SER A CA 1
ATOM 5334 C C . SER A 1 708 ? -36.853 10.658 2.347 1.00 13.91 708 SER A C 1
ATOM 5335 O O . SER A 1 708 ? -35.824 11.323 2.532 1.00 13.46 708 SER A O 1
ATOM 5338 N N . THR A 1 709 ? -37.729 10.392 3.311 1.00 13.84 709 THR A N 1
ATOM 5339 C CA . THR A 1 709 ? -37.495 10.815 4.676 1.00 13.94 709 THR A CA 1
ATOM 5340 C C . THR A 1 709 ? -37.676 9.643 5.648 1.00 14.12 709 THR A C 1
ATOM 5341 O O . THR A 1 709 ? -38.396 8.684 5.358 1.00 13.98 709 THR A O 1
ATOM 5345 N N . LEU A 1 710 ? -36.984 9.708 6.780 1.00 14.13 710 LEU A N 1
ATOM 5346 C CA . LEU A 1 710 ? -37.249 8.806 7.891 1.00 14.31 710 LEU A CA 1
ATOM 5347 C C . LEU A 1 710 ? -37.562 9.655 9.133 1.00 14.50 710 LEU A C 1
ATOM 5348 O O . LEU A 1 710 ? -36.713 10.377 9.634 1.00 14.36 710 LEU A O 1
ATOM 5353 N N . SER A 1 711 ? -38.792 9.548 9.625 1.00 14.73 711 SER A N 1
ATOM 5354 C CA . SER A 1 711 ? -39.250 10.424 10.680 1.00 15.32 711 SER A CA 1
ATOM 5355 C C . SER A 1 711 ? -39.273 9.733 12.052 1.00 15.40 711 SER A C 1
ATOM 5356 O O . SER A 1 711 ? -39.762 8.615 12.192 1.00 15.65 711 SER A O 1
ATOM 5359 N N . VAL A 1 712 ? -38.710 10.405 13.050 1.00 15.54 712 VAL A N 1
ATOM 5360 C CA . VAL A 1 712 ? -38.624 9.893 14.422 1.00 15.25 712 VAL A CA 1
ATOM 5361 C C . VAL A 1 712 ? -39.388 10.879 15.307 1.00 15.53 712 VAL A C 1
ATOM 5362 O O . VAL A 1 712 ? -39.080 12.070 15.287 1.00 16.07 712 VAL A O 1
ATOM 5366 N N . ALA A 1 713 ? -40.381 10.402 16.066 1.00 15.22 713 ALA A N 1
ATOM 5367 C CA . ALA A 1 713 ? -41.223 11.301 16.873 1.00 15.48 713 ALA A CA 1
ATOM 5368 C C . ALA A 1 713 ? -40.449 11.895 18.045 1.00 15.61 713 ALA A C 1
ATOM 5369 O O . ALA A 1 713 ? -39.514 11.266 18.541 1.00 16.11 713 ALA A O 1
#

InterPro domains:
  IPR001764 Glycoside hydrolase, family 3, N-terminal [PF00933] (82-325)
  IPR001764 Glycoside hydrolase, family 3, N-terminal [PR00133] (82-98)
  IPR001764 Glycoside hydrolase, family 3, N-terminal [PR00133] (106-125)
  IPR001764 Glycoside hydrolase, family 3, N-terminal [PR00133] (153-169)
  IPR001764 Glycoside hydrolase, family 3, N-terminal [PR00133] (184-200)
  IPR001764 Glycoside hydrolase, family 3, N-terminal [PR00133] (253-271)
  IPR002772 Glycoside hydrolase family 3 C-terminal domain [PF01915] (362-610)
  IPR013783 Immunoglobulin-like fold [G3DSA:2.60.40.10] (613-744)
  IPR017853 Glycoside hydrolase superfamily [SSF51445] (36-347)
  IPR026891 Fibronectin type III-like domain [PF14310] (662-732)
  IPR026891 Fibronectin type III-like domain [SM01217] (662-732)
  IPR036881 Glycoside hydrolase family 3 C-terminal domain superfamily [G3DSA:3.40.50.1700] (347-611)
  IPR036881 Glycoside hydrolase family 3 C-terminal domain superfamily [SSF52279] (362-613)
  IPR036962 Glycoside hydrolase, family 3, N-terminal domain superfamily [G3DSA:3.20.20.300] (15-335)
  IPR050288 Cellulose-degrading glycosyl hydrolase 3 [PTHR42715] (34-743)

Foldseek 3Di:
DAFDPPDLLNVLLVVLLVQLVQDDPLQLLQLFFACFCPNDPARAWGPADVSLPRHGAHEADDLQAGAPFLQIARFFAQQLLLLLVDLVLLLLSLQLRLLRCLQQLHQEYEDDELPVLAQAQLAQANRNFHFNALQSSLSSLLSSQLNNLVSLHAYEYDDPWDCRHQFPFQFFEEEEDPQLVVFRTCSSVLSNLVSVHLEYEYGRHHYNRHQRLLALCRQPVNQCPFLVRLAAYEYDAPSDDAQQSSLVSGHQHYPRQAHPVRHDRRGDVVNVVCCVVVSHPPVSSSSSSSRHSSSNVSSVVSDPDRDHRHSHDNSHPPSVVSLLVSLQQSKFWQFAFPNCPQPDLFQEEEEEALQQADFCLLVVHPVQPQNQEDGHHFFAAGDSNGHHHSGADGQNNLCVVVQVVRNYHYFYDNHLPLQSLLVRLAPGPEYEYEWEEHFARQPHQYPNRRGRDPAQATPRCRLSSLVSNLVRAQAYEYEYEYSGAHQCLSNVVRNSHRIYMDSYRSHRNNNVSVNCDNNPVAKHAGFRSFFHANDSVQFDDDNDNDNYDNVVCRQQGTVLSCQVVVGDGSGHHLDGDTSFDKAKDDKDKAFQDAWWFQDADQHNSRRPQQQPFGMKIKIKMATATAAKHKAKKWKWKAAPPVDPDDRRTHTQAIDIDTYGHGGMDMGMGTGGNQSQWGQDPVVRTTTRDFAKMKIFMANGPPGTNDIDIDGHD

Solvent-accessible surface area: 22551 Å² total; per-residue (Å²): 150,94,11,52,96,80,48,86,3,5,64,2,11,98,86,0,98,70,7,27,90,140,16,78,46,107,23,30,6,11,0,0,9,3,51,8,74,116,50,24,97,6,20,1,6,1,41,89,2,101,102,22,89,3,45,41,0,5,0,1,6,1,7,2,0,0,24,118,1,106,5,2,1,0,0,1,0,1,10,2,0,0,11,0,1,25,50,112,25,0,67,54,1,0,50,29,1,0,64,0,0,66,36,0,2,0,16,0,1,2,1,3,0,2,2,4,3,3,10,2,20,23,4,1,4,20,1,4,0,1,5,10,2,4,14,0,1,0,35,0,0,15,56,0,0,76,0,4,23,71,33,11,0,0,0,0,0,4,3,2,2,2,2,9,13,7,70,69,19,83,81,6,6,4,44,12,80,37,33,1,11,7,6,3,3,3,2,0,1,5,6,0,0,81,22,42,0,0,0,0,4,0,1,14,0,48,9,91,104,43,64,1,0,6,11,106,77,2,0,51,46,0,0,3,57,33,14,10,2,4,0,0,0,0,0,12,26,39,1,8,62,50,24,47,91,0,0,54,3,0,0,0,0,4,3,0,6,6,24,148,118,45,91,61,105,30,2,11,92,34,0,21,91,8,10,100,73,130,103,0,75,84,77,25,0,40,50,0,0,6,13,0,0,0,0,4,32,38,13,35,8,40,119,111,74,42,44,75,58,57,34,86,78,116,16,30,65,104,17,78,70,1,0,82,11,0,0,52,21,2,3,1,0,2,47,22,67,96,120,26,1,37,9,170,159,18,76,11,0,0,0,0,0,24,4,0,44,53,5,45,0,7,140,51,16,130,75,2,105,41,5,13,16,4,59,6,1,1,0,0,0,0,0,18,1,3,7,50,10,45,65,21,33,1,0,44,72,13,0,47,98,70,0,66,89,51,68,5,104,31,43,58,9,65,66,32,78,44,79,49,0,13,77,8,0,141,76,40,65,11,0,0,0,1,4,2,0,0,0,0,12,30,109,38,89,10,101,53,13,56,0,12,7,101,77,5,68,12,22,55,95,2,27,27,0,0,76,25,0,5,68,15,12,75,50,0,0,0,0,0,3,2,7,5,2,0,20,0,45,97,0,31,76,32,106,55,1,48,0,0,0,6,2,6,0,3,0,0,5,1,0,42,0,1,12,12,0,0,20,30,83,50,12,0,8,0,8,2,1,27,1,0,0,83,34,67,116,30,12,55,8,113,41,38,99,38,55,68,16,72,3,105,31,10,16,20,2,10,4,6,25,1,25,65,45,131,40,84,9,79,14,22,0,0,40,15,60,29,31,7,146,11,86,20,42,187,36,59,41,121,43,101,13,158,51,18,66,9,119,21,80,58,40,18,4,2,32,48,29,4,31,111,92,22,3,40,0,35,0,49,1,33,2,68,22,167,66,58,3,13,7,0,0,0,0,0,0,50,8,9,121,102,12,60,162,24,2,50,35,8,0,3,2,25,17,45,31,97,2,64,65,71,77,75,19,79,0,63,4,74,0,23,20,5,0,0,0,22,10,41,72,101,53,54,99,23,22,2,15,58,30,64,0,23,1,16,0,0,11,2,0,84,56,52,96,50,98,39,82,2,85,4,116

CATH classification: 3.20.20.300 (+2 more: 3.40.50.1700, 2.60.40.10)